Protein AF-A0A6I7XZP7-F1 (afdb_monomer_lite)

Radius of gyration: 35.98 Å; chains: 1; bounding box: 100×92×112 Å

Foldseek 3Di:
DPQPLVCPPVCQCVQQNVQKHWDADPLEIEIEDELVSVLVNLQSCCPRNVQVAWDAWAWAADPPFAIKIKTKTWRPDDPDDDIRIYIYIYGAHLVQQEHADNCVSPVVHLVRQLLRCQQRVRHHPPRPDNAHDFDPNPDPDHNNHPQDDPCVQPVPDDVPDDDVPDDPDPDDDDDDDRDPPDDDPCCDHPCPVVDPPDPDDPPPPDDDDDDDDDDDDDDDDDDDDDDDDDDDDDDDDDDDDDDDDDDDDDDDDDDDDDDDDDDDDDDDDDDDDDDDDPPDDDPVRVVVVVVVVVVLLVVLLVVLVVCLVPQLLVLVLVLQQLLQVVVVHGGAQPCVHHSNSCVVVVVLVVLQPWDWDQDPQFPVVLQQCLLVQLQVLLSVLSQQQAQAPDCSRHSHWDQQNQVSNLVSLVSNLVSQLSLLRRNPDPLQNQLNVLLNVQLVLLSQLLSLLLVLLCLLQVGNTLVSSLVSDDPVQQVLSVLSLVLNLVSLLLNLCAPLNVQSQDCVPRNGHSLVNGGRVSSVSNSSSSSSSLLSSQSCSCSRRVSQQQDVPRPRPRRNVSSVVSSVVSSVVSSVNRNPDHHDHSVRSSCCSPVPSNVSSVVSSVSSVVVSVVVD

Sequence (612 aa):
MTDSFDRLPDAVTEIFGEDATAEQAYDLLTVDVPPTAWITALETARDTLGCTYFDWLSAVDEPGTGFRVCAHVAALPSGGSGVRRLLVRTTVPHEAPVLPTAIGVYEGAAWHERETHEMFGVDFEDHPHLVPLLLPENFEGHPLRKDFVLAARVAKAWPGAKEPGESEHGGPKRRTMLPPGVPDPNEWGPLKGQLPPAPARPARGARAAGERPVRRTRTAGEATPTTPAEPRRTRSASQGSASQQGADAPWHTAGDDQPLRRLRSGGPGAERGPGGGGQRPHPRQRRRSRVNDALDVALRLVIVFAVFMVLPLVVGQTEHKVMAHMQGRLGPMYAGGFHGWAQLVADGVKFAQKEDIVPAGADRKVFRLAPAVALLPYLLVLVAIPVGPGEGAVGQVIDAGIFFVLAVMGVGVLGSLMAGWASANKFSLLGGLRTAAQLLAYELPMLLAAASVAMAAGTVSLPGILDAFEWWWLPWQITGALVFFVAGLAELQRPPFDMPVADSEIIFGAYTEYTGLRFALFLLAEYAGIVVLCGLTTVLFLGGWHGPLGADGLGWVWTLLKTGILAFVVIWLRVSYPRLREDQLQKLAWTTLIPLALAQIALTGIVKVAIN

Secondary structure (DSSP, 8-state):
---GGGGTTTTHHHHH-TT-EEEEETTEEEEE--GGGHHHHHHHHHHTS---EEEEEEEEEETTTEEEEEEEEEEPPSSSPPPEEEEEEEEE-SSS-EEE-STTT-TTHHHHHHHHHHHH--EEET-TT---SSS-TT--S-TTSTT---GGGS----TT---TT--SS-PPPPPPPPPTT---TTTSSTTTTTSPPPPPPPP-PPPPP--PPP-PPP-------------------------------------------------------------PPPHHHHHHHHHHHHHHHHHHHHHHHHHHHHHHHHHHHHHHHHHHHHTTS----STTSGGGTTHHHHHHHHHHHS-----TTS-HHHHHHHHHHHHHHHHHHHHH---SSSTTSSS---TTHHHHHHHHHHHHHHHHHHHHHHT--HHHHHHHHHHHHHHHHHHHHHHHHHHHHHHHHT---HHHHHHT--GGGHHHHHHHHHHHHHHHHHHTT-TTS-TTT-HHHHTTGGGTT--HHHHHHHHHHHHHHHHHHHHHHHHHHS-TTPPGGG-GGGHHHHHHHHHHHHHHHHHHHHHHSPPPPHHHHHHHIIIIIHHHHHHHHHHHHHHHHHH-

Structure (mmCIF, N/CA/C/O backbone):
data_AF-A0A6I7XZP7-F1
#
_entry.id   AF-A0A6I7XZP7-F1
#
loop_
_atom_site.group_PDB
_atom_site.id
_atom_site.type_symbol
_atom_site.label_atom_id
_atom_site.label_alt_id
_atom_site.label_comp_id
_atom_site.label_asym_id
_atom_site.label_entity_id
_atom_site.label_seq_id
_atom_site.pdbx_PDB_ins_code
_atom_site.Cartn_x
_atom_site.Cartn_y
_atom_site.Cartn_z
_atom_site.occupancy
_atom_site.B_iso_or_equiv
_atom_site.auth_seq_id
_atom_site.auth_comp_id
_atom_site.auth_asym_id
_atom_site.auth_atom_id
_atom_site.pdbx_PDB_model_num
ATOM 1 N N . MET A 1 1 ? -17.221 -31.396 39.798 1.00 40.59 1 MET A N 1
ATOM 2 C CA . MET A 1 1 ? -16.923 -30.028 40.257 1.00 40.59 1 MET A CA 1
ATOM 3 C C . MET A 1 1 ? -17.676 -29.112 39.325 1.00 40.59 1 MET A C 1
ATOM 5 O O . MET A 1 1 ? -17.413 -29.170 38.134 1.00 40.59 1 MET A O 1
ATOM 9 N N . THR A 1 2 ? -18.692 -28.418 39.828 1.00 50.25 2 THR A N 1
ATOM 10 C CA . THR A 1 2 ? -19.402 -27.396 39.053 1.00 50.25 2 THR A CA 1
ATOM 11 C C . THR A 1 2 ? -18.386 -26.328 38.675 1.00 50.25 2 THR A C 1
ATOM 13 O O . THR A 1 2 ? -17.623 -25.898 39.540 1.00 50.25 2 THR A O 1
ATOM 16 N N . ASP A 1 3 ? -18.318 -25.982 37.396 1.00 75.50 3 ASP A N 1
ATOM 17 C CA . ASP A 1 3 ? -17.425 -24.941 36.907 1.00 75.50 3 ASP A CA 1
ATOM 18 C C . ASP A 1 3 ? -17.771 -23.624 37.615 1.00 75.50 3 ASP A C 1
ATOM 20 O O . ASP A 1 3 ? -18.948 -23.263 37.688 1.00 75.50 3 ASP A O 1
ATOM 24 N N . SER A 1 4 ? -16.784 -22.927 38.185 1.00 82.06 4 SER A N 1
ATOM 25 C CA . SER A 1 4 ? -17.015 -21.659 38.893 1.00 82.06 4 SER A CA 1
ATOM 26 C C . SER A 1 4 ? -17.734 -20.639 38.008 1.00 82.06 4 SER A C 1
ATOM 28 O O . SER A 1 4 ? -18.517 -19.844 38.522 1.00 82.06 4 SER A O 1
ATOM 30 N N . PHE A 1 5 ? -17.532 -20.717 36.687 1.00 84.75 5 PHE A N 1
ATOM 31 C CA . PHE A 1 5 ? -18.220 -19.886 35.703 1.00 84.75 5 PHE A CA 1
ATOM 32 C C . PHE A 1 5 ? -19.737 -20.119 35.692 1.00 84.75 5 PHE A C 1
ATOM 34 O O . PHE A 1 5 ? -20.507 -19.167 35.620 1.00 84.75 5 PHE A O 1
ATOM 41 N N . ASP A 1 6 ? -20.183 -21.373 35.812 1.00 86.56 6 ASP A N 1
ATOM 42 C CA . ASP A 1 6 ? -21.602 -21.743 35.704 1.00 86.56 6 ASP A CA 1
ATOM 43 C C . ASP A 1 6 ? -22.420 -21.312 36.941 1.00 86.56 6 ASP A C 1
ATOM 45 O O . ASP A 1 6 ? -23.643 -21.428 36.950 1.00 86.56 6 ASP A O 1
ATOM 49 N N . ARG A 1 7 ? -21.751 -20.827 37.997 1.00 88.00 7 ARG A N 1
ATOM 50 C CA . ARG A 1 7 ? -22.386 -20.275 39.205 1.00 88.00 7 ARG A CA 1
ATOM 51 C C . ARG A 1 7 ? -22.674 -18.776 39.103 1.00 88.00 7 ARG A C 1
ATOM 53 O O . ARG A 1 7 ? -23.293 -18.218 40.006 1.00 88.00 7 ARG A O 1
ATOM 60 N N . LEU A 1 8 ? -22.201 -18.112 38.051 1.00 89.44 8 LEU A N 1
ATOM 61 C CA . LEU A 1 8 ? -22.494 -16.707 37.794 1.00 89.44 8 LEU A CA 1
ATOM 62 C C . LEU A 1 8 ? -23.825 -16.586 37.033 1.00 89.44 8 LEU A C 1
ATOM 64 O O . LEU A 1 8 ? -24.128 -17.442 36.201 1.00 89.44 8 LEU A O 1
ATOM 68 N N . PRO A 1 9 ? -24.624 -15.538 37.293 1.00 90.50 9 PRO A N 1
ATOM 69 C CA . PRO A 1 9 ? -24.300 -14.338 38.078 1.00 90.50 9 PRO A CA 1
ATOM 70 C C . PRO A 1 9 ? -24.435 -14.481 39.609 1.00 90.50 9 PRO A C 1
ATOM 72 O O . PRO A 1 9 ? -23.899 -13.649 40.335 1.00 90.50 9 PRO A O 1
ATOM 75 N N . ASP A 1 10 ? -25.091 -15.528 40.116 1.00 91.88 10 ASP A N 1
ATOM 76 C CA . ASP A 1 10 ? -25.508 -15.618 41.528 1.00 91.88 10 ASP A CA 1
ATOM 77 C C . ASP A 1 10 ? -24.343 -15.656 42.535 1.00 91.88 10 ASP A C 1
ATOM 79 O O . ASP A 1 10 ? -24.448 -15.109 43.631 1.00 91.88 10 ASP A O 1
ATOM 83 N N . ALA A 1 11 ? -23.214 -16.271 42.171 1.00 92.31 11 ALA A N 1
ATOM 84 C CA . ALA A 1 11 ? -22.026 -16.384 43.021 1.00 92.31 11 ALA A CA 1
ATOM 85 C C . ALA A 1 11 ? -21.018 -15.228 42.849 1.00 92.31 11 ALA A C 1
ATOM 87 O O . ALA A 1 11 ? -19.855 -15.372 43.227 1.00 92.31 11 ALA A O 1
ATOM 88 N N . VAL A 1 12 ? -21.417 -14.091 42.262 1.00 93.81 12 VAL A N 1
ATOM 89 C CA . VAL A 1 12 ? -20.483 -12.989 41.961 1.00 93.81 12 VAL A CA 1
ATOM 90 C C . VAL A 1 12 ? -19.769 -12.463 43.200 1.00 93.81 12 VAL A C 1
ATOM 92 O O . VAL A 1 12 ? -18.560 -12.265 43.148 1.00 93.81 12 VAL A O 1
ATOM 95 N N . THR A 1 13 ? -20.464 -12.313 44.327 1.00 92.81 13 THR A N 1
ATOM 96 C CA . THR A 1 13 ? -19.854 -11.787 45.555 1.00 92.81 13 THR A CA 1
ATOM 97 C C . THR A 1 13 ? -18.883 -12.772 46.202 1.00 92.81 13 THR A C 1
ATOM 99 O O . THR A 1 13 ? -17.900 -12.362 46.812 1.00 92.81 13 THR A O 1
ATOM 102 N N . GLU A 1 14 ? -19.109 -14.078 46.020 1.00 92.56 14 GLU A N 1
ATOM 103 C CA . GLU A 1 14 ? -18.192 -15.137 46.457 1.00 92.56 14 GLU A CA 1
ATOM 104 C C . GLU A 1 14 ? -16.919 -15.167 45.597 1.00 92.56 14 GLU A C 1
ATOM 106 O O . GLU A 1 14 ? -15.832 -15.422 46.109 1.00 92.56 14 GLU A O 1
ATOM 111 N N . ILE A 1 15 ? -17.055 -14.922 44.290 1.00 92.75 15 ILE A N 1
ATOM 112 C CA . ILE A 1 15 ? -15.963 -15.065 43.320 1.00 92.75 15 ILE A CA 1
ATOM 113 C C . ILE A 1 15 ? -15.147 -13.770 43.191 1.00 92.75 15 ILE A C 1
ATOM 115 O O . ILE A 1 15 ? -13.922 -13.829 43.199 1.00 92.75 15 ILE A O 1
ATOM 119 N N . PHE A 1 16 ? -15.803 -12.613 43.078 1.00 93.25 16 PHE A N 1
ATOM 120 C CA . PHE A 1 16 ? -15.184 -11.310 42.789 1.00 93.25 16 PHE A CA 1
ATOM 121 C C . PHE A 1 16 ? -15.168 -10.337 43.984 1.00 93.25 16 PHE A C 1
ATOM 123 O O . PHE A 1 16 ? -14.571 -9.267 43.879 1.00 93.25 16 PHE A O 1
ATOM 130 N N . GLY A 1 17 ? -15.776 -10.700 45.120 1.00 92.56 17 GLY A N 1
ATOM 131 C CA . GLY A 1 17 ? -15.812 -9.893 46.348 1.00 92.56 17 GLY A CA 1
ATOM 132 C C . GLY A 1 17 ? -17.148 -9.183 46.595 1.00 92.56 17 GLY A C 1
ATOM 133 O O . GLY A 1 17 ? -17.982 -9.065 45.703 1.00 92.56 17 GLY A O 1
ATOM 134 N N . GLU A 1 18 ? -17.365 -8.706 47.826 1.00 91.38 18 GLU A N 1
ATOM 135 C CA . GLU A 1 18 ? -18.674 -8.199 48.287 1.00 91.38 18 GLU A CA 1
ATOM 136 C C . GLU A 1 18 ? -19.205 -6.994 47.494 1.00 91.38 18 GLU A C 1
ATOM 138 O O . GLU A 1 18 ? -20.417 -6.860 47.335 1.00 91.38 18 GLU A O 1
ATOM 143 N N . ASP A 1 19 ? -18.313 -6.162 46.954 1.00 92.19 19 ASP A N 1
ATOM 144 C CA . ASP A 1 19 ? -18.665 -4.972 46.168 1.00 92.19 19 ASP A CA 1
ATOM 145 C C . ASP A 1 19 ? -18.908 -5.274 44.675 1.00 92.19 19 ASP A C 1
ATOM 147 O O . ASP A 1 19 ? -19.172 -4.360 43.890 1.00 92.19 19 ASP A O 1
ATOM 151 N N . ALA A 1 20 ? -18.793 -6.539 44.256 1.00 95.00 20 ALA A N 1
ATOM 152 C CA . ALA A 1 20 ? -18.996 -6.941 42.873 1.00 95.00 20 ALA A CA 1
ATOM 153 C C . ALA A 1 20 ? -20.478 -7.195 42.568 1.00 95.00 20 ALA A C 1
ATOM 155 O O . ALA A 1 20 ? -21.210 -7.806 43.348 1.00 95.00 20 ALA A O 1
ATOM 156 N N . THR A 1 21 ? -20.915 -6.783 41.380 1.00 96.19 21 THR A N 1
ATOM 157 C CA . THR A 1 21 ? -22.266 -7.075 40.877 1.00 96.19 21 THR A CA 1
ATOM 158 C C . THR A 1 21 ? -22.179 -7.759 39.524 1.00 96.19 21 THR A C 1
ATOM 160 O O . THR A 1 21 ? -21.241 -7.517 38.771 1.00 96.19 21 THR A O 1
ATOM 163 N N . ALA A 1 22 ? -23.126 -8.649 39.222 1.00 95.38 22 ALA A N 1
ATOM 164 C CA . ALA A 1 22 ? -23.169 -9.348 37.946 1.00 95.38 22 ALA A CA 1
ATOM 165 C C . ALA A 1 22 ? -24.544 -9.243 37.298 1.00 95.38 22 ALA A C 1
ATOM 167 O O . ALA A 1 22 ? -25.575 -9.369 37.959 1.00 95.38 22 ALA A O 1
ATOM 168 N N . GLU A 1 23 ? -24.543 -9.080 35.982 1.00 94.50 23 GLU A N 1
ATOM 169 C CA . GLU A 1 23 ? -25.732 -9.134 35.145 1.00 94.50 23 GLU A CA 1
ATOM 170 C C . GLU A 1 23 ? -25.479 -10.031 33.932 1.00 94.50 23 GLU A C 1
ATOM 172 O O . GLU A 1 23 ? -24.367 -10.102 33.408 1.00 94.50 23 GLU A O 1
ATOM 177 N N . GLN A 1 24 ? -26.518 -10.723 33.468 1.00 91.88 24 GLN A N 1
ATOM 178 C CA . GLN A 1 24 ? -26.461 -11.493 32.231 1.00 91.88 24 GLN A CA 1
ATOM 179 C C . GLN A 1 24 ? -27.508 -10.961 31.257 1.00 91.88 24 GLN A C 1
ATOM 181 O O . GLN A 1 24 ? -28.706 -10.988 31.536 1.00 91.88 24 GLN A O 1
ATOM 186 N N . ALA A 1 25 ? -27.050 -10.492 30.099 1.00 87.50 25 ALA A N 1
ATOM 187 C CA . ALA A 1 25 ? -27.908 -9.980 29.041 1.00 87.50 25 ALA A CA 1
ATOM 188 C C . ALA A 1 25 ? -27.367 -10.414 27.676 1.00 87.50 25 ALA A C 1
ATOM 190 O O . ALA A 1 25 ? -26.169 -10.326 27.426 1.00 87.50 25 ALA A O 1
ATOM 191 N N . TYR A 1 26 ? -28.253 -10.871 26.784 1.00 85.38 26 TYR A N 1
ATOM 192 C CA . TYR A 1 26 ? -27.898 -11.290 25.417 1.00 85.38 26 TYR A CA 1
ATOM 193 C C . TYR A 1 26 ? -26.732 -12.299 25.354 1.00 85.38 26 TYR A C 1
ATOM 195 O O . TYR A 1 26 ? -25.813 -12.141 24.554 1.00 85.38 26 TYR A O 1
ATOM 203 N N . ASP A 1 27 ? -26.758 -13.317 26.221 1.00 82.75 27 ASP A N 1
ATOM 204 C CA . ASP A 1 27 ? -25.705 -14.340 26.355 1.00 82.75 27 ASP A CA 1
ATOM 205 C C . ASP A 1 27 ? -24.303 -13.796 26.705 1.00 82.75 27 ASP A C 1
ATOM 207 O O . ASP A 1 27 ? -23.300 -14.493 26.538 1.00 82.75 27 ASP A O 1
ATOM 211 N N . LEU A 1 28 ? -24.220 -12.568 27.228 1.00 89.31 28 LEU A N 1
ATOM 212 C CA . LEU A 1 28 ? -23.000 -11.981 27.771 1.00 89.31 28 LEU A CA 1
ATOM 213 C C . LEU A 1 28 ? -23.140 -11.806 29.284 1.00 89.31 28 LEU A C 1
ATOM 215 O O . LEU A 1 28 ? -24.033 -11.107 29.765 1.00 89.31 28 LEU A O 1
ATOM 219 N N . LEU A 1 29 ? -22.241 -12.450 30.026 1.00 94.62 29 LEU A N 1
ATOM 220 C CA . LEU A 1 29 ? -22.100 -12.244 31.458 1.00 94.62 29 LEU A CA 1
ATOM 221 C C . LEU A 1 29 ? -21.223 -11.015 31.696 1.00 94.62 29 LEU A C 1
ATOM 223 O O . LEU A 1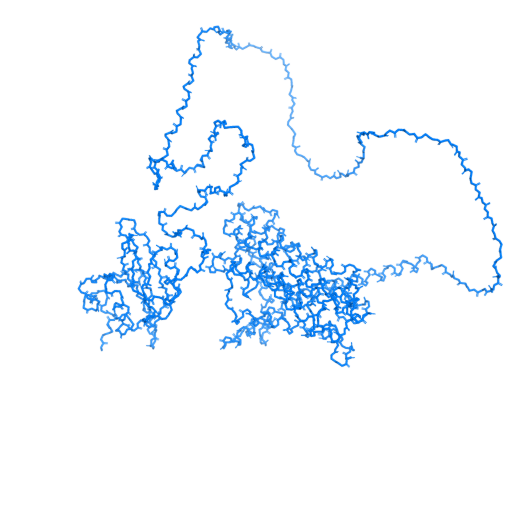 29 ? -20.114 -10.933 31.169 1.00 94.62 29 LEU A O 1
ATOM 227 N N . THR A 1 30 ? -21.718 -10.078 32.491 1.00 96.81 30 THR A N 1
ATOM 228 C CA . THR A 1 30 ? -21.020 -8.843 32.837 1.00 96.81 30 THR A CA 1
ATOM 229 C C . THR A 1 30 ? -20.845 -8.762 34.342 1.00 96.81 30 THR A C 1
ATOM 231 O O . THR A 1 30 ? -21.783 -9.055 35.077 1.00 96.81 30 THR A O 1
ATOM 234 N N . VAL A 1 31 ? -19.651 -8.388 34.791 1.00 97.56 31 VAL A N 1
ATOM 235 C CA . VAL A 1 31 ? -19.300 -8.232 36.203 1.00 97.56 31 VAL A CA 1
ATOM 236 C C . VAL A 1 31 ? -18.739 -6.831 36.408 1.00 97.56 31 VAL A C 1
ATOM 238 O O . VAL A 1 31 ? -17.716 -6.486 35.821 1.00 97.56 31 VAL A O 1
ATOM 241 N N . ASP A 1 32 ? -19.399 -6.027 37.233 1.00 97.31 32 ASP A N 1
ATOM 242 C CA . ASP A 1 32 ? -18.914 -4.717 37.657 1.00 97.31 32 ASP A CA 1
ATOM 243 C C . ASP A 1 32 ? -18.171 -4.846 38.989 1.00 97.31 32 ASP A C 1
ATOM 245 O O . ASP A 1 32 ? -18.690 -5.436 39.938 1.00 97.31 32 ASP A O 1
ATOM 249 N N . VAL A 1 33 ? -16.971 -4.268 39.060 1.00 97.56 33 VAL A N 1
ATOM 250 C CA . VAL A 1 33 ? -16.111 -4.246 40.252 1.00 97.56 33 VAL A CA 1
ATOM 251 C C . VAL A 1 33 ? -15.631 -2.825 40.567 1.00 97.56 33 VAL A C 1
ATOM 253 O O . VAL A 1 33 ? -15.497 -1.997 39.654 1.00 97.56 33 VAL A O 1
ATOM 256 N N . PRO A 1 34 ? -15.325 -2.506 41.838 1.00 96.62 34 PRO A N 1
ATOM 257 C CA . PRO A 1 34 ? -14.694 -1.235 42.177 1.00 96.62 34 PRO A CA 1
ATOM 258 C C . PRO A 1 34 ? -13.289 -1.124 41.546 1.00 96.62 34 PRO A C 1
ATOM 260 O O . PRO A 1 34 ? -12.618 -2.147 41.380 1.00 96.62 34 PRO A O 1
ATOM 263 N N . PRO A 1 35 ? -12.794 0.093 41.234 1.00 95.25 35 PRO A N 1
ATOM 264 C CA . PRO A 1 35 ? -11.478 0.283 40.606 1.00 95.25 35 PRO A CA 1
ATOM 265 C C . PRO A 1 35 ? -10.319 -0.343 41.387 1.00 95.25 35 PRO A C 1
ATOM 267 O O . PRO A 1 35 ? -9.363 -0.843 40.802 1.00 95.25 35 PRO A O 1
ATOM 270 N N . THR A 1 36 ? -10.429 -0.378 42.717 1.00 95.62 36 THR A N 1
ATOM 271 C CA . THR A 1 36 ? -9.446 -0.990 43.623 1.00 95.62 36 THR A CA 1
ATOM 272 C C . THR A 1 36 ? -9.324 -2.505 43.460 1.00 95.62 36 THR A C 1
ATOM 274 O O . THR A 1 36 ? -8.284 -3.062 43.796 1.00 95.62 36 THR A O 1
ATOM 277 N N . ALA A 1 37 ? -10.357 -3.172 42.939 1.00 96.50 37 ALA A N 1
ATOM 278 C CA . ALA A 1 37 ? -10.378 -4.614 42.704 1.00 96.50 37 ALA A CA 1
ATOM 279 C C . ALA A 1 37 ? -10.081 -4.986 41.241 1.00 96.50 37 ALA A C 1
ATOM 281 O O . ALA A 1 37 ? -10.152 -6.162 40.895 1.00 96.50 37 ALA A O 1
ATOM 282 N N . TRP A 1 38 ? -9.748 -4.017 40.377 1.00 96.94 38 TRP A N 1
ATOM 283 C CA . TRP A 1 38 ? -9.607 -4.224 38.932 1.00 96.94 38 TRP A CA 1
ATOM 284 C C . TRP A 1 38 ? -8.659 -5.373 38.563 1.00 96.94 38 TRP A C 1
ATOM 286 O O . TRP A 1 38 ? -9.066 -6.312 37.879 1.00 96.94 38 TRP A O 1
ATOM 296 N N . ILE A 1 39 ? -7.415 -5.338 39.052 1.00 97.56 39 ILE A N 1
ATOM 297 C CA . ILE A 1 39 ? -6.410 -6.364 38.727 1.00 97.56 39 ILE A CA 1
ATOM 298 C C . ILE A 1 39 ? -6.804 -7.715 39.306 1.00 97.56 39 ILE A C 1
ATOM 300 O O . ILE A 1 39 ? -6.805 -8.707 38.583 1.00 97.56 39 ILE A O 1
ATOM 304 N N . THR A 1 40 ? -7.223 -7.747 40.571 1.00 97.44 40 THR A N 1
ATOM 305 C CA . THR A 1 40 ? -7.654 -8.985 41.225 1.00 97.44 40 THR A CA 1
ATOM 306 C C . THR A 1 40 ? -8.835 -9.619 40.492 1.00 97.44 40 THR A C 1
ATOM 308 O O . THR A 1 40 ? -8.834 -10.825 40.285 1.00 97.44 40 THR A O 1
ATOM 311 N N . ALA A 1 41 ? -9.801 -8.834 40.007 1.00 97.25 41 ALA A N 1
ATOM 312 C CA . ALA A 1 41 ? -10.915 -9.346 39.213 1.00 97.25 41 ALA A CA 1
ATOM 313 C C . ALA A 1 41 ? -10.447 -9.966 37.886 1.00 97.25 41 ALA A C 1
ATOM 315 O O . ALA A 1 41 ? -10.918 -11.038 37.500 1.00 97.25 41 ALA A O 1
ATOM 316 N N . LEU A 1 42 ? -9.498 -9.333 37.191 1.00 97.62 42 LEU A N 1
ATOM 317 C CA . LEU A 1 42 ? -8.923 -9.886 35.963 1.00 97.62 42 LEU A CA 1
ATOM 318 C C . LEU A 1 42 ? -8.119 -11.171 36.221 1.00 97.62 42 LEU A C 1
ATOM 320 O O . LEU A 1 42 ? -8.217 -12.113 35.430 1.00 97.62 42 LEU A O 1
ATOM 324 N N . GLU A 1 43 ? -7.374 -11.238 37.327 1.00 97.69 43 GLU A N 1
ATOM 325 C CA . GLU A 1 43 ? -6.670 -12.445 37.778 1.00 97.69 43 GLU A CA 1
ATOM 326 C C . GLU A 1 43 ? -7.657 -13.564 38.122 1.00 97.69 43 GLU A C 1
ATOM 328 O O . GLU A 1 43 ? -7.502 -14.687 37.648 1.00 97.69 43 GLU A O 1
ATOM 333 N N . THR A 1 44 ? -8.736 -13.266 38.853 1.00 96.50 44 THR A N 1
ATOM 334 C CA . THR A 1 44 ? -9.811 -14.226 39.137 1.00 96.50 44 THR A CA 1
ATOM 335 C C . THR A 1 44 ? -10.453 -14.740 37.849 1.00 96.50 44 THR A C 1
ATOM 337 O O . THR A 1 44 ? -10.652 -15.949 37.700 1.00 96.50 44 THR A O 1
ATOM 340 N N . ALA A 1 45 ? -10.730 -13.860 36.884 1.00 95.50 45 ALA A N 1
ATOM 341 C CA . ALA A 1 45 ? -11.255 -14.263 35.584 1.00 95.50 45 ALA A CA 1
ATOM 342 C C . ALA A 1 45 ? -10.299 -15.228 34.857 1.00 95.50 45 ALA A C 1
ATOM 344 O O . ALA A 1 45 ? -10.741 -16.248 34.326 1.00 95.50 45 ALA A O 1
ATOM 345 N N . ARG A 1 46 ? -8.990 -14.958 34.875 1.00 95.12 46 ARG A N 1
ATOM 346 C CA . ARG A 1 46 ? -7.982 -15.809 34.229 1.00 95.12 46 ARG A CA 1
ATOM 347 C C . ARG A 1 46 ? -7.831 -17.155 34.938 1.00 95.12 46 ARG A C 1
ATOM 349 O O . ARG A 1 46 ? -7.947 -18.204 34.309 1.00 95.12 46 ARG A O 1
ATOM 356 N N . ASP A 1 47 ? -7.587 -17.107 36.243 1.00 94.69 47 ASP A N 1
ATOM 357 C CA . ASP A 1 47 ? -7.062 -18.228 37.023 1.00 94.69 47 ASP A CA 1
ATOM 358 C C . ASP A 1 47 ? -8.177 -19.104 37.604 1.00 94.69 47 ASP A C 1
ATOM 360 O O . ASP A 1 47 ? -8.017 -20.318 37.715 1.00 94.69 47 ASP A O 1
ATOM 364 N N . THR A 1 48 ? -9.327 -18.511 37.947 1.00 92.31 48 THR A N 1
ATOM 365 C CA . THR A 1 48 ? -10.469 -19.237 38.535 1.00 92.31 48 THR A CA 1
ATOM 366 C C . THR A 1 48 ? -11.527 -19.589 37.497 1.00 92.31 48 THR A C 1
ATOM 368 O O . THR A 1 48 ? -12.098 -20.677 37.552 1.00 92.31 48 THR A O 1
ATOM 371 N N . LEU A 1 49 ? -11.805 -18.681 36.556 1.00 91.31 49 LEU A N 1
ATOM 372 C CA . LEU A 1 49 ? -12.841 -18.877 35.534 1.00 91.31 49 LEU A CA 1
ATOM 373 C C . LEU A 1 49 ? -12.293 -19.413 34.201 1.00 91.31 49 LEU A C 1
ATOM 375 O O . LEU A 1 49 ? -13.069 -19.730 33.299 1.00 91.31 49 LEU A O 1
ATOM 379 N N . GLY A 1 50 ? -10.967 -19.528 34.070 1.00 90.94 50 GLY A N 1
ATOM 380 C CA . GLY A 1 50 ? -10.307 -20.056 32.876 1.00 90.94 50 GLY A CA 1
ATOM 381 C C . GLY A 1 50 ? -10.388 -19.132 31.658 1.00 90.94 50 GLY A C 1
ATOM 382 O O . GLY A 1 50 ? -10.208 -19.601 30.532 1.00 90.94 50 GLY A O 1
ATOM 383 N N . CYS A 1 51 ? -10.671 -17.838 31.846 1.00 93.38 51 CYS A N 1
ATOM 384 C CA . CYS A 1 51 ? -10.763 -16.855 30.769 1.00 93.38 51 CYS A CA 1
ATOM 385 C C . CYS A 1 51 ? -9.376 -16.461 30.246 1.00 93.38 51 CYS A C 1
ATOM 387 O O . CYS A 1 51 ? -8.957 -15.321 30.367 1.00 93.38 51 CYS A O 1
ATOM 389 N N . THR A 1 52 ? -8.632 -17.400 29.666 1.00 92.69 52 THR A N 1
ATOM 390 C CA . THR A 1 52 ? -7.248 -17.165 29.224 1.00 92.69 52 THR A CA 1
ATOM 391 C C . THR A 1 52 ? -7.136 -16.345 27.938 1.00 92.69 52 THR A C 1
ATOM 393 O O . THR A 1 52 ? -6.036 -15.930 27.580 1.00 92.69 52 THR A O 1
ATOM 396 N N . TYR A 1 53 ? -8.235 -16.149 27.204 1.00 92.62 53 TYR A N 1
ATOM 397 C CA . TYR A 1 53 ? -8.245 -15.369 25.970 1.00 92.62 53 TYR A CA 1
ATOM 398 C C . TYR A 1 53 ? -8.723 -13.944 26.248 1.00 92.62 53 TYR A C 1
ATOM 400 O O . TYR A 1 53 ? -9.883 -13.728 26.595 1.00 92.62 53 TYR A O 1
ATOM 408 N N . PHE A 1 54 ? -7.833 -12.976 26.063 1.00 95.69 54 PHE A N 1
ATOM 409 C CA . PHE A 1 54 ? -8.171 -11.558 26.081 1.00 95.69 54 PHE A CA 1
ATOM 410 C C . PHE A 1 54 ? -8.629 -11.119 24.687 1.00 95.69 54 PHE A C 1
ATOM 412 O O . PHE A 1 54 ? -7.930 -11.379 23.709 1.00 95.69 54 PHE A O 1
ATOM 419 N N . ASP A 1 55 ? -9.792 -10.474 24.598 1.00 92.69 55 ASP A N 1
ATOM 420 C CA . ASP A 1 55 ? -10.381 -10.059 23.322 1.00 92.69 55 ASP A CA 1
ATOM 421 C C . ASP A 1 55 ? -10.190 -8.558 23.067 1.00 92.69 55 ASP A C 1
ATOM 423 O O . ASP A 1 55 ? -9.597 -8.177 22.062 1.00 92.69 55 ASP A O 1
ATOM 427 N N . TRP A 1 56 ? -10.650 -7.699 23.984 1.00 95.69 56 TRP A N 1
ATOM 428 C CA . TRP A 1 56 ? -10.462 -6.248 23.888 1.00 95.69 56 TRP A CA 1
ATOM 429 C C . TRP A 1 56 ? -10.643 -5.548 25.238 1.00 95.69 56 TRP A C 1
ATOM 431 O O . TRP A 1 56 ? -11.321 -6.053 26.135 1.00 95.69 56 TRP A O 1
ATOM 441 N N . LEU A 1 57 ? -10.081 -4.343 25.354 1.00 97.19 57 LEU A N 1
ATOM 442 C CA . LEU A 1 57 ? -10.363 -3.390 26.430 1.00 97.19 57 LEU A CA 1
ATOM 443 C C . LEU A 1 57 ? -10.709 -2.025 25.823 1.00 97.19 57 LEU A C 1
ATOM 445 O O . LEU A 1 57 ? -10.158 -1.630 24.797 1.00 97.19 57 LEU A O 1
ATOM 449 N N . SER A 1 58 ? -11.677 -1.331 26.414 1.00 96.19 58 SER A N 1
ATOM 450 C CA . SER A 1 58 ? -12.035 0.038 26.031 1.00 96.19 58 SER A CA 1
ATOM 451 C C . SER A 1 58 ? -12.710 0.761 27.193 1.00 96.19 58 SER A C 1
ATOM 453 O O . SER A 1 58 ? -12.882 0.189 28.270 1.00 96.19 58 SER A O 1
ATOM 455 N N . ALA A 1 59 ? -13.134 2.004 26.984 1.00 95.31 59 ALA A N 1
ATOM 456 C CA . ALA A 1 59 ? -13.943 2.737 27.944 1.00 95.31 59 ALA A CA 1
ATOM 457 C C . ALA A 1 59 ? -15.215 3.301 27.307 1.00 95.31 59 ALA A C 1
ATOM 459 O O . ALA A 1 59 ? -15.357 3.401 26.089 1.00 95.31 59 ALA A O 1
ATOM 460 N N . VAL A 1 60 ? -16.159 3.677 28.160 1.00 93.06 60 VAL A N 1
ATOM 461 C CA . VAL A 1 60 ? -17.346 4.444 27.797 1.00 93.06 60 VAL A CA 1
ATOM 462 C C . VAL A 1 60 ? -17.396 5.663 28.701 1.00 93.06 60 VAL A C 1
ATOM 464 O O . VAL A 1 60 ? -17.345 5.537 29.919 1.00 93.06 60 VAL A O 1
ATOM 467 N N . ASP A 1 61 ? -17.498 6.848 28.112 1.00 90.94 61 ASP A N 1
ATOM 468 C CA . ASP A 1 61 ? -17.758 8.072 28.866 1.00 90.94 61 ASP A CA 1
ATOM 469 C C . ASP A 1 61 ? -19.247 8.142 29.242 1.00 90.94 61 ASP A C 1
ATOM 471 O O . ASP A 1 61 ? -20.103 8.349 28.371 1.00 90.94 61 ASP A O 1
ATOM 475 N N . GLU A 1 62 ? -19.531 7.925 30.530 1.00 90.06 62 GLU A N 1
ATOM 476 C CA . GLU A 1 62 ? -20.858 7.962 31.148 1.00 90.06 62 GLU A CA 1
ATOM 477 C C . GLU A 1 62 ? -21.078 9.332 31.817 1.00 90.06 62 GLU A C 1
ATOM 479 O O . GLU A 1 62 ? -20.543 9.587 32.908 1.00 90.06 62 GLU A O 1
ATOM 484 N N . PRO A 1 63 ? -21.875 10.236 31.209 1.00 82.56 63 PRO A N 1
ATOM 485 C CA . PRO A 1 63 ? -22.024 11.603 31.692 1.00 82.56 63 PRO A CA 1
ATOM 486 C C . PRO A 1 63 ? -22.468 11.670 33.156 1.00 82.56 63 PRO A C 1
ATOM 488 O O . PRO A 1 63 ? -23.483 11.092 33.543 1.00 82.56 63 PRO A O 1
ATOM 491 N N . GLY A 1 64 ? -21.713 12.412 33.967 1.00 84.44 64 GLY A N 1
ATOM 492 C CA . GLY A 1 64 ? -21.997 12.606 35.391 1.00 84.44 64 GLY A CA 1
ATOM 493 C C . GLY A 1 64 ? -21.625 11.430 36.300 1.00 84.44 64 GLY A C 1
ATOM 494 O O . GLY A 1 64 ? -21.844 11.537 37.502 1.00 84.44 64 GLY A O 1
ATOM 495 N N . THR A 1 65 ? -21.064 10.343 35.757 1.00 89.25 65 THR A N 1
ATOM 496 C CA . THR A 1 65 ? -20.615 9.182 36.545 1.00 89.25 65 THR A CA 1
ATOM 497 C C . THR A 1 65 ? -19.101 8.995 36.463 1.00 89.25 65 THR A C 1
ATOM 499 O O . THR A 1 65 ? -18.438 8.916 37.492 1.00 89.25 65 THR A O 1
ATOM 502 N N . GLY A 1 66 ? -18.544 8.931 35.254 1.00 93.31 66 GLY A N 1
ATOM 503 C CA . GLY A 1 66 ? -17.124 8.652 35.046 1.00 93.31 66 GLY A CA 1
ATOM 504 C C . GLY A 1 66 ? -16.857 7.980 33.705 1.00 93.31 66 GLY A C 1
ATOM 505 O O . GLY A 1 66 ? -17.741 7.880 32.854 1.00 93.31 66 GLY A O 1
ATOM 506 N N . PHE A 1 67 ? -15.645 7.459 33.540 1.00 96.38 67 PHE A N 1
ATOM 507 C CA . PHE A 1 67 ? -15.322 6.538 32.458 1.00 96.38 67 PHE A CA 1
ATOM 508 C C . PHE A 1 67 ? -15.519 5.104 32.933 1.00 96.38 67 PHE A C 1
ATOM 510 O O . PHE A 1 67 ? -14.857 4.642 33.862 1.00 96.38 67 PHE A O 1
ATOM 517 N N . ARG A 1 68 ? -16.423 4.383 32.277 1.00 96.81 68 ARG A N 1
ATOM 518 C CA . ARG A 1 68 ? -16.636 2.956 32.487 1.00 96.81 68 ARG A CA 1
ATOM 519 C C . ARG A 1 68 ? -15.649 2.166 31.636 1.00 96.81 68 ARG A C 1
ATOM 521 O O . ARG A 1 68 ? -15.869 1.993 30.439 1.00 96.81 68 ARG A O 1
ATOM 528 N N . VAL A 1 69 ? -14.564 1.705 3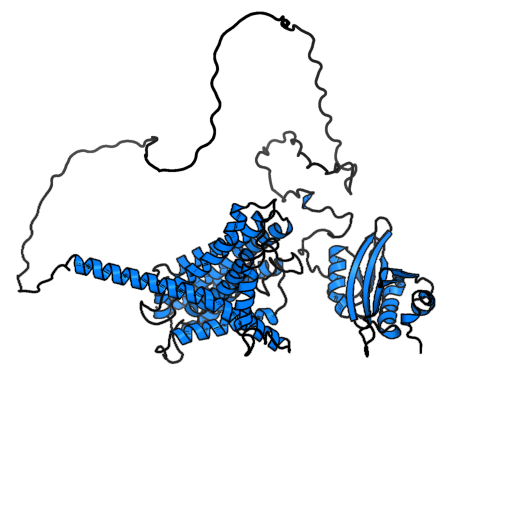2.244 1.00 97.56 69 VAL A N 1
ATOM 529 C CA . VAL A 1 69 ? -13.555 0.847 31.611 1.00 97.56 69 VAL A CA 1
ATOM 530 C C . VAL A 1 69 ? -14.084 -0.584 31.566 1.00 97.56 69 VAL A C 1
ATOM 532 O O . VAL A 1 69 ? -14.621 -1.083 32.550 1.00 97.56 69 VAL A O 1
ATOM 535 N N . CYS A 1 70 ? -13.967 -1.233 30.413 1.00 97.44 70 CYS A N 1
ATOM 536 C CA . CYS A 1 70 ? -14.498 -2.563 30.139 1.00 97.44 70 CYS A CA 1
ATOM 537 C C . CYS A 1 70 ? -13.398 -3.444 29.541 1.00 97.44 70 CYS A C 1
ATOM 539 O O . CYS A 1 70 ? -12.769 -3.040 28.566 1.00 97.44 70 CYS A O 1
ATOM 541 N N . ALA A 1 71 ? -13.217 -4.653 30.068 1.00 97.81 71 ALA A N 1
ATOM 542 C CA . ALA A 1 71 ? -12.360 -5.689 29.501 1.00 97.81 71 ALA A CA 1
ATOM 543 C C . ALA A 1 71 ? -13.200 -6.918 29.148 1.00 97.81 71 ALA A C 1
ATOM 545 O O . ALA A 1 71 ? -13.876 -7.492 30.004 1.00 97.81 71 ALA A O 1
ATOM 546 N N . HIS A 1 72 ? -13.159 -7.323 27.884 1.00 97.31 72 HIS A N 1
ATOM 547 C CA . HIS A 1 72 ? -13.814 -8.528 27.400 1.00 97.31 72 HIS A CA 1
ATOM 548 C C . HIS A 1 72 ? -12.805 -9.675 27.336 1.00 97.31 72 HIS A C 1
ATOM 550 O O . HIS A 1 72 ? -11.794 -9.607 26.631 1.00 97.31 72 HIS A O 1
ATOM 556 N N . VAL A 1 73 ? -13.092 -10.737 28.082 1.00 96.25 73 VAL A N 1
ATOM 557 C CA . VAL A 1 73 ? -12.258 -11.936 28.179 1.00 96.25 73 VAL A CA 1
ATOM 558 C C . VAL A 1 73 ? -13.105 -13.182 27.956 1.00 96.25 73 VAL A C 1
ATOM 560 O O . VAL A 1 73 ? -14.319 -13.189 28.172 1.00 96.25 73 VAL A O 1
ATOM 563 N N . ALA A 1 74 ? -12.477 -14.254 27.490 1.00 93.38 74 ALA A N 1
ATOM 564 C CA . ALA A 1 74 ? -13.172 -15.478 27.142 1.00 93.38 74 ALA A CA 1
ATOM 565 C C . ALA A 1 74 ? -12.421 -16.725 27.604 1.00 93.38 74 ALA A C 1
ATOM 567 O O . ALA A 1 74 ? -11.196 -16.822 27.505 1.00 93.38 74 ALA A O 1
ATOM 568 N N . ALA A 1 75 ? -13.189 -17.716 28.049 1.00 91.25 75 ALA A N 1
ATOM 569 C CA . ALA A 1 75 ? -12.711 -19.074 28.242 1.00 91.25 75 ALA A CA 1
ATOM 570 C C . ALA A 1 75 ? -12.965 -19.864 26.954 1.00 91.25 75 ALA A C 1
ATOM 572 O O . ALA A 1 75 ? -14.108 -20.023 26.501 1.00 91.25 75 ALA A O 1
ATOM 573 N N . LEU A 1 76 ? -11.878 -20.325 26.333 1.00 86.50 76 LEU A N 1
ATOM 574 C CA . LEU A 1 76 ? -11.945 -21.095 25.097 1.00 86.50 76 LEU A CA 1
ATOM 575 C C . LEU A 1 76 ? -12.357 -22.550 25.380 1.00 86.50 76 LEU A C 1
ATOM 577 O O . LEU A 1 76 ? -12.016 -23.101 26.429 1.00 86.50 76 LEU A O 1
ATOM 581 N N . PRO A 1 77 ? -13.065 -23.204 24.443 1.00 79.06 77 PRO A N 1
ATOM 582 C CA . PRO A 1 77 ? -13.502 -24.582 24.598 1.00 79.06 77 PRO A CA 1
ATOM 583 C C . PRO A 1 77 ? -12.353 -25.541 24.901 1.00 79.06 77 PRO A C 1
ATOM 585 O O . PRO A 1 77 ? -11.405 -25.647 24.125 1.00 79.06 77 PRO A O 1
ATOM 588 N N . SER A 1 78 ? -12.507 -26.340 25.953 1.00 64.25 78 SER A N 1
ATOM 589 C CA . SER A 1 78 ? -11.752 -27.579 26.129 1.00 64.25 78 SER A CA 1
ATOM 590 C C . SER A 1 78 ? -12.723 -28.748 25.971 1.00 64.25 78 SER A C 1
ATOM 592 O O . SER A 1 78 ? -13.479 -29.061 26.881 1.00 64.25 78 SER A O 1
ATOM 594 N N . GLY A 1 79 ? -12.753 -29.373 24.789 1.00 58.84 79 GLY A N 1
ATOM 595 C CA . GLY A 1 79 ? -13.542 -30.595 24.570 1.00 58.84 79 GLY A CA 1
ATOM 596 C C . GLY A 1 79 ? -15.021 -30.417 24.188 1.00 58.84 79 GLY A C 1
ATOM 597 O O . GLY A 1 79 ? -15.832 -31.272 24.527 1.00 58.84 79 GLY A O 1
ATOM 598 N N . GLY A 1 80 ? -15.381 -29.364 23.443 1.00 57.75 80 GLY A N 1
ATOM 599 C CA . GLY A 1 80 ? -16.693 -29.255 22.776 1.00 57.75 80 GLY A CA 1
ATOM 600 C C . GLY A 1 80 ? -17.747 -28.383 23.472 1.00 57.75 80 GLY A C 1
ATOM 601 O O . GLY A 1 80 ? -18.859 -28.274 22.960 1.00 57.75 80 GLY A O 1
ATOM 602 N N . SER A 1 81 ? -17.417 -27.731 24.590 1.00 66.25 81 SER A N 1
ATOM 603 C CA . SER A 1 81 ? -18.232 -26.640 25.144 1.00 66.25 81 SER A CA 1
ATOM 604 C C . SER A 1 81 ? -18.181 -25.397 24.241 1.00 66.25 81 SER A C 1
ATOM 606 O O . SER A 1 81 ? -17.237 -25.212 23.479 1.00 66.25 81 SER A O 1
ATOM 608 N N . GLY A 1 82 ? -19.197 -24.532 24.291 1.00 78.00 82 GLY A N 1
ATOM 609 C CA . GLY A 1 82 ? -19.148 -23.232 23.609 1.00 78.00 82 GLY A CA 1
ATOM 610 C C . GLY A 1 82 ? -18.100 -22.292 24.222 1.00 78.00 82 GLY A C 1
ATOM 611 O O . GLY A 1 82 ? -17.629 -22.521 25.336 1.00 78.00 82 GLY A O 1
ATOM 612 N N . VAL A 1 83 ? -17.745 -21.222 23.502 1.00 86.88 83 VAL A N 1
ATOM 613 C CA . VAL A 1 83 ? -16.916 -20.130 24.046 1.00 86.88 83 VAL A CA 1
ATOM 614 C C . VAL A 1 83 ? -17.712 -19.423 25.142 1.00 86.88 83 VAL A C 1
ATOM 616 O O . VAL A 1 83 ? -18.807 -18.927 24.869 1.00 86.88 83 VAL A O 1
ATOM 619 N N . ARG A 1 84 ? -17.163 -19.349 26.356 1.00 89.62 84 ARG A N 1
ATOM 620 C CA . ARG A 1 84 ? -17.768 -18.594 27.461 1.00 89.62 84 ARG A CA 1
ATOM 621 C C . ARG A 1 84 ? -17.156 -17.202 27.507 1.00 89.62 84 ARG A C 1
ATOM 623 O O . ARG A 1 84 ? -15.935 -17.076 27.499 1.00 89.62 84 ARG A O 1
ATOM 630 N N . ARG A 1 85 ? -17.996 -16.169 27.514 1.00 93.19 85 ARG A N 1
ATOM 631 C CA . ARG A 1 85 ? -17.586 -14.761 27.426 1.00 93.19 85 ARG A CA 1
ATOM 632 C C . ARG A 1 85 ? -17.917 -14.033 28.718 1.00 93.19 85 ARG A C 1
ATOM 634 O O . ARG A 1 85 ? -19.008 -14.220 29.254 1.00 93.19 85 ARG A O 1
ATOM 641 N N . LEU A 1 86 ? -16.991 -13.203 29.172 1.00 95.75 86 LEU A N 1
ATOM 642 C CA . LEU A 1 86 ? -17.108 -12.399 30.375 1.00 95.75 86 LEU A CA 1
ATOM 643 C C . LEU A 1 86 ? -16.675 -10.965 30.067 1.00 95.75 86 LEU A C 1
ATOM 645 O O . LEU A 1 86 ? -15.593 -10.735 29.530 1.00 95.75 86 LEU A O 1
ATOM 649 N N . LEU A 1 87 ? -17.512 -10.003 30.440 1.00 97.44 87 LEU A N 1
ATOM 650 C CA . LEU A 1 87 ? -17.189 -8.585 30.407 1.00 97.44 87 LEU A CA 1
ATOM 651 C C . LEU A 1 87 ? -16.940 -8.097 31.837 1.00 97.44 87 LEU A C 1
ATOM 653 O O . LEU A 1 87 ? -17.873 -8.018 32.628 1.00 97.44 87 LEU A O 1
ATOM 657 N N . VAL A 1 88 ? -15.698 -7.766 32.178 1.00 97.69 88 VAL A N 1
ATOM 658 C CA . VAL A 1 88 ? -15.358 -7.154 33.470 1.00 97.69 88 VAL A CA 1
ATOM 659 C C . VAL A 1 88 ? -15.369 -5.641 33.299 1.00 97.69 88 VAL A C 1
ATOM 661 O O . VAL A 1 88 ? -14.736 -5.119 32.381 1.00 97.69 88 VAL A O 1
ATOM 664 N N . ARG A 1 89 ? -16.096 -4.923 34.153 1.00 97.94 89 ARG A N 1
ATOM 665 C CA . ARG A 1 89 ? -16.246 -3.469 34.080 1.00 97.94 89 ARG A CA 1
ATOM 666 C C . ARG A 1 89 ? -15.847 -2.808 35.389 1.00 97.94 89 ARG A C 1
ATOM 668 O O . ARG A 1 89 ? -16.070 -3.342 36.469 1.00 97.94 89 ARG A O 1
ATOM 675 N N . THR A 1 90 ? -15.308 -1.604 35.290 1.00 97.56 90 THR A N 1
ATOM 676 C CA . THR A 1 90 ? -15.109 -0.714 36.432 1.00 97.56 90 THR A CA 1
ATOM 677 C C . THR A 1 90 ? -15.339 0.732 36.016 1.00 97.56 90 THR A C 1
ATOM 679 O O . THR A 1 90 ? -15.372 1.038 34.827 1.00 97.56 90 THR A O 1
ATOM 682 N N . THR A 1 91 ? -15.553 1.632 36.973 1.00 97.25 91 THR A N 1
ATOM 683 C CA . THR A 1 91 ? -15.821 3.049 36.686 1.00 97.25 91 THR A CA 1
ATOM 684 C C . THR A 1 91 ? -14.832 3.943 37.417 1.00 97.25 91 THR A C 1
ATOM 686 O O . THR A 1 91 ? -14.780 3.925 38.644 1.00 97.25 91 THR A O 1
ATOM 689 N N . VAL A 1 92 ? -14.076 4.742 36.662 1.00 96.69 92 VAL A N 1
ATOM 690 C CA . VAL A 1 92 ? -13.115 5.728 37.179 1.00 96.69 92 VAL A CA 1
ATOM 691 C C . VAL A 1 92 ? -13.660 7.154 37.010 1.00 96.69 92 VAL A C 1
ATOM 693 O O . VAL A 1 92 ? -14.375 7.420 36.041 1.00 96.69 92 VAL A O 1
ATOM 696 N N . PRO A 1 93 ? -13.367 8.090 37.927 1.00 95.25 93 PRO A N 1
ATOM 697 C CA . PRO A 1 93 ? -13.911 9.448 37.870 1.00 95.25 93 PRO A CA 1
ATOM 698 C C . PRO A 1 93 ? -13.312 10.272 36.716 1.00 95.25 93 PRO A C 1
ATOM 700 O O . PRO A 1 93 ? -12.154 10.087 36.357 1.00 95.25 93 PRO A O 1
ATOM 703 N N . HIS A 1 94 ? -14.065 11.239 36.173 1.00 91.75 94 HIS A N 1
ATOM 704 C CA . HIS A 1 94 ? -13.599 12.110 35.075 1.00 91.75 94 HIS A CA 1
ATOM 705 C C . HIS A 1 94 ? -12.396 12.994 35.427 1.00 91.75 94 HIS A C 1
ATOM 707 O O . HIS A 1 94 ? -11.594 13.296 34.547 1.00 91.75 94 HIS A O 1
ATOM 713 N N . GLU A 1 95 ? -12.300 13.448 36.680 1.00 88.19 95 GLU A N 1
ATOM 714 C CA . GLU A 1 95 ? -11.264 14.397 37.124 1.00 88.19 95 GLU A CA 1
ATOM 715 C C . GLU A 1 95 ? -9.886 13.743 37.288 1.00 88.19 95 GLU A C 1
ATOM 717 O O . GLU A 1 95 ? -8.870 14.392 37.055 1.00 88.19 95 GLU A O 1
ATOM 722 N N . ALA A 1 96 ? -9.860 12.467 37.677 1.00 89.00 96 ALA A N 1
ATOM 723 C CA . ALA A 1 96 ? -8.645 11.686 37.900 1.00 89.00 96 ALA A CA 1
ATOM 724 C C . ALA A 1 96 ? -8.851 10.240 37.410 1.00 89.00 96 ALA A C 1
ATOM 726 O O . ALA A 1 96 ? -8.968 9.317 38.222 1.00 89.00 96 ALA A O 1
ATOM 727 N N . PRO A 1 97 ? -8.975 10.038 36.088 1.00 93.56 97 PRO A N 1
ATOM 728 C CA . PRO A 1 97 ? -9.291 8.741 35.510 1.00 93.56 97 PRO A CA 1
ATOM 729 C C . PRO A 1 97 ? -8.049 7.847 35.481 1.00 93.56 97 PRO A C 1
ATOM 731 O O . PRO A 1 97 ? -7.374 7.757 34.464 1.00 93.56 97 PRO A O 1
ATOM 734 N N . VAL A 1 98 ? -7.742 7.197 36.600 1.00 96.38 98 VAL A N 1
ATOM 735 C CA . VAL A 1 98 ? -6.540 6.363 36.757 1.00 96.38 98 VAL A CA 1
ATOM 736 C C . VAL A 1 98 ? -6.925 4.924 37.088 1.00 96.38 98 VAL A C 1
ATOM 738 O O . VAL A 1 98 ? -7.847 4.689 37.874 1.00 96.38 98 VAL A O 1
ATOM 741 N N . LEU A 1 99 ? -6.215 3.963 36.499 1.00 96.69 99 LEU A N 1
ATOM 742 C CA . LEU A 1 99 ? -6.374 2.534 36.753 1.00 96.69 99 LEU A CA 1
ATOM 743 C C . LEU A 1 99 ? -5.010 1.822 36.660 1.00 96.69 99 LEU A C 1
ATOM 745 O O . LEU A 1 99 ? -4.184 2.222 35.851 1.00 96.69 99 LEU A O 1
ATOM 749 N N . PRO A 1 100 ? -4.724 0.763 37.430 1.00 97.00 100 PRO A N 1
ATOM 750 C CA . PRO A 1 100 ? -3.519 -0.043 37.207 1.00 97.00 100 PRO A CA 1
ATOM 751 C C . PRO A 1 100 ? -3.556 -0.791 35.861 1.00 97.00 100 PRO A C 1
ATOM 753 O O . PRO A 1 100 ? -4.619 -1.251 35.433 1.00 97.00 100 PRO A O 1
ATOM 756 N N . THR A 1 101 ? -2.395 -0.951 35.212 1.00 97.25 101 THR A N 1
ATOM 757 C CA . THR A 1 101 ? -2.267 -1.707 33.953 1.00 97.25 101 THR A CA 1
ATOM 758 C C . THR A 1 101 ? -2.604 -3.193 34.116 1.00 97.25 101 THR A C 1
ATOM 760 O O . THR A 1 101 ? -2.130 -3.880 35.020 1.00 97.25 101 THR A O 1
ATOM 763 N N . ALA A 1 102 ? -3.390 -3.723 33.185 1.00 96.88 102 ALA A N 1
ATOM 764 C CA . ALA A 1 102 ? -3.755 -5.127 33.068 1.00 96.88 102 ALA A CA 1
ATOM 765 C C . ALA A 1 102 ? -2.720 -5.968 32.299 1.00 96.88 102 ALA A C 1
ATOM 767 O O . ALA A 1 102 ? -2.901 -7.183 32.199 1.00 96.88 102 ALA A O 1
ATOM 768 N N . ILE A 1 103 ? -1.633 -5.377 31.779 1.00 96.50 103 ILE A N 1
ATOM 769 C CA . ILE A 1 103 ? -0.603 -6.087 30.991 1.00 96.50 103 ILE A CA 1
ATOM 770 C C . ILE A 1 103 ? -0.012 -7.275 31.756 1.00 96.50 103 ILE A C 1
ATOM 772 O O . ILE A 1 103 ? 0.242 -8.326 31.168 1.00 96.50 103 ILE A O 1
ATOM 776 N N . GLY A 1 104 ? 0.170 -7.131 33.073 1.00 94.19 104 GLY A N 1
ATOM 777 C CA . GLY A 1 104 ? 0.665 -8.210 33.933 1.00 94.19 104 GLY A CA 1
ATOM 778 C C . GLY A 1 104 ? -0.276 -9.420 34.010 1.00 94.19 104 GLY A C 1
ATOM 779 O O . GLY A 1 104 ? 0.172 -10.532 34.292 1.00 94.19 104 GLY A O 1
ATOM 780 N N . VAL A 1 105 ? -1.568 -9.227 33.722 1.00 96.19 105 VAL A N 1
ATOM 781 C CA . VAL A 1 105 ? -2.566 -10.302 33.674 1.00 96.19 105 VAL A CA 1
ATOM 782 C C . VAL A 1 105 ? -2.728 -10.833 32.250 1.00 96.19 105 VAL A C 1
ATOM 784 O O . VAL A 1 105 ? -2.663 -12.048 32.042 1.00 96.19 105 VAL A O 1
ATOM 787 N N . TYR A 1 106 ? -2.901 -9.921 31.287 1.00 96.25 106 TYR A N 1
ATOM 788 C CA . TYR A 1 106 ? -3.066 -10.193 29.862 1.00 96.25 106 TYR A CA 1
ATOM 789 C C . TYR A 1 106 ? -2.158 -9.277 29.036 1.00 96.25 106 TYR A C 1
ATOM 791 O O . TYR A 1 106 ? -2.438 -8.091 28.882 1.00 96.25 106 TYR A O 1
ATOM 799 N N . GLU A 1 107 ? -1.123 -9.838 28.409 1.00 91.81 107 GLU A N 1
ATOM 800 C CA . GLU A 1 107 ? -0.176 -9.067 27.584 1.00 91.81 107 GLU A CA 1
ATOM 801 C C . GLU A 1 107 ? -0.877 -8.309 26.435 1.00 91.81 107 GLU A C 1
ATOM 803 O O . GLU A 1 107 ? -0.502 -7.187 26.090 1.00 91.81 107 GLU A O 1
ATOM 808 N N . GLY A 1 108 ? -1.964 -8.881 25.900 1.00 90.38 108 GLY A N 1
ATOM 809 C CA . GLY A 1 108 ? -2.797 -8.264 24.864 1.00 90.38 108 GLY A CA 1
ATOM 810 C C . GLY A 1 108 ? -3.446 -6.933 25.269 1.00 90.38 108 GLY A C 1
ATOM 811 O O . GLY A 1 108 ? -3.812 -6.157 24.388 1.00 90.38 108 GLY A O 1
ATOM 812 N N . ALA A 1 109 ? -3.536 -6.615 26.566 1.00 94.94 109 ALA A N 1
ATOM 813 C CA . ALA A 1 109 ? -4.093 -5.351 27.043 1.00 94.94 109 ALA A CA 1
ATOM 814 C C . ALA A 1 109 ? -3.256 -4.129 26.623 1.00 94.94 109 ALA A C 1
ATOM 816 O O . ALA A 1 109 ? -3.813 -3.045 26.470 1.00 94.94 109 ALA A O 1
ATOM 817 N N . ALA A 1 110 ? -1.954 -4.297 26.351 1.00 93.62 110 ALA A N 1
ATOM 818 C CA . ALA A 1 110 ? -1.032 -3.189 26.080 1.00 93.62 110 ALA A CA 1
ATOM 819 C C . ALA A 1 110 ? -1.477 -2.269 24.931 1.00 93.62 110 ALA A C 1
ATOM 821 O O . ALA A 1 110 ? -1.303 -1.053 24.978 1.00 93.62 110 ALA A O 1
ATOM 822 N N . TRP A 1 111 ? -2.056 -2.832 23.870 1.00 90.56 111 TRP A N 1
ATOM 823 C CA . TRP A 1 111 ? -2.576 -2.029 22.762 1.00 90.56 111 TRP A CA 1
ATOM 824 C C . TRP A 1 111 ? -3.824 -1.238 23.172 1.00 90.56 111 TRP A C 1
ATOM 826 O O . TRP A 1 111 ? -3.924 -0.036 22.928 1.00 90.56 111 TRP A O 1
ATOM 836 N N . HIS A 1 112 ? -4.761 -1.920 23.824 1.00 94.19 112 HIS A N 1
ATOM 837 C CA . HIS A 1 112 ? -6.071 -1.386 24.179 1.00 94.19 112 HIS A CA 1
ATOM 838 C C . HIS A 1 112 ? -6.010 -0.329 25.281 1.00 94.19 112 HIS A C 1
ATOM 840 O O . HIS A 1 112 ? -6.776 0.633 25.258 1.00 94.19 112 HIS A O 1
ATOM 846 N N . GLU A 1 113 ? -5.084 -0.468 26.227 1.00 95.81 113 GLU A N 1
ATOM 847 C CA . GLU A 1 113 ? -4.836 0.537 27.260 1.00 95.81 113 GLU A CA 1
ATOM 848 C C . GLU A 1 113 ? -4.284 1.828 26.656 1.00 95.81 113 GLU A C 1
ATOM 850 O O . GLU A 1 113 ? -4.758 2.910 26.993 1.00 95.81 113 GLU A O 1
ATOM 855 N N . ARG A 1 114 ? -3.374 1.736 25.677 1.00 94.00 114 ARG A N 1
ATOM 856 C CA . ARG A 1 114 ? -2.891 2.911 24.931 1.00 94.00 114 ARG A CA 1
ATOM 857 C C . ARG A 1 114 ? -3.998 3.596 24.145 1.00 94.00 114 ARG A C 1
ATOM 859 O O . ARG A 1 114 ? -4.095 4.818 24.192 1.00 94.00 114 ARG A O 1
ATOM 866 N N . GLU A 1 115 ? -4.826 2.826 23.442 1.00 90.81 115 GLU A N 1
ATOM 867 C CA . GLU A 1 115 ? -5.981 3.364 22.719 1.00 90.81 115 GLU A CA 1
ATOM 868 C C . GLU A 1 115 ? -6.967 4.036 23.684 1.00 90.81 115 GLU A C 1
ATOM 870 O O . GLU A 1 115 ? -7.425 5.145 23.429 1.00 90.81 115 GLU A O 1
ATOM 875 N N . THR A 1 116 ? -7.255 3.411 24.826 1.00 93.94 116 THR A N 1
ATOM 876 C CA . THR A 1 116 ? -8.189 3.947 25.827 1.00 93.94 116 THR A CA 1
ATOM 877 C C . THR A 1 116 ? -7.646 5.214 26.483 1.00 93.94 116 THR A C 1
ATOM 879 O O . THR A 1 116 ? -8.372 6.203 26.602 1.00 93.94 116 THR A O 1
ATOM 882 N N . HIS A 1 117 ? -6.361 5.228 26.837 1.00 93.75 117 HIS A N 1
ATOM 883 C CA . HIS A 1 117 ? -5.659 6.420 27.300 1.00 93.75 117 HIS A CA 1
ATOM 884 C C . HIS A 1 117 ? -5.724 7.542 26.265 1.00 93.75 117 HIS A C 1
ATOM 886 O O . HIS A 1 117 ? -6.071 8.673 26.574 1.00 93.75 117 HIS A O 1
ATOM 892 N N . GLU A 1 118 ? -5.473 7.248 24.998 1.00 90.88 118 GLU A N 1
ATOM 893 C CA . GLU A 1 118 ? -5.483 8.277 23.970 1.00 90.88 118 GLU A CA 1
ATOM 894 C C . GLU A 1 118 ? -6.898 8.798 23.659 1.00 90.88 118 GLU A C 1
ATOM 896 O O . GLU A 1 118 ? -7.114 10.005 23.533 1.00 90.88 118 GLU A O 1
ATOM 901 N N . MET A 1 119 ? -7.884 7.906 23.569 1.00 89.62 119 MET A N 1
ATOM 902 C CA . MET A 1 119 ? -9.253 8.235 23.169 1.00 89.62 119 MET A CA 1
ATOM 903 C C . MET A 1 119 ? -10.109 8.823 24.293 1.00 89.62 119 MET A C 1
ATOM 905 O O . MET A 1 119 ? -10.986 9.643 24.005 1.00 89.62 119 MET A O 1
ATOM 909 N N . PHE A 1 120 ? -9.875 8.403 25.540 1.00 92.44 120 PHE A N 1
ATOM 910 C CA . PHE A 1 120 ? -10.651 8.785 26.726 1.00 92.44 120 PHE A CA 1
ATOM 911 C C . PHE A 1 120 ? -9.809 9.454 27.813 1.00 92.44 120 PHE A C 1
ATOM 913 O O . PHE A 1 120 ? -10.382 9.974 28.765 1.00 92.44 120 PHE A O 1
ATOM 920 N N . GLY A 1 121 ? -8.482 9.489 27.700 1.00 92.50 121 GLY A N 1
ATOM 921 C CA . GLY A 1 121 ? -7.596 10.087 28.702 1.00 92.50 121 GLY A CA 1
ATOM 922 C C . GLY A 1 121 ? -7.627 9.364 30.039 1.00 92.50 121 GLY A C 1
ATOM 923 O O . GLY A 1 121 ? -7.606 10.043 31.054 1.00 92.50 121 GLY A O 1
ATOM 924 N N . VAL A 1 122 ? -7.790 8.037 30.031 1.00 96.00 122 VAL A N 1
ATOM 925 C CA . VAL A 1 122 ? -7.655 7.184 31.222 1.00 96.00 122 VAL A CA 1
ATOM 926 C C . VAL A 1 122 ? -6.191 6.769 31.352 1.00 96.00 122 VAL A C 1
ATOM 928 O O . VAL A 1 122 ? -5.665 6.128 30.445 1.00 96.00 122 VAL A O 1
ATOM 931 N N . ASP A 1 123 ? -5.538 7.121 32.452 1.00 95.88 123 ASP A N 1
ATOM 932 C CA . ASP A 1 123 ? -4.145 6.765 32.712 1.00 95.88 123 ASP A CA 1
ATOM 933 C C . ASP A 1 123 ? -4.042 5.341 33.268 1.00 95.88 123 ASP A C 1
ATOM 935 O O . ASP A 1 123 ? -4.747 4.978 34.213 1.00 95.88 123 ASP A O 1
ATOM 939 N N . PHE A 1 124 ? -3.137 4.547 32.688 1.00 96.69 124 PHE A N 1
ATOM 940 C CA . PHE A 1 124 ? -2.829 3.195 33.152 1.00 96.69 124 PHE A CA 1
ATOM 941 C C . PHE A 1 124 ? -1.486 3.178 33.889 1.00 96.69 124 PHE A C 1
ATOM 943 O O . PHE A 1 124 ? -0.430 3.294 33.259 1.00 96.69 124 PHE A O 1
ATOM 950 N N . GLU A 1 125 ? -1.516 3.056 35.217 1.00 95.88 125 GLU A N 1
ATOM 951 C CA . GLU A 1 125 ? -0.305 3.031 36.049 1.00 95.88 125 GLU A CA 1
ATOM 952 C C . GLU A 1 125 ? 0.572 1.825 35.694 1.00 95.88 125 GLU A C 1
ATOM 954 O O . GLU A 1 125 ? 0.066 0.746 35.391 1.00 95.88 125 GLU A O 1
ATOM 959 N N . ASP A 1 126 ? 1.893 2.029 35.712 1.00 93.19 126 ASP A N 1
ATOM 960 C CA . ASP A 1 126 ? 2.928 1.041 35.366 1.00 93.19 126 ASP A CA 1
ATOM 961 C C . ASP A 1 126 ? 2.910 0.517 33.915 1.00 93.19 126 ASP A C 1
ATOM 963 O O . ASP A 1 126 ? 3.673 -0.388 33.563 1.00 93.19 126 ASP A O 1
ATOM 967 N N . HIS A 1 127 ? 2.111 1.117 33.025 1.00 95.19 127 HIS A N 1
ATOM 968 C CA . HIS A 1 127 ? 2.124 0.760 31.611 1.00 95.19 127 HIS A CA 1
ATOM 969 C C . HIS A 1 127 ? 3.484 1.132 30.961 1.00 95.19 127 HIS A C 1
ATOM 971 O O . HIS A 1 127 ? 3.867 2.305 30.938 1.00 95.19 127 HIS A O 1
ATOM 977 N N . PRO A 1 128 ? 4.212 0.185 30.329 1.00 92.19 128 PRO A N 1
ATOM 978 C CA . PRO A 1 128 ? 5.609 0.374 29.914 1.00 92.19 128 PRO A CA 1
ATOM 979 C C . PRO A 1 128 ? 5.800 1.381 28.769 1.00 92.19 128 PRO A C 1
ATOM 981 O O . PRO A 1 128 ? 6.899 1.895 28.567 1.00 92.19 128 PRO A O 1
ATOM 984 N N . HIS A 1 129 ? 4.754 1.637 27.978 1.00 90.12 129 HIS A N 1
ATOM 985 C CA . HIS A 1 129 ? 4.821 2.503 26.796 1.00 90.12 129 HIS A CA 1
ATOM 986 C C . HIS A 1 129 ? 3.488 3.228 26.518 1.00 90.12 129 HIS A C 1
ATOM 988 O O . HIS A 1 129 ? 2.874 3.050 25.460 1.00 90.12 129 HIS A O 1
ATOM 994 N N . LEU A 1 130 ? 2.995 4.004 27.492 1.00 88.44 130 LEU A N 1
ATOM 995 C CA . LEU A 1 130 ? 1.698 4.696 27.410 1.00 88.44 130 LEU A CA 1
ATOM 996 C C . LEU A 1 130 ? 1.789 5.997 26.595 1.00 88.44 130 LEU A C 1
ATOM 998 O O . LEU A 1 130 ? 1.654 7.100 27.111 1.00 88.44 130 LEU A O 1
ATOM 1002 N N . VAL A 1 131 ? 2.074 5.867 25.300 1.00 84.88 131 VAL A N 1
ATOM 1003 C CA . VAL A 1 131 ? 2.167 7.002 24.365 1.00 84.88 131 VAL A CA 1
ATOM 1004 C C . VAL A 1 131 ? 1.070 6.926 23.298 1.00 84.88 131 VAL A C 1
ATOM 1006 O O . VAL A 1 131 ? 0.638 5.804 22.979 1.00 84.88 131 VAL A O 1
ATOM 1009 N N . PRO A 1 132 ? 0.669 8.080 22.713 1.00 77.75 132 PRO A N 1
ATOM 1010 C CA . PRO A 1 132 ? -0.284 8.165 21.606 1.00 77.75 132 PRO A CA 1
ATOM 1011 C C . PRO A 1 132 ? -0.049 7.102 20.530 1.00 77.75 132 PRO A C 1
ATOM 1013 O O . PRO A 1 132 ? 1.092 6.766 20.191 1.00 77.75 132 PRO A O 1
ATOM 1016 N N . LEU A 1 133 ? -1.134 6.530 20.024 1.00 77.94 133 LEU A N 1
ATOM 1017 C CA . LEU A 1 133 ? -1.124 5.393 19.117 1.00 77.94 133 LEU A CA 1
ATOM 1018 C C . LEU A 1 133 ? -1.744 5.744 17.763 1.00 77.94 133 LEU A C 1
ATOM 1020 O O . LEU A 1 133 ? -1.147 5.450 16.732 1.00 77.94 133 LEU A O 1
ATOM 1024 N N . LEU A 1 134 ? -2.900 6.401 17.768 1.00 74.25 134 LEU A N 1
ATOM 1025 C CA . LEU A 1 134 ? -3.712 6.742 16.602 1.00 74.25 134 LEU A CA 1
ATOM 1026 C C . LEU A 1 134 ? -3.646 8.245 16.265 1.00 74.25 134 LEU A C 1
ATOM 1028 O O . LEU A 1 134 ? -3.646 8.623 15.087 1.00 74.25 134 LEU A O 1
ATOM 1032 N N . LEU A 1 135 ? -3.555 9.121 17.269 1.00 72.69 135 LEU A N 1
ATOM 1033 C CA . LEU A 1 135 ? -3.623 10.583 17.166 1.00 72.69 135 LEU A CA 1
ATOM 1034 C C . LEU A 1 135 ? -2.244 11.240 17.103 1.00 72.69 135 LEU A C 1
ATOM 1036 O O . LEU A 1 135 ? -1.283 10.751 17.699 1.00 72.69 135 LEU A O 1
ATOM 1040 N N . PRO A 1 136 ? -2.067 12.284 16.264 1.00 67.12 136 PRO A N 1
ATOM 1041 C CA . PRO A 1 136 ? -0.769 12.944 16.103 1.00 67.12 136 PRO A CA 1
ATOM 1042 C C . PRO A 1 136 ? -0.183 13.374 17.448 1.00 67.12 136 PRO A C 1
ATOM 1044 O O . PRO A 1 136 ? -0.940 13.726 18.345 1.00 67.12 136 PRO A O 1
ATOM 1047 N N . GLU A 1 137 ? 1.145 13.401 17.583 1.00 70.50 137 GLU A N 1
ATOM 1048 C CA . GLU A 1 137 ? 1.810 13.809 18.839 1.00 70.50 137 GLU A CA 1
ATOM 1049 C C . GLU A 1 137 ? 1.379 15.210 19.317 1.00 70.50 137 GLU A C 1
ATOM 1051 O O . GLU A 1 137 ? 1.429 15.518 20.502 1.00 70.50 137 GLU A O 1
ATOM 1056 N N . ASN A 1 138 ? 0.932 16.062 18.391 1.00 70.81 138 ASN A N 1
ATOM 1057 C CA . ASN A 1 138 ? 0.425 17.407 18.648 1.00 70.81 138 ASN A CA 1
ATOM 1058 C C . ASN A 1 138 ? -1.111 17.497 18.725 1.00 70.81 138 ASN A C 1
ATOM 1060 O O . ASN A 1 138 ? -1.657 18.603 18.687 1.00 70.81 138 ASN A O 1
ATOM 1064 N N . PHE A 1 139 ? -1.826 16.371 18.757 1.00 71.19 139 PHE A N 1
ATOM 1065 C CA . PHE A 1 139 ? -3.276 16.366 18.894 1.00 71.19 139 PHE A CA 1
ATOM 1066 C C . PHE A 1 139 ? -3.671 16.734 20.325 1.00 71.19 139 PHE A C 1
ATOM 1068 O O . PHE A 1 139 ? -3.213 16.132 21.291 1.00 71.19 139 PHE A O 1
ATOM 1075 N N . GLU A 1 140 ? -4.548 17.725 20.459 1.00 74.81 140 GLU A N 1
ATOM 1076 C CA . GLU A 1 140 ? -5.026 18.197 21.757 1.00 74.81 140 GLU A CA 1
ATOM 1077 C C . GLU A 1 140 ? -6.391 17.575 22.076 1.00 74.81 140 GLU A C 1
ATOM 1079 O O . GLU A 1 140 ? -7.369 17.834 21.370 1.00 74.81 140 GLU A O 1
ATOM 1084 N N . GLY A 1 141 ? -6.463 16.816 23.173 1.00 81.94 141 GLY A N 1
ATOM 1085 C CA . GLY A 1 141 ? -7.694 16.256 23.740 1.00 81.94 141 GLY A CA 1
ATOM 1086 C C . GLY A 1 141 ? -7.982 14.802 23.347 1.00 81.94 141 GLY A C 1
ATOM 1087 O O . GLY A 1 141 ? -7.141 14.119 22.774 1.00 81.94 141 GLY A O 1
ATOM 1088 N N . HIS A 1 142 ? -9.190 14.337 23.680 1.00 86.69 142 HIS A N 1
ATOM 1089 C CA . HIS A 1 142 ? -9.564 12.918 23.692 1.00 86.69 142 HIS A CA 1
ATOM 1090 C C . HIS A 1 142 ? -10.866 12.687 22.900 1.00 86.69 142 HIS A C 1
ATOM 1092 O O . HIS A 1 142 ? -11.950 12.969 23.416 1.00 86.69 142 HIS A O 1
ATOM 1098 N N . PRO A 1 143 ? -10.794 12.214 21.640 1.00 80.31 143 PRO A N 1
ATOM 1099 C CA . PRO A 1 143 ? -11.917 12.216 20.701 1.00 80.31 143 PRO A CA 1
ATOM 1100 C C . PRO A 1 143 ? -13.182 11.474 21.126 1.00 80.31 143 PRO A C 1
ATOM 1102 O O . PRO A 1 143 ? -14.256 11.803 20.619 1.00 80.31 143 PRO A O 1
ATOM 1105 N N . LEU A 1 144 ? -13.069 10.467 21.996 1.00 83.81 144 LEU A N 1
ATOM 1106 C CA . LEU A 1 144 ? -14.208 9.654 22.427 1.00 83.81 144 LEU A CA 1
ATOM 1107 C C . LEU A 1 144 ? -14.847 10.142 23.731 1.00 83.81 144 LEU A C 1
ATOM 1109 O O . LEU A 1 144 ? -15.874 9.592 24.138 1.00 83.81 144 LEU A O 1
ATOM 1113 N N . ARG A 1 145 ? -14.326 11.214 24.342 1.00 86.12 145 ARG A N 1
ATOM 1114 C CA . ARG A 1 145 ? -15.043 11.898 25.420 1.00 86.12 145 ARG A CA 1
ATOM 1115 C C . ARG A 1 145 ? -16.254 12.653 24.873 1.00 86.12 145 ARG A C 1
ATOM 1117 O O . ARG A 1 145 ? -16.214 13.258 23.801 1.00 86.12 145 ARG A O 1
ATOM 1124 N N . LYS A 1 146 ? -17.354 12.647 25.621 1.00 81.88 146 LYS A N 1
ATOM 1125 C CA . LYS A 1 146 ? -18.610 13.331 25.278 1.00 81.88 146 LYS A CA 1
ATOM 1126 C C . LYS A 1 146 ? -18.472 14.850 25.317 1.00 81.88 146 LYS A C 1
ATOM 1128 O O . LYS A 1 146 ? -19.245 15.539 24.651 1.00 81.88 146 LYS A O 1
ATOM 1133 N N . ASP A 1 147 ? -17.513 15.365 26.081 1.00 78.81 147 ASP A N 1
ATOM 1134 C CA . ASP A 1 147 ? -17.182 16.787 26.164 1.00 78.81 147 ASP A CA 1
ATOM 1135 C C . ASP A 1 147 ? -16.237 17.255 25.040 1.00 78.81 147 ASP A C 1
ATOM 1137 O O . ASP A 1 147 ? -16.116 18.462 24.801 1.00 78.81 147 ASP A O 1
ATOM 1141 N N . PHE A 1 148 ? -15.616 16.329 24.299 1.00 75.19 148 PHE A N 1
ATOM 1142 C CA . PHE A 1 148 ? -14.683 16.662 23.233 1.00 75.19 148 PHE A CA 1
ATOM 1143 C C . PHE A 1 148 ? -15.395 17.266 22.021 1.00 75.19 148 PHE A C 1
ATOM 1145 O O . PHE A 1 148 ? -16.253 16.666 21.364 1.00 75.19 148 PHE A O 1
ATOM 1152 N N . VAL A 1 149 ? -14.999 18.489 21.674 1.00 61.66 149 VAL A N 1
ATOM 1153 C CA . VAL A 1 149 ? -15.562 19.201 20.532 1.00 61.66 149 VAL A CA 1
ATOM 1154 C C . VAL A 1 149 ? -14.826 18.782 19.262 1.00 61.66 149 VAL A C 1
ATOM 1156 O O . VAL A 1 149 ? -13.689 19.180 19.026 1.00 61.66 149 VAL A O 1
ATOM 1159 N N . LEU A 1 150 ? -15.502 18.021 18.396 1.00 52.16 150 LEU A N 1
ATOM 1160 C CA . LEU A 1 150 ? -14.977 17.663 17.075 1.00 52.16 150 LEU A CA 1
ATOM 1161 C C . LEU A 1 150 ? -14.536 18.919 16.308 1.00 52.16 150 LEU A C 1
ATOM 1163 O O . LEU A 1 150 ? -15.350 19.810 16.060 1.00 52.16 150 LEU A O 1
ATOM 1167 N N . ALA A 1 151 ? -13.283 18.948 15.847 1.00 46.00 151 ALA A N 1
ATOM 1168 C CA . ALA A 1 151 ? -12.712 20.051 15.065 1.00 46.00 151 ALA A CA 1
ATOM 1169 C C . ALA A 1 151 ? -13.532 20.400 13.803 1.00 46.00 151 ALA A C 1
ATOM 1171 O O . ALA A 1 151 ? -13.541 21.541 13.361 1.00 46.00 151 ALA A O 1
ATOM 1172 N N . ALA A 1 152 ? -14.334 19.475 13.262 1.00 43.28 152 ALA A N 1
ATOM 1173 C CA . ALA A 1 152 ? -15.289 19.782 12.189 1.00 43.28 152 ALA A CA 1
ATOM 1174 C C . ALA A 1 152 ? -16.385 20.802 12.589 1.00 43.28 152 ALA A C 1
ATOM 1176 O O . ALA A 1 152 ? -17.089 21.319 11.723 1.00 43.28 152 ALA A O 1
ATOM 1177 N N . ARG A 1 153 ? -16.558 21.077 13.889 1.00 41.50 153 ARG A N 1
ATOM 1178 C CA . ARG A 1 153 ? -17.494 22.062 14.455 1.00 41.50 153 ARG A CA 1
ATOM 1179 C C . ARG A 1 153 ? -16.807 23.330 14.966 1.00 41.50 153 ARG A C 1
ATOM 1181 O O . ARG A 1 153 ? -17.498 24.270 15.346 1.00 41.50 153 ARG A O 1
ATOM 1188 N N . VAL A 1 154 ? -15.476 23.380 14.942 1.00 41.91 154 VAL A N 1
ATOM 1189 C CA . VAL A 1 154 ? -14.681 24.548 15.327 1.00 41.91 154 VAL A CA 1
ATOM 1190 C C . VAL A 1 154 ? -13.705 24.809 14.196 1.00 41.91 154 VAL A C 1
ATOM 1192 O O . VAL A 1 154 ? -12.714 24.103 14.053 1.00 41.91 154 VAL A O 1
ATOM 1195 N N . ALA A 1 155 ? -13.972 25.831 13.385 1.00 40.44 155 ALA A N 1
ATOM 1196 C CA . ALA A 1 155 ? -12.955 26.379 12.501 1.00 40.44 155 ALA A CA 1
ATOM 1197 C C . ALA A 1 155 ? -11.782 26.857 13.375 1.00 40.44 155 ALA A C 1
ATOM 1199 O O . ALA A 1 155 ? -11.801 27.972 13.893 1.00 40.44 155 ALA A O 1
ATOM 1200 N N . LYS A 1 156 ? -10.792 25.990 13.623 1.00 39.22 156 LYS A N 1
ATOM 1201 C CA . LYS A 1 156 ? -9.565 26.376 14.316 1.00 39.22 156 LYS A CA 1
ATOM 1202 C C . LYS A 1 156 ? -8.782 27.192 13.291 1.00 39.22 156 LYS A C 1
ATOM 1204 O O . LYS A 1 156 ? -8.269 26.645 12.317 1.00 39.22 156 LYS A O 1
ATOM 1209 N N . ALA A 1 157 ? -8.797 28.514 13.443 1.00 38.22 157 ALA A N 1
ATOM 1210 C CA . ALA A 1 157 ? -8.005 29.396 12.599 1.00 38.22 157 ALA A CA 1
ATOM 1211 C C . ALA A 1 157 ? -6.529 29.014 12.758 1.00 38.22 157 ALA A C 1
ATOM 1213 O O . ALA A 1 157 ? -6.021 28.934 13.878 1.00 38.22 157 ALA A O 1
ATOM 1214 N N . TRP A 1 158 ? -5.855 28.749 11.641 1.00 33.56 158 TRP A N 1
ATOM 1215 C CA . TRP A 1 158 ? -4.414 28.524 11.640 1.00 33.56 158 TRP A CA 1
ATOM 1216 C C . TRP A 1 158 ? -3.718 29.785 12.183 1.00 33.56 158 TRP A C 1
ATOM 1218 O O . TRP A 1 158 ? -4.106 30.889 11.780 1.00 33.56 158 TRP A O 1
ATOM 1228 N N . PRO A 1 159 ? -2.713 29.680 13.070 1.00 34.00 159 PRO A N 1
ATOM 1229 C CA . PRO A 1 159 ? -1.995 30.851 13.567 1.00 34.00 159 PRO A CA 1
ATOM 1230 C C . PRO A 1 159 ? -1.427 31.669 12.396 1.00 34.00 159 PRO A C 1
ATOM 1232 O O . PRO A 1 159 ? -0.573 31.190 11.654 1.00 34.00 159 PRO A O 1
ATOM 1235 N N . GLY A 1 160 ? -1.937 32.888 12.194 1.00 47.66 160 GLY A N 1
ATOM 1236 C CA . GLY A 1 160 ? -1.518 33.789 11.110 1.00 47.66 160 GLY A CA 1
ATOM 1237 C C . GLY A 1 160 ? -2.345 33.740 9.815 1.00 47.66 160 GLY A C 1
ATOM 1238 O O . GLY A 1 160 ? -2.058 34.514 8.903 1.00 47.66 160 GLY A O 1
ATOM 1239 N N . ALA A 1 161 ? -3.384 32.904 9.714 1.00 42.12 161 ALA A N 1
ATOM 1240 C CA . ALA A 1 161 ? -4.298 32.937 8.570 1.00 42.12 161 ALA A CA 1
ATOM 1241 C C . ALA A 1 161 ? -5.249 34.146 8.660 1.00 42.12 161 ALA A C 1
ATOM 1243 O O . ALA A 1 161 ? -6.152 34.169 9.495 1.00 42.12 161 ALA A O 1
ATOM 1244 N N . LYS A 1 162 ? -5.044 35.143 7.788 1.00 49.69 162 LYS A N 1
ATOM 1245 C CA . LYS A 1 162 ? -6.018 36.215 7.517 1.00 49.69 162 LYS A CA 1
ATOM 1246 C C . LYS A 1 162 ? -7.052 35.700 6.518 1.00 49.69 162 LYS A C 1
ATOM 1248 O O . LYS A 1 162 ? -6.683 35.074 5.521 1.00 49.69 162 LYS A O 1
ATOM 1253 N N . GLU A 1 163 ? -8.332 35.974 6.745 1.00 48.72 163 GLU A N 1
ATOM 1254 C CA . GLU A 1 163 ? -9.340 35.662 5.729 1.00 48.72 163 GLU A CA 1
ATOM 1255 C C . GLU A 1 163 ? -9.192 36.600 4.516 1.00 48.72 163 GLU A C 1
ATOM 1257 O O . GLU A 1 163 ? -8.840 37.776 4.682 1.00 48.72 163 GLU A O 1
ATOM 1262 N N . PRO A 1 164 ? -9.473 36.129 3.286 1.00 35.06 164 PRO A N 1
ATOM 1263 C CA . PRO A 1 164 ? -9.493 36.987 2.107 1.00 35.06 164 PRO A CA 1
ATOM 1264 C C . PRO A 1 164 ? -10.472 38.161 2.298 1.00 35.06 164 PRO A C 1
ATOM 1266 O O . PRO A 1 164 ? -11.687 37.989 2.216 1.00 35.06 164 PRO A O 1
ATOM 1269 N N . GLY A 1 165 ? -9.940 39.360 2.564 1.00 52.28 165 GLY A N 1
ATOM 1270 C CA . GLY A 1 165 ? -10.721 40.585 2.784 1.00 52.28 165 GLY A CA 1
ATOM 1271 C C . GLY A 1 165 ? -10.581 41.247 4.163 1.00 52.28 165 GLY A C 1
ATOM 1272 O O . GLY A 1 165 ? -11.184 42.301 4.363 1.00 52.28 165 GLY A O 1
ATOM 1273 N N . GLU A 1 166 ? -9.793 40.706 5.103 1.00 48.91 166 GLU A N 1
ATOM 1274 C CA . GLU A 1 166 ? -9.440 41.434 6.336 1.00 48.91 166 GLU A CA 1
ATOM 1275 C C . GLU A 1 166 ? -8.482 42.606 6.028 1.00 48.91 166 GLU A C 1
ATOM 1277 O O . GLU A 1 166 ? -7.331 42.409 5.638 1.00 48.91 166 GLU A O 1
ATOM 1282 N N . SER A 1 167 ? -8.958 43.847 6.192 1.00 52.00 167 SER A N 1
ATOM 1283 C CA . SER A 1 167 ? -8.151 45.067 6.043 1.00 52.00 167 SER A CA 1
ATOM 1284 C C . SER A 1 167 ? -7.285 45.338 7.279 1.00 52.00 167 SER A C 1
ATOM 1286 O O . SER A 1 167 ? -7.750 45.160 8.401 1.00 52.00 167 SER A O 1
ATOM 1288 N N . GLU A 1 168 ? -6.071 45.872 7.093 1.00 47.44 168 GLU A N 1
ATOM 1289 C CA . GLU A 1 168 ? -5.122 46.206 8.181 1.00 47.44 168 GLU A CA 1
ATOM 1290 C C . GLU A 1 168 ? -5.593 47.313 9.140 1.00 47.44 168 GLU A C 1
ATOM 1292 O O . GLU A 1 168 ? -4.973 47.575 10.169 1.00 47.44 168 GLU A O 1
ATOM 1297 N N . HIS A 1 169 ? -6.698 47.977 8.824 1.00 43.50 169 HIS A N 1
ATOM 1298 C CA . HIS A 1 169 ? -7.298 48.986 9.682 1.00 43.50 169 HIS A CA 1
ATOM 1299 C C . HIS A 1 169 ? -8.445 48.353 10.458 1.00 43.50 169 HIS A C 1
ATOM 1301 O O . HIS A 1 169 ? -9.350 47.788 9.847 1.00 43.50 169 HIS A O 1
ATOM 1307 N N . GLY A 1 170 ? -8.368 48.433 11.792 1.00 44.12 170 GLY A N 1
ATOM 1308 C CA . GLY A 1 170 ? -9.255 47.802 12.777 1.00 44.12 170 GLY A CA 1
ATOM 1309 C C . GLY A 1 170 ? -10.724 48.220 12.682 1.00 44.12 170 GLY A C 1
ATOM 1310 O O . GLY A 1 170 ? -11.263 48.859 13.582 1.00 44.12 170 GLY A O 1
ATOM 1311 N N . GLY A 1 171 ? -11.375 47.857 11.582 1.00 46.50 171 GLY A N 1
ATOM 1312 C CA . GLY A 1 171 ? -12.809 47.961 11.387 1.00 46.50 171 GLY A CA 1
ATOM 1313 C C . GLY A 1 171 ? -13.554 46.821 12.091 1.00 46.50 171 GLY A C 1
ATOM 1314 O O . GLY A 1 171 ? -12.981 45.763 12.362 1.00 46.50 171 GLY A O 1
ATOM 1315 N N . PRO A 1 172 ? -14.846 47.012 12.403 1.00 41.59 172 PRO A N 1
ATOM 1316 C CA . PRO A 1 172 ? -15.634 46.033 13.142 1.00 41.59 172 PRO A CA 1
ATOM 1317 C C . PRO A 1 172 ? -15.777 44.714 12.366 1.00 41.59 172 PRO A C 1
ATOM 1319 O O . PRO A 1 172 ? -16.261 44.686 11.232 1.00 41.59 172 PRO A O 1
ATOM 1322 N N . LYS A 1 173 ? -15.378 43.613 13.016 1.00 47.31 173 LYS A N 1
ATOM 1323 C CA . LYS A 1 173 ? -15.414 42.242 12.487 1.00 47.31 173 LYS A CA 1
ATOM 1324 C C . LYS A 1 173 ? -16.850 41.854 12.107 1.00 47.31 173 LYS A C 1
ATOM 1326 O O . LYS A 1 173 ? -17.764 41.931 12.932 1.00 47.31 173 LYS A O 1
ATOM 1331 N N . ARG A 1 174 ? -17.082 41.448 10.854 1.00 46.69 174 ARG A N 1
ATOM 1332 C CA . ARG A 1 174 ? -18.406 40.994 10.393 1.00 46.69 174 ARG A CA 1
ATOM 1333 C C . ARG A 1 174 ? -18.677 39.584 10.935 1.00 46.69 174 ARG A C 1
ATOM 1335 O O . ARG A 1 174 ? -17.791 38.740 10.918 1.00 46.69 174 ARG A O 1
ATOM 1342 N N . ARG A 1 175 ? -19.898 39.331 11.423 1.00 47.91 175 ARG A N 1
ATOM 1343 C CA . ARG A 1 175 ? -20.296 38.057 12.055 1.00 47.91 175 ARG A CA 1
ATOM 1344 C C . ARG A 1 175 ? -20.082 36.858 11.121 1.00 47.91 175 ARG A C 1
ATOM 1346 O O . ARG A 1 175 ? -20.695 36.804 10.055 1.00 47.91 175 ARG A O 1
ATOM 1353 N N . THR A 1 176 ? -19.328 35.865 11.585 1.00 51.44 176 THR A N 1
ATOM 1354 C CA . THR A 1 176 ? -19.294 34.512 11.017 1.00 51.44 176 THR A CA 1
ATOM 1355 C C . THR A 1 176 ? -20.663 33.861 11.235 1.00 51.44 176 THR A C 1
ATOM 1357 O O . THR A 1 176 ? -21.153 33.794 12.366 1.00 51.44 176 THR A O 1
ATOM 1360 N N . MET A 1 177 ? -21.344 33.443 10.164 1.00 43.16 177 MET A N 1
ATOM 1361 C CA . MET A 1 177 ? -22.593 32.689 10.308 1.00 43.16 177 MET A CA 1
ATOM 1362 C C . MET A 1 177 ? -22.262 31.322 10.903 1.00 43.16 177 MET A C 1
ATOM 1364 O O . MET A 1 177 ? -21.497 30.565 10.309 1.00 43.16 177 MET A O 1
ATOM 1368 N N . LEU A 1 178 ? -22.834 31.012 12.069 1.00 50.94 178 LEU A N 1
ATOM 1369 C CA . LEU A 1 178 ? -22.751 29.659 12.600 1.00 50.94 178 LEU A CA 1
ATOM 1370 C C . LEU A 1 178 ? -23.539 28.712 11.679 1.00 50.94 178 LEU A C 1
ATOM 1372 O O . LEU A 1 178 ? -24.640 29.071 11.241 1.00 50.94 178 LEU A O 1
ATOM 1376 N N . PRO A 1 179 ? -23.004 27.515 11.384 1.00 43.47 179 PRO A N 1
ATOM 1377 C CA . PRO A 1 179 ? -23.750 26.481 10.687 1.00 43.47 179 PRO A CA 1
ATOM 1378 C C . PRO A 1 179 ? -25.049 26.129 11.438 1.00 43.47 179 PRO A C 1
ATOM 1380 O O . PRO A 1 179 ? -25.083 26.201 12.671 1.00 43.47 179 PRO A O 1
ATOM 1383 N N . PRO A 1 180 ? -26.120 25.720 10.735 1.00 38.94 180 PRO A N 1
ATOM 1384 C CA . PRO A 1 180 ? -27.357 25.283 11.378 1.00 38.94 180 PRO A CA 1
ATOM 1385 C C . PRO A 1 180 ? -27.096 24.158 12.395 1.00 38.94 180 PRO A C 1
ATOM 1387 O O . PRO A 1 180 ? -26.484 23.149 12.050 1.00 38.94 180 PRO A O 1
ATOM 1390 N N . GLY A 1 181 ? -27.571 24.324 13.634 1.00 49.47 181 GLY A N 1
ATOM 1391 C CA . GLY A 1 181 ? -27.458 23.315 14.697 1.00 49.47 181 GLY A CA 1
ATOM 1392 C C . GLY A 1 181 ? -26.239 23.439 15.622 1.00 49.47 181 GLY A C 1
ATOM 1393 O O . GLY A 1 181 ? -26.054 22.566 16.464 1.00 49.47 181 GLY A O 1
ATOM 1394 N N . VAL A 1 182 ? -25.424 24.495 15.498 1.00 51.31 182 VAL A N 1
ATOM 1395 C CA . VAL A 1 182 ? -24.346 24.802 16.456 1.00 51.31 182 VAL A CA 1
ATOM 1396 C C . VAL A 1 182 ? -24.884 25.749 17.544 1.00 51.31 182 VAL A C 1
ATOM 1398 O O . VAL A 1 182 ? -25.268 26.871 17.200 1.00 51.31 182 VAL A O 1
ATOM 1401 N N . PRO A 1 183 ? -24.953 25.322 18.824 1.00 54.06 183 PRO A N 1
ATOM 1402 C CA . PRO A 1 183 ? -25.311 26.200 19.941 1.00 54.06 183 PRO A CA 1
ATOM 1403 C C . PRO A 1 183 ? -24.316 27.354 20.081 1.00 54.06 183 PRO A C 1
ATOM 1405 O O . PRO A 1 183 ? -23.146 27.210 19.717 1.00 54.06 183 PRO A O 1
ATOM 1408 N N . ASP A 1 184 ? -24.765 28.498 20.596 1.00 60.06 184 ASP A N 1
ATOM 1409 C CA . ASP A 1 184 ? -23.877 29.642 20.801 1.00 60.06 184 ASP A CA 1
ATOM 1410 C C . ASP A 1 184 ? -22.747 29.260 21.788 1.00 60.06 184 ASP A C 1
ATOM 1412 O O . ASP A 1 184 ? -23.034 28.690 22.846 1.00 60.06 184 ASP A O 1
ATOM 1416 N N . PRO A 1 185 ? -21.465 29.552 21.489 1.00 58.28 185 PRO A N 1
ATOM 1417 C CA . PRO A 1 185 ? -20.349 29.302 22.405 1.00 58.28 185 PRO A CA 1
ATOM 1418 C C . PRO A 1 185 ? -20.481 29.994 23.770 1.00 58.28 185 PRO A C 1
ATOM 1420 O O . PRO A 1 185 ? -19.855 29.569 24.736 1.00 58.28 185 PRO A O 1
ATOM 1423 N N . ASN A 1 186 ? -21.294 31.051 23.874 1.00 63.31 186 ASN A N 1
ATOM 1424 C CA . ASN A 1 186 ? -21.624 31.675 25.156 1.00 63.31 186 ASN A CA 1
ATOM 1425 C C . ASN A 1 186 ? -22.716 30.932 25.940 1.00 63.31 186 ASN A C 1
ATOM 1427 O O . ASN A 1 186 ? -22.874 31.173 27.137 1.00 63.31 186 ASN A O 1
ATOM 1431 N N . GLU A 1 187 ? -23.457 30.032 25.296 1.00 55.53 187 GLU A N 1
ATOM 1432 C CA . GLU A 1 187 ? -24.531 29.234 25.896 1.00 55.53 187 GLU A CA 1
ATOM 1433 C C . GLU A 1 187 ? -24.067 27.812 26.270 1.00 55.53 187 GLU A C 1
ATOM 1435 O O . GLU A 1 187 ? -24.684 27.176 27.131 1.00 55.53 187 GLU A O 1
ATOM 1440 N N . TRP A 1 188 ? -22.962 27.325 25.688 1.00 49.50 188 TRP A N 1
ATOM 1441 C CA . TRP A 1 188 ? -22.471 25.952 25.848 1.00 49.50 188 TRP A CA 1
ATOM 1442 C C . TRP A 1 188 ? -20.933 25.846 25.853 1.00 49.50 188 TRP A C 1
ATOM 1444 O O . TRP A 1 188 ? -20.249 26.543 25.109 1.00 49.50 188 TRP A O 1
ATOM 1454 N N . GLY A 1 189 ? -20.391 24.903 26.634 1.00 60.53 189 GLY A N 1
ATOM 1455 C CA . GLY A 1 189 ? -18.961 24.567 26.662 1.00 60.53 189 GLY A CA 1
ATOM 1456 C C . GLY A 1 189 ? -18.133 25.315 27.724 1.00 60.53 189 GLY A C 1
ATOM 1457 O O . GLY A 1 189 ? -18.678 26.081 28.518 1.00 60.53 189 GLY A O 1
ATOM 1458 N N . PRO A 1 190 ? -16.805 25.099 27.756 1.00 45.09 190 PRO A N 1
ATOM 1459 C CA . PRO A 1 190 ? -15.909 25.628 28.796 1.00 45.09 190 PRO A CA 1
ATOM 1460 C C . PRO A 1 190 ? -15.745 27.158 28.773 1.00 45.09 190 PRO A C 1
ATOM 1462 O O . PRO A 1 190 ? -15.303 27.748 29.754 1.00 45.09 190 PRO A O 1
ATOM 1465 N N . LEU A 1 191 ? -16.133 27.810 27.674 1.00 52.88 191 LEU A N 1
ATOM 1466 C CA . LEU A 1 191 ? -16.099 29.268 27.509 1.00 52.88 191 LEU A CA 1
ATOM 1467 C C . LEU A 1 191 ? -17.446 29.942 27.823 1.00 52.88 191 LEU A C 1
ATOM 1469 O O . LEU A 1 191 ? -17.620 31.130 27.545 1.00 52.88 191 LEU A O 1
ATOM 1473 N N . LYS A 1 192 ? -18.402 29.204 28.404 1.00 59.91 192 LYS A N 1
ATOM 1474 C CA . LYS A 1 192 ? -19.731 29.713 28.755 1.00 59.91 192 LYS A CA 1
ATOM 1475 C C . LYS A 1 192 ? -19.621 30.980 29.608 1.00 59.91 192 LYS A C 1
ATOM 1477 O O . LYS A 1 192 ? -19.077 30.958 30.709 1.00 59.91 192 LYS A O 1
ATOM 1482 N N . GLY A 1 193 ? -20.155 32.088 29.094 1.00 63.75 193 GLY A N 1
ATOM 1483 C CA . GLY A 1 193 ? -20.152 33.390 29.768 1.00 63.75 193 GLY A CA 1
ATOM 1484 C C . GLY A 1 193 ? -18.811 34.136 29.774 1.00 63.75 193 GLY A C 1
ATOM 1485 O O . GLY A 1 193 ? -18.732 35.193 30.395 1.00 63.75 193 GLY A O 1
ATOM 1486 N N . GLN A 1 194 ? -17.771 33.628 29.101 1.00 63.81 194 GLN A N 1
ATOM 1487 C CA . GLN A 1 194 ? -16.457 34.282 29.030 1.00 63.81 194 GLN A CA 1
ATOM 1488 C C . GLN A 1 194 ? -16.302 35.200 27.810 1.00 63.81 194 GLN A C 1
ATOM 1490 O O . GLN A 1 194 ? -15.424 36.065 27.805 1.00 63.81 194 GLN A O 1
ATOM 1495 N N . LEU A 1 195 ? -17.133 35.045 26.772 1.00 54.00 195 LEU A N 1
ATOM 1496 C CA . LEU A 1 195 ? -17.066 35.896 25.585 1.00 54.00 195 LEU A CA 1
ATOM 1497 C C . LEU A 1 195 ? -17.986 37.118 25.743 1.00 54.00 195 LEU A C 1
ATOM 1499 O O . LEU A 1 195 ? -19.073 37.003 26.318 1.00 54.00 195 LEU A O 1
ATOM 1503 N N . PRO A 1 196 ? -17.608 38.288 25.194 1.00 57.62 196 PRO A N 1
ATOM 1504 C CA . PRO A 1 196 ? -18.453 39.477 25.221 1.00 57.62 196 PRO A CA 1
ATOM 1505 C C . PRO A 1 196 ? -19.860 39.182 24.674 1.00 57.62 196 PRO A C 1
ATOM 1507 O O . PRO A 1 196 ? -19.988 38.422 23.707 1.00 57.62 196 PRO A O 1
ATOM 1510 N N . PRO A 1 197 ? -20.922 39.778 25.247 1.00 53.25 197 PRO A N 1
ATOM 1511 C CA . PRO A 1 197 ? -22.275 39.588 24.743 1.00 53.25 197 PRO A CA 1
ATOM 1512 C C . PRO A 1 197 ? -22.356 40.027 23.279 1.00 53.25 197 PRO A C 1
ATOM 1514 O O . PRO A 1 197 ? -21.772 41.041 22.884 1.00 53.25 197 PRO A O 1
ATOM 1517 N N . ALA A 1 198 ? -23.088 39.264 22.464 1.00 52.12 198 ALA A N 1
ATOM 1518 C CA . ALA A 1 198 ? -23.271 39.594 21.058 1.00 52.12 198 ALA A CA 1
ATOM 1519 C C . ALA A 1 198 ? -23.847 41.020 20.925 1.00 52.12 198 ALA A C 1
ATOM 1521 O O . ALA A 1 198 ? -24.826 41.345 21.606 1.00 52.12 198 ALA A O 1
ATOM 1522 N N . PRO A 1 199 ? -23.286 41.888 20.061 1.00 46.72 199 PRO A N 1
ATOM 1523 C CA . PRO A 1 199 ? -23.796 43.242 19.905 1.00 46.72 199 PRO A CA 1
ATOM 1524 C C . PRO A 1 199 ? -25.251 43.201 19.424 1.00 46.72 199 PRO A C 1
ATOM 1526 O O . PRO A 1 199 ? -25.578 42.553 18.423 1.00 46.72 199 PRO A O 1
ATOM 1529 N N . ALA A 1 200 ? -26.132 43.890 20.154 1.00 44.69 200 ALA A N 1
ATOM 1530 C CA . ALA A 1 200 ? -27.550 43.953 19.836 1.00 44.69 200 ALA A CA 1
ATOM 1531 C C . ALA A 1 200 ? -27.753 44.540 18.433 1.00 44.69 200 ALA A C 1
ATOM 1533 O O . ALA A 1 200 ? -27.163 45.557 18.059 1.00 44.69 200 ALA A O 1
ATOM 1534 N N . ARG A 1 201 ? -28.609 43.890 17.640 1.00 43.53 201 ARG A N 1
ATOM 1535 C CA . ARG A 1 201 ? -28.991 44.374 16.311 1.00 43.53 201 ARG A CA 1
ATOM 1536 C C . ARG A 1 201 ? -29.586 45.780 16.476 1.00 43.53 201 ARG A C 1
ATOM 1538 O O . ARG A 1 201 ? -30.516 45.915 17.272 1.00 43.53 201 ARG A O 1
ATOM 1545 N N . PRO A 1 202 ? -29.123 46.812 15.746 1.00 38.59 202 PRO A N 1
ATOM 1546 C CA . PRO A 1 202 ? -29.767 48.113 15.826 1.00 38.59 202 PRO A CA 1
ATOM 1547 C C . PRO A 1 202 ? -31.228 47.942 15.412 1.00 38.59 202 PRO A C 1
ATOM 1549 O O . PRO A 1 202 ? -31.529 47.392 14.345 1.00 38.59 202 PRO A O 1
ATOM 1552 N N . ALA A 1 203 ? -32.136 48.354 16.298 1.00 36.81 203 ALA A N 1
ATOM 1553 C CA . ALA A 1 203 ? -33.557 48.373 16.014 1.00 36.81 203 ALA A CA 1
ATOM 1554 C C . ALA A 1 203 ? -33.767 49.157 14.716 1.00 36.81 203 ALA A C 1
ATOM 1556 O O . ALA A 1 203 ? -33.227 50.250 14.536 1.00 36.81 203 ALA A O 1
ATOM 1557 N N . ARG A 1 204 ? -34.523 48.579 13.780 1.00 39.72 204 ARG A N 1
ATOM 1558 C CA . ARG A 1 204 ? -34.942 49.274 12.562 1.00 39.72 204 ARG A CA 1
ATOM 1559 C C . ARG A 1 204 ? -35.705 50.520 13.011 1.00 39.72 204 ARG A C 1
ATOM 1561 O O . ARG A 1 204 ? -36.831 50.400 13.483 1.00 39.72 204 ARG A O 1
ATOM 1568 N N . GLY A 1 205 ? -35.071 51.687 12.908 1.00 34.59 205 GLY A N 1
ATOM 1569 C CA . GLY A 1 205 ? -35.709 52.961 13.213 1.00 34.59 205 GLY A CA 1
ATOM 1570 C C . GLY A 1 205 ? -37.013 53.076 12.430 1.00 34.59 205 GLY A C 1
ATOM 1571 O O . GLY A 1 205 ? -37.052 52.787 11.229 1.00 34.59 205 GLY A O 1
ATOM 1572 N N . ALA A 1 206 ? -38.086 53.437 13.129 1.00 37.25 206 ALA A N 1
ATOM 1573 C CA . ALA A 1 206 ? -39.381 53.703 12.530 1.00 37.25 206 ALA A CA 1
ATOM 1574 C C . ALA A 1 206 ? -39.209 54.742 11.412 1.00 37.25 206 ALA A C 1
ATOM 1576 O O . ALA A 1 206 ? -38.781 55.869 11.655 1.00 37.25 206 ALA A O 1
ATOM 1577 N N . ARG A 1 207 ? -39.515 54.359 10.168 1.00 38.41 207 ARG A N 1
ATOM 1578 C CA . ARG A 1 207 ? -39.641 55.327 9.076 1.00 38.41 207 ARG A CA 1
ATOM 1579 C C . ARG A 1 207 ? -40.821 56.237 9.401 1.00 38.41 207 ARG A C 1
ATOM 1581 O O . ARG A 1 207 ? -41.939 55.750 9.566 1.00 38.41 207 ARG A O 1
ATOM 1588 N N . ALA A 1 208 ? -40.544 57.534 9.491 1.00 37.44 208 ALA A N 1
ATOM 1589 C CA . ALA A 1 208 ? -41.545 58.575 9.636 1.00 37.44 208 ALA A CA 1
ATOM 1590 C C . ALA A 1 208 ? -42.601 58.467 8.525 1.00 37.44 208 ALA A C 1
ATOM 1592 O O . ALA A 1 208 ? -42.285 58.212 7.360 1.00 37.44 208 ALA A O 1
ATOM 1593 N N . ALA A 1 209 ? -43.862 58.632 8.916 1.00 40.69 209 ALA A N 1
ATOM 1594 C CA . ALA A 1 209 ? -44.996 58.693 8.014 1.00 40.69 209 ALA A CA 1
ATOM 1595 C C . ALA A 1 209 ? -44.901 59.960 7.150 1.00 40.69 209 ALA A C 1
ATOM 1597 O O . ALA A 1 209 ? -44.957 61.071 7.668 1.00 40.69 209 ALA A O 1
ATOM 1598 N N . GLY A 1 210 ? -44.769 59.780 5.838 1.00 36.59 210 GLY A N 1
ATOM 1599 C CA . GLY A 1 210 ? -44.783 60.860 4.857 1.00 36.59 210 GLY A CA 1
ATOM 1600 C C . GLY A 1 210 ? -44.960 60.299 3.450 1.00 36.59 210 GLY A C 1
ATOM 1601 O O . GLY A 1 210 ? -44.044 59.696 2.907 1.00 36.59 210 GLY A O 1
ATOM 1602 N N . GLU A 1 211 ? -46.177 60.469 2.930 1.00 35.00 211 GLU A N 1
ATOM 1603 C CA . GLU A 1 211 ? -46.616 60.366 1.528 1.00 35.00 211 GLU A CA 1
ATOM 1604 C C . GLU A 1 211 ? -46.455 59.020 0.792 1.00 35.00 211 GLU A C 1
ATOM 1606 O O . GLU A 1 211 ? -45.483 58.720 0.102 1.00 35.00 211 GLU A O 1
ATOM 1611 N N . ARG A 1 212 ? -47.527 58.217 0.863 1.00 34.69 212 ARG A N 1
ATOM 1612 C CA . ARG A 1 212 ? -47.828 57.134 -0.087 1.00 34.69 212 ARG A CA 1
ATOM 1613 C C . ARG A 1 212 ? -48.437 57.713 -1.374 1.00 34.69 212 ARG A C 1
ATOM 1615 O O . ARG A 1 212 ? -49.489 58.344 -1.277 1.00 34.69 212 ARG A O 1
ATOM 1622 N N . PRO A 1 213 ? -47.935 57.371 -2.573 1.00 36.56 213 PRO A N 1
ATOM 1623 C CA . PRO A 1 213 ? -48.728 57.472 -3.791 1.00 36.56 213 PRO A CA 1
ATOM 1624 C C . PRO A 1 213 ? -49.788 56.358 -3.835 1.00 36.56 213 PRO A C 1
ATOM 1626 O O . PRO A 1 213 ? -49.542 55.205 -3.471 1.00 36.56 213 PRO A O 1
ATOM 1629 N N . VAL A 1 214 ? -50.990 56.739 -4.257 1.00 38.03 214 VAL A N 1
ATOM 1630 C CA . VAL A 1 214 ? -52.252 55.991 -4.186 1.00 38.03 214 VAL A CA 1
ATOM 1631 C C . VAL A 1 214 ? -52.238 54.701 -5.020 1.00 38.03 214 VAL A C 1
ATOM 1633 O O . VAL A 1 214 ? -52.022 54.715 -6.230 1.00 38.03 214 VAL A O 1
ATOM 1636 N N . ARG A 1 215 ? -52.565 53.573 -4.377 1.00 34.09 215 ARG A N 1
ATOM 1637 C CA . ARG A 1 215 ? -52.850 52.284 -5.025 1.00 34.09 215 ARG A CA 1
ATOM 1638 C C . ARG A 1 215 ? -54.271 52.321 -5.597 1.00 34.09 215 ARG A C 1
ATOM 1640 O O . ARG A 1 215 ? -55.227 52.246 -4.831 1.00 34.09 215 ARG A O 1
ATOM 1647 N N . ARG A 1 216 ? -54.426 52.414 -6.922 1.00 33.00 216 ARG A N 1
ATOM 1648 C CA . ARG A 1 216 ? -55.729 52.190 -7.573 1.00 33.00 216 ARG A CA 1
ATOM 1649 C C . ARG A 1 216 ? -56.074 50.698 -7.574 1.00 33.00 216 ARG A C 1
ATOM 1651 O O . ARG A 1 216 ? -55.276 49.849 -7.968 1.00 33.00 216 ARG A O 1
ATOM 1658 N N . THR A 1 217 ? -57.266 50.418 -7.068 1.00 34.19 217 THR A N 1
ATOM 1659 C CA . THR A 1 217 ? -57.968 49.137 -7.000 1.00 34.19 217 THR A CA 1
ATOM 1660 C C . THR A 1 217 ? -58.374 48.642 -8.392 1.00 34.19 217 THR A C 1
ATOM 1662 O O . THR A 1 217 ? -58.667 49.435 -9.283 1.00 34.19 217 THR A O 1
ATOM 1665 N N . ARG A 1 218 ? -58.375 47.317 -8.582 1.00 37.12 218 ARG A N 1
ATOM 1666 C CA . ARG A 1 218 ? -58.879 46.646 -9.791 1.00 37.12 218 ARG A CA 1
ATOM 1667 C C . ARG A 1 218 ? -60.408 46.544 -9.749 1.00 37.12 218 ARG A C 1
ATOM 1669 O O . ARG A 1 218 ? -60.951 46.166 -8.715 1.00 37.12 218 ARG A O 1
ATOM 1676 N N . THR A 1 219 ? -61.053 46.763 -10.890 1.00 31.14 219 THR A N 1
ATOM 1677 C CA . THR A 1 219 ? -62.436 46.362 -11.202 1.00 31.14 219 THR A CA 1
ATOM 1678 C C . THR A 1 219 ? -62.458 45.535 -12.494 1.00 31.14 219 THR A C 1
ATOM 1680 O O . THR A 1 219 ? -61.542 45.629 -13.309 1.00 31.14 219 THR A O 1
ATOM 1683 N N . ALA A 1 220 ? -63.457 44.656 -12.609 1.00 33.53 220 ALA A N 1
ATOM 1684 C CA . ALA A 1 220 ? -63.622 43.624 -13.638 1.00 33.53 220 ALA A CA 1
ATOM 1685 C C . ALA A 1 220 ? -64.417 44.096 -14.883 1.00 33.53 220 ALA A C 1
ATOM 1687 O O . ALA A 1 220 ? -65.216 45.019 -14.761 1.00 33.53 220 ALA A O 1
ATOM 1688 N N . GLY A 1 221 ? -64.236 43.391 -16.019 1.00 30.33 221 GLY A N 1
ATOM 1689 C CA . GLY A 1 221 ? -64.907 43.569 -17.334 1.00 30.33 221 GLY A CA 1
ATOM 1690 C C . GLY A 1 221 ? -64.189 44.602 -18.221 1.00 30.33 221 GLY A C 1
ATOM 1691 O O . GLY A 1 221 ? -63.825 45.648 -17.708 1.00 30.33 221 GLY A O 1
ATOM 1692 N N . GLU A 1 222 ? -63.857 44.427 -19.507 1.00 30.98 222 GLU A N 1
ATOM 1693 C CA . GLU A 1 222 ? -64.435 43.667 -20.628 1.00 30.98 222 GLU A CA 1
ATOM 1694 C C . GLU A 1 222 ? -63.399 43.643 -21.807 1.00 30.98 222 GLU A C 1
ATOM 1696 O O . GLU A 1 222 ? -62.642 44.598 -21.960 1.00 30.98 222 GLU A O 1
ATOM 1701 N N . ALA A 1 223 ? -63.354 42.543 -22.586 1.00 29.69 223 ALA A N 1
ATOM 1702 C CA . ALA A 1 223 ? -62.868 42.314 -23.983 1.00 29.69 223 ALA A CA 1
ATOM 1703 C C . ALA A 1 223 ? -61.508 42.885 -24.533 1.00 29.69 223 ALA A C 1
ATOM 1705 O O . ALA A 1 223 ? -61.372 44.086 -24.721 1.00 29.69 223 ALA A O 1
ATOM 1706 N N . THR A 1 224 ? -60.436 42.069 -24.704 1.00 30.03 224 THR A N 1
ATOM 1707 C CA . THR A 1 224 ? -59.828 41.417 -25.935 1.00 30.03 224 THR A CA 1
ATOM 1708 C C . THR A 1 224 ? -59.186 42.322 -27.029 1.00 30.03 224 THR A C 1
ATOM 1710 O O . THR A 1 224 ? -59.697 43.412 -27.245 1.00 30.03 224 THR A O 1
ATOM 1713 N N . PRO A 1 225 ? -58.156 41.889 -27.823 1.00 42.00 225 PRO A N 1
ATOM 1714 C CA . PRO A 1 225 ? -57.330 40.661 -27.779 1.00 42.00 225 PRO A CA 1
ATOM 1715 C C . PRO A 1 225 ? -55.791 40.864 -27.941 1.00 42.00 225 PRO A C 1
ATOM 1717 O O . PRO A 1 225 ? -55.339 41.752 -28.656 1.00 42.00 225 PRO A O 1
ATOM 1720 N N . THR A 1 226 ? -54.976 39.937 -27.418 1.00 34.31 226 THR A N 1
ATOM 1721 C CA . THR A 1 226 ? -53.676 39.571 -28.030 1.00 34.31 226 THR A CA 1
ATOM 1722 C C . THR A 1 226 ? -53.418 38.066 -27.902 1.00 34.31 226 THR A C 1
ATOM 1724 O O . THR A 1 226 ? -53.521 37.472 -26.831 1.00 34.31 226 THR A O 1
ATOM 1727 N N . THR A 1 227 ? -53.151 37.456 -29.054 1.00 32.66 227 THR A N 1
ATOM 1728 C CA . THR A 1 227 ? -52.972 36.023 -29.348 1.00 32.66 227 THR A CA 1
ATOM 1729 C C . THR A 1 227 ? -51.595 35.504 -28.867 1.00 32.66 227 THR A C 1
ATOM 1731 O O . THR A 1 227 ? -50.684 36.306 -28.656 1.00 32.66 227 THR A O 1
ATOM 1734 N N . PRO A 1 228 ? -51.421 34.179 -28.671 1.00 39.94 228 PRO A N 1
ATOM 1735 C CA . PRO A 1 228 ? -50.413 33.586 -27.792 1.00 39.94 228 PRO A CA 1
ATOM 1736 C C . PRO A 1 228 ? -49.171 33.066 -28.537 1.00 39.94 228 PRO A C 1
ATOM 1738 O O . PRO A 1 228 ? -49.231 32.782 -29.731 1.00 39.94 228 PRO A O 1
ATOM 1741 N N . ALA A 1 229 ? -48.071 32.841 -27.809 1.00 31.77 229 ALA A N 1
ATOM 1742 C CA . ALA A 1 229 ? -46.945 32.038 -28.294 1.00 31.77 229 ALA A CA 1
ATOM 1743 C C . ALA A 1 229 ? -46.517 30.974 -27.265 1.00 31.77 229 ALA A C 1
ATOM 1745 O O . ALA A 1 229 ? -46.308 31.252 -26.086 1.00 31.77 229 ALA A O 1
ATOM 1746 N N . GLU A 1 230 ? -46.440 29.747 -27.777 1.00 31.39 230 GLU A N 1
ATOM 1747 C CA . GLU A 1 230 ? -46.196 28.452 -27.137 1.00 31.39 230 GLU A CA 1
ATOM 1748 C C . GLU A 1 230 ? -44.752 28.204 -26.642 1.00 31.39 230 GLU A C 1
ATOM 1750 O O . GLU A 1 230 ? -43.812 28.887 -27.056 1.00 31.39 230 GLU A O 1
ATOM 1755 N N . PRO A 1 231 ? -44.549 27.171 -25.794 1.00 45.38 231 PRO A N 1
ATOM 1756 C CA . PRO A 1 231 ? -43.276 26.854 -25.151 1.00 45.38 231 PRO A CA 1
ATOM 1757 C C . PRO A 1 231 ? -42.374 25.985 -26.042 1.00 45.38 231 PRO A C 1
ATOM 1759 O O . PRO A 1 231 ? -42.857 25.125 -26.779 1.00 45.38 231 PRO A O 1
ATOM 1762 N N . ARG A 1 232 ? -41.041 26.109 -25.919 1.00 29.56 232 ARG A N 1
ATOM 1763 C CA . ARG A 1 232 ? -40.110 25.162 -26.561 1.00 29.56 232 ARG A CA 1
ATOM 1764 C C . ARG A 1 232 ? -39.053 24.566 -25.642 1.00 29.56 232 ARG A C 1
ATOM 1766 O O . ARG A 1 232 ? -38.326 25.251 -24.932 1.00 29.56 232 ARG A O 1
ATOM 1773 N N . ARG A 1 233 ? -39.014 23.236 -25.744 1.00 31.00 233 ARG A N 1
ATOM 1774 C CA . ARG A 1 233 ? -38.086 22.258 -25.182 1.00 31.00 233 ARG A CA 1
ATOM 1775 C C . ARG A 1 233 ? -36.675 22.335 -25.791 1.00 31.00 233 ARG A C 1
ATOM 1777 O O . ARG A 1 233 ? -36.474 22.824 -26.896 1.00 31.00 233 ARG A O 1
ATOM 1784 N N . THR A 1 234 ? -35.771 21.727 -25.028 1.00 40.16 234 THR A N 1
ATOM 1785 C CA . THR A 1 234 ? -34.423 21.186 -25.287 1.00 40.16 234 THR A CA 1
ATOM 1786 C C . THR A 1 234 ? -34.045 20.759 -26.719 1.00 40.16 234 THR A C 1
ATOM 1788 O O . THR A 1 234 ? -34.860 20.181 -27.432 1.00 40.16 234 THR A O 1
ATOM 1791 N N . ARG A 1 235 ? -32.748 20.918 -27.058 1.00 31.16 235 ARG A N 1
ATOM 1792 C CA . ARG A 1 235 ? -31.883 20.062 -27.924 1.00 31.16 235 ARG A CA 1
ATOM 1793 C C . ARG A 1 235 ? -30.426 20.558 -27.799 1.00 31.16 235 ARG A C 1
ATOM 1795 O O . ARG A 1 235 ? -30.208 21.759 -27.826 1.00 31.16 235 ARG A O 1
ATOM 1802 N N . SER A 1 236 ? -29.481 19.751 -27.310 1.00 28.59 236 SER A N 1
ATOM 1803 C CA . SER A 1 236 ? -28.687 18.664 -27.932 1.00 28.59 236 SER A CA 1
ATOM 1804 C C . SER A 1 236 ? -27.436 19.158 -28.666 1.00 28.59 236 SER A C 1
ATOM 1806 O O . SER A 1 236 ? -27.525 19.888 -29.647 1.00 28.59 236 SER A O 1
ATOM 1808 N N . ALA A 1 237 ? -26.285 18.691 -28.182 1.00 33.59 237 ALA A N 1
ATOM 1809 C CA . ALA A 1 237 ? -24.962 18.911 -28.735 1.00 33.59 237 ALA A CA 1
ATOM 1810 C C . ALA A 1 237 ? -24.749 18.115 -30.029 1.00 33.59 237 ALA A C 1
ATOM 1812 O O . ALA A 1 237 ? -24.881 16.893 -30.038 1.00 33.59 237 ALA A O 1
ATOM 1813 N N . SER A 1 238 ? -24.345 18.806 -31.089 1.00 30.14 238 SER A N 1
ATOM 1814 C CA . SER A 1 238 ? -23.576 18.233 -32.191 1.00 30.14 238 SER A CA 1
ATOM 1815 C C . SER A 1 238 ? -22.959 19.368 -33.001 1.00 30.14 238 SER A C 1
ATOM 1817 O O . SER A 1 238 ? -23.704 20.216 -33.483 1.00 30.14 238 SER A O 1
ATOM 1819 N N . GLN A 1 239 ? -21.639 19.285 -33.214 1.00 29.53 239 GLN A N 1
ATOM 1820 C CA . GLN A 1 239 ? -20.832 20.120 -34.121 1.00 29.53 239 GLN A CA 1
ATOM 1821 C C . GLN A 1 239 ? -20.601 21.540 -33.578 1.00 29.53 239 GLN A C 1
ATOM 1823 O O . GLN A 1 239 ? -21.503 22.175 -33.060 1.00 29.53 239 GLN A O 1
ATOM 1828 N N . GLY A 1 240 ? -19.417 22.129 -33.598 1.00 28.83 240 GLY A N 1
ATOM 1829 C CA . GLY A 1 240 ? -18.162 21.846 -34.277 1.00 28.83 240 GLY A CA 1
ATOM 1830 C C . GLY A 1 240 ? -17.437 23.193 -34.277 1.00 28.83 240 GLY A C 1
ATOM 1831 O O . GLY A 1 240 ? -18.031 24.203 -34.640 1.00 28.83 240 GLY A O 1
ATOM 1832 N N . SER A 1 241 ? -16.214 23.218 -33.757 1.00 32.19 241 SER A N 1
ATOM 1833 C CA . SER A 1 241 ? -15.428 24.431 -33.526 1.00 32.19 241 SER A CA 1
ATOM 1834 C C . SER A 1 241 ? -14.993 25.083 -34.840 1.00 32.19 241 SER A C 1
ATOM 1836 O O . SER A 1 241 ? -14.437 24.403 -35.703 1.00 32.19 241 SER A O 1
ATOM 1838 N N . ALA A 1 242 ? -15.204 26.395 -34.968 1.00 26.03 242 ALA A N 1
ATOM 1839 C CA . ALA A 1 242 ? -14.504 27.247 -35.920 1.00 26.03 242 ALA A CA 1
ATOM 1840 C C . ALA A 1 242 ? -14.498 28.717 -35.459 1.00 26.03 242 ALA A C 1
ATOM 1842 O O . ALA A 1 242 ? -15.426 29.187 -34.809 1.00 26.03 242 ALA A O 1
ATOM 1843 N N . SER A 1 243 ? -13.445 29.399 -35.909 1.00 29.48 243 SER A N 1
ATOM 1844 C CA . SER A 1 243 ? -13.160 30.840 -35.968 1.00 29.48 243 SER A CA 1
ATOM 1845 C C . SER A 1 243 ? -12.587 31.574 -34.747 1.00 29.48 243 SER A C 1
ATOM 1847 O O . SER A 1 243 ? -13.205 31.754 -33.704 1.00 29.48 243 SER A O 1
ATOM 1849 N N . GLN A 1 244 ? -11.361 32.021 -35.022 1.00 30.45 244 GLN A N 1
ATOM 1850 C CA . GLN A 1 244 ? -10.501 33.024 -34.415 1.00 30.45 244 GLN A CA 1
ATOM 1851 C C . GLN A 1 244 ? -11.072 34.459 -34.407 1.00 30.45 244 GLN A C 1
ATOM 1853 O O . GLN A 1 244 ? -12.035 34.756 -35.110 1.00 30.45 244 GLN A O 1
ATOM 1858 N N . GLN A 1 245 ? -10.260 35.323 -33.772 1.00 29.28 245 GLN A N 1
ATOM 1859 C CA . GLN A 1 245 ? -10.130 36.793 -33.831 1.00 29.28 245 GLN A CA 1
ATOM 1860 C C . GLN A 1 245 ? -10.956 37.537 -32.776 1.00 29.28 245 GLN A C 1
ATOM 1862 O O . GLN A 1 245 ? -12.140 37.287 -32.624 1.00 29.28 245 GLN A O 1
ATOM 1867 N N . GLY A 1 246 ? -10.415 38.472 -31.997 1.00 26.88 246 GLY A N 1
ATOM 1868 C CA . GLY A 1 246 ? -9.092 39.099 -31.909 1.00 26.88 246 GLY A CA 1
ATOM 1869 C C . GLY A 1 246 ? -9.243 40.311 -30.974 1.00 26.88 246 GLY A C 1
ATOM 1870 O O . GLY A 1 246 ? -10.326 40.892 -30.929 1.00 26.88 246 GLY A O 1
ATOM 1871 N N . ALA A 1 247 ? -8.218 40.667 -30.198 1.00 29.33 247 ALA A N 1
ATOM 1872 C CA . ALA A 1 247 ? -8.206 41.920 -29.443 1.00 29.33 247 ALA A CA 1
ATOM 1873 C C . ALA A 1 247 ? -6.777 42.468 -29.325 1.00 29.33 247 ALA A C 1
ATOM 1875 O O . ALA A 1 247 ? -5.840 41.739 -29.000 1.00 29.33 247 ALA A O 1
ATOM 1876 N N . ASP A 1 248 ? -6.677 43.753 -29.646 1.00 29.03 248 ASP A N 1
ATOM 1877 C CA . ASP A 1 248 ? -5.511 44.623 -29.774 1.00 29.03 248 ASP A CA 1
ATOM 1878 C C . ASP A 1 248 ? -4.742 44.882 -28.467 1.00 29.03 248 ASP A C 1
ATOM 1880 O O . ASP A 1 248 ? -5.365 44.998 -27.413 1.00 29.03 248 ASP A O 1
ATOM 1884 N N . ALA A 1 249 ? -3.419 45.107 -28.559 1.00 30.44 249 ALA A N 1
ATOM 1885 C CA . ALA A 1 249 ? -2.754 46.348 -28.101 1.00 30.44 249 ALA A CA 1
ATOM 1886 C C . ALA A 1 249 ? -1.240 46.394 -28.463 1.00 30.44 249 ALA A C 1
ATOM 1888 O O . ALA A 1 249 ? -0.645 45.343 -28.701 1.00 30.44 249 ALA A O 1
ATOM 1889 N N . PRO A 1 250 ? -0.602 47.588 -28.499 1.00 35.59 250 PRO A N 1
ATOM 1890 C CA . PRO A 1 250 ? 0.526 47.893 -29.387 1.00 35.59 250 PRO A CA 1
ATOM 1891 C C . PRO A 1 250 ? 1.872 48.144 -28.677 1.00 35.59 250 PRO A C 1
ATOM 1893 O O . PRO A 1 250 ? 1.904 48.523 -27.511 1.00 35.59 250 PRO A O 1
ATOM 1896 N N . TRP A 1 251 ? 2.978 48.059 -29.428 1.00 30.19 251 TRP A N 1
ATOM 1897 C CA . TRP A 1 251 ? 4.245 48.722 -29.088 1.00 30.19 251 TRP A CA 1
ATOM 1898 C C . TRP A 1 251 ? 4.893 49.369 -30.317 1.00 30.19 251 TRP A C 1
ATOM 1900 O O . TRP A 1 251 ? 4.646 48.989 -31.460 1.00 30.19 251 TRP A O 1
ATOM 1910 N N . HIS A 1 252 ? 5.662 50.411 -30.020 1.00 31.94 252 HIS A N 1
ATOM 1911 C CA . HIS A 1 252 ? 6.043 51.528 -30.870 1.00 31.94 252 HIS A CA 1
ATOM 1912 C C . HIS A 1 252 ? 7.074 51.237 -31.975 1.00 31.94 252 HIS A C 1
ATOM 1914 O O . HIS A 1 252 ? 7.867 50.304 -31.931 1.00 31.94 252 HIS A O 1
ATOM 1920 N N . THR A 1 253 ? 7.026 52.147 -32.943 1.00 32.53 253 THR A N 1
ATOM 1921 C CA . THR A 1 253 ? 7.788 52.350 -34.179 1.00 32.53 253 THR A CA 1
ATOM 1922 C C . THR A 1 253 ? 9.263 52.731 -34.017 1.00 32.53 253 THR A C 1
ATOM 1924 O O . THR A 1 253 ? 9.574 53.631 -33.240 1.00 32.53 253 THR A O 1
ATOM 1927 N N . ALA A 1 254 ? 10.107 52.180 -34.893 1.00 31.44 254 ALA A N 1
ATOM 1928 C CA . ALA A 1 254 ? 11.149 52.842 -35.706 1.00 31.44 254 ALA A CA 1
ATOM 1929 C C . ALA A 1 254 ? 11.689 51.742 -36.652 1.00 31.44 254 ALA A C 1
ATOM 1931 O O . ALA A 1 254 ? 12.039 50.671 -36.174 1.00 31.44 254 ALA A O 1
ATOM 1932 N N . GLY A 1 255 ? 11.633 51.805 -37.982 1.00 31.09 255 GLY A N 1
ATOM 1933 C CA . GLY A 1 255 ? 11.951 52.911 -38.874 1.00 31.09 255 GLY A CA 1
ATOM 1934 C C . GLY A 1 255 ? 13.321 52.610 -39.482 1.00 31.09 255 GLY A C 1
ATOM 1935 O O . GLY A 1 255 ? 14.307 52.926 -38.836 1.00 31.09 255 GLY A O 1
ATOM 1936 N N . ASP A 1 256 ? 13.361 51.909 -40.624 1.00 32.56 256 ASP A N 1
ATOM 1937 C CA . ASP A 1 256 ? 14.332 52.143 -41.704 1.00 32.56 256 ASP A CA 1
ATOM 1938 C C . ASP A 1 256 ? 14.094 51.238 -42.926 1.00 32.56 256 ASP A C 1
ATOM 1940 O O . ASP A 1 256 ? 13.553 50.134 -42.857 1.00 32.56 256 ASP A O 1
ATOM 1944 N N . ASP A 1 257 ? 14.460 51.816 -44.063 1.00 32.91 257 ASP A N 1
ATOM 1945 C CA . ASP A 1 257 ? 13.984 51.581 -45.415 1.00 32.91 257 ASP A CA 1
ATOM 1946 C C . ASP A 1 257 ? 14.712 50.473 -46.211 1.00 32.91 257 ASP A C 1
ATOM 1948 O O . ASP A 1 257 ? 15.908 50.231 -46.074 1.00 32.91 257 ASP A O 1
ATOM 1952 N N . GLN A 1 258 ? 13.964 49.964 -47.199 1.00 34.28 258 GLN A N 1
ATOM 1953 C CA . GLN A 1 258 ? 14.369 49.417 -48.509 1.00 34.28 258 GLN A CA 1
ATOM 1954 C C . GLN A 1 258 ? 14.674 47.913 -48.736 1.00 34.28 258 GLN A C 1
ATOM 1956 O O . GLN A 1 258 ? 15.167 47.196 -47.868 1.00 34.28 258 GLN A O 1
ATOM 1961 N N . PRO A 1 259 ? 14.350 47.404 -49.956 1.00 40.16 259 PRO A N 1
ATOM 1962 C CA . PRO A 1 259 ? 14.144 45.986 -50.234 1.00 40.16 259 PRO A CA 1
ATOM 1963 C C . PRO A 1 259 ? 15.309 45.351 -51.007 1.00 40.16 259 PRO A C 1
ATOM 1965 O O . PRO A 1 259 ? 15.829 45.930 -51.962 1.00 40.16 259 PRO A O 1
ATOM 1968 N N . LEU A 1 260 ? 15.649 44.093 -50.706 1.00 32.97 260 LEU A N 1
ATOM 1969 C CA . LEU A 1 260 ? 16.614 43.332 -51.508 1.00 32.97 260 LEU A CA 1
ATOM 1970 C C . LEU A 1 260 ? 16.022 42.055 -52.115 1.00 32.97 260 LEU A C 1
ATOM 1972 O O . LEU A 1 260 ? 15.880 41.004 -51.499 1.00 32.97 260 LEU A O 1
ATOM 1976 N N . ARG A 1 261 ? 15.673 42.234 -53.394 1.00 31.81 261 ARG A N 1
ATOM 1977 C CA . ARG A 1 261 ? 15.878 41.351 -54.553 1.00 31.81 261 ARG A CA 1
ATOM 1978 C C . ARG A 1 261 ? 16.418 39.938 -54.291 1.00 31.81 261 ARG A C 1
ATOM 1980 O O . ARG A 1 261 ? 17.530 39.739 -53.815 1.00 31.81 261 ARG A O 1
ATOM 1987 N N . ARG A 1 262 ? 15.678 38.978 -54.863 1.00 40.34 262 ARG A N 1
ATOM 1988 C CA . ARG A 1 262 ? 16.147 37.648 -55.284 1.00 40.34 262 ARG A CA 1
ATOM 1989 C C . ARG A 1 262 ? 17.510 37.729 -55.974 1.00 40.34 262 ARG A C 1
ATOM 1991 O O . ARG A 1 262 ? 17.626 38.375 -57.015 1.00 40.34 262 ARG A O 1
ATOM 1998 N N . LEU A 1 263 ? 18.463 36.945 -55.484 1.00 32.88 263 LEU A N 1
ATOM 1999 C CA . LEU A 1 263 ? 19.634 36.534 -56.245 1.00 32.88 263 LEU A CA 1
ATOM 2000 C C . LEU A 1 263 ? 19.711 35.011 -56.276 1.00 32.88 263 LEU A C 1
ATOM 2002 O O . LEU A 1 263 ? 19.874 34.328 -55.272 1.00 32.88 263 LEU A O 1
ATOM 2006 N N . ARG A 1 264 ? 19.537 34.511 -57.496 1.00 39.12 264 ARG A N 1
ATOM 2007 C CA . ARG A 1 264 ? 19.906 33.181 -57.955 1.00 39.12 264 ARG A CA 1
ATOM 2008 C C . ARG A 1 264 ? 21.422 33.233 -58.167 1.00 39.12 264 ARG A C 1
ATOM 2010 O O . ARG A 1 264 ? 21.871 34.030 -58.986 1.00 39.12 264 ARG A O 1
ATOM 2017 N N . SER A 1 265 ? 22.193 32.404 -57.478 1.00 34.25 265 SER A N 1
ATOM 2018 C CA . SER A 1 265 ? 23.598 32.159 -57.811 1.00 34.25 265 SER A CA 1
ATOM 2019 C C . SER A 1 265 ? 23.811 30.658 -57.964 1.00 34.25 265 SER A C 1
ATOM 2021 O O . SER A 1 265 ? 23.554 29.866 -57.061 1.00 34.25 265 SER A O 1
ATOM 2023 N N . GLY A 1 266 ? 24.205 30.270 -59.176 1.00 32.75 266 GLY A N 1
ATOM 2024 C CA . GLY A 1 266 ? 24.788 28.967 -59.446 1.00 32.75 266 GLY A CA 1
ATOM 2025 C C . GLY A 1 266 ? 26.269 28.982 -59.081 1.00 32.75 266 GLY A C 1
ATOM 2026 O O . GLY A 1 266 ? 26.939 30.000 -59.241 1.00 32.75 266 GLY A O 1
ATOM 2027 N N . GLY A 1 267 ? 26.760 27.836 -58.621 1.00 29.56 267 GLY A N 1
ATOM 2028 C CA . GLY A 1 267 ? 28.177 27.502 -58.518 1.00 29.56 267 GLY A CA 1
ATOM 2029 C C . GLY A 1 267 ? 28.404 26.108 -59.126 1.00 29.56 267 GLY A C 1
ATOM 2030 O O . GLY A 1 267 ? 27.504 25.271 -59.011 1.00 29.56 267 GLY A O 1
ATOM 2031 N N . PRO A 1 268 ? 29.527 25.857 -59.826 1.00 41.47 268 PRO A N 1
ATOM 2032 C CA . PRO A 1 268 ? 29.703 24.695 -60.693 1.00 41.47 268 PRO A CA 1
ATOM 2033 C C . PRO A 1 268 ? 30.511 23.566 -60.033 1.00 41.47 268 PRO A C 1
ATOM 2035 O O . PRO A 1 268 ? 31.325 23.808 -59.150 1.00 41.47 268 PRO A O 1
ATOM 2038 N N . GLY A 1 269 ? 30.353 22.349 -60.565 1.00 35.03 269 GLY A N 1
ATOM 2039 C CA . GLY A 1 269 ? 31.361 21.288 -60.467 1.00 35.03 269 GLY A CA 1
ATOM 2040 C C . GLY A 1 269 ? 31.069 20.185 -59.451 1.00 35.03 269 GLY A C 1
ATOM 2041 O O . GLY A 1 269 ? 31.569 20.217 -58.336 1.00 35.03 269 GLY A O 1
ATOM 2042 N N . ALA A 1 270 ? 30.332 19.158 -59.876 1.00 31.50 270 ALA A N 1
ATOM 2043 C CA . ALA A 1 270 ? 30.449 17.822 -59.299 1.00 31.50 270 ALA A CA 1
ATOM 2044 C C . ALA A 1 270 ? 30.311 16.785 -60.421 1.00 31.50 270 ALA A C 1
ATOM 2046 O O . ALA A 1 270 ? 29.355 16.796 -61.201 1.00 31.50 270 ALA A O 1
ATOM 2047 N N . GLU A 1 271 ? 31.343 15.961 -60.530 1.00 33.69 271 GLU A N 1
ATOM 2048 C CA . GLU A 1 271 ? 31.583 14.958 -61.557 1.00 33.69 271 GLU A CA 1
ATOM 2049 C C . GLU A 1 271 ? 30.476 13.894 -61.611 1.00 33.69 271 GLU A C 1
ATOM 2051 O O . GLU A 1 271 ? 29.923 13.460 -60.601 1.00 33.69 271 GLU A O 1
ATOM 2056 N N . ARG A 1 272 ? 30.151 13.461 -62.834 1.00 34.00 272 ARG A N 1
ATOM 2057 C CA . ARG A 1 272 ? 29.248 12.340 -63.106 1.00 34.00 272 ARG A CA 1
ATOM 2058 C C . ARG A 1 272 ? 30.022 11.022 -63.010 1.00 34.00 272 ARG A C 1
ATOM 2060 O O . ARG A 1 272 ? 30.830 10.736 -63.887 1.00 34.00 272 ARG A O 1
ATOM 2067 N N . GLY A 1 273 ? 29.690 10.197 -62.017 1.00 32.62 273 GLY A N 1
ATOM 2068 C CA . GLY A 1 273 ? 29.881 8.739 -62.028 1.00 32.62 273 GLY A CA 1
ATOM 2069 C C . GLY A 1 273 ? 28.536 8.019 -62.259 1.00 32.62 273 GLY A C 1
ATOM 2070 O O . GLY A 1 273 ? 27.495 8.577 -61.903 1.00 32.62 273 GLY A O 1
ATOM 2071 N N . PRO A 1 274 ? 28.495 6.835 -62.902 1.00 40.94 274 PRO A N 1
ATOM 2072 C CA . PRO A 1 274 ? 27.279 6.327 -63.532 1.00 40.94 274 PRO A CA 1
ATOM 2073 C C . PRO A 1 274 ? 26.420 5.445 -62.609 1.00 40.94 274 PRO A C 1
ATOM 2075 O O . PRO A 1 274 ? 26.924 4.613 -61.868 1.00 40.94 274 PRO A O 1
ATOM 2078 N N . GLY A 1 275 ? 25.096 5.572 -62.754 1.00 43.75 275 GLY A N 1
ATOM 2079 C CA . GLY A 1 275 ? 24.161 4.442 -62.701 1.00 43.75 275 GLY A CA 1
ATOM 2080 C C . GLY A 1 275 ? 23.953 3.722 -61.365 1.00 43.75 275 GLY A C 1
ATOM 2081 O O . GLY A 1 275 ? 24.347 2.573 -61.219 1.00 43.75 275 GLY A O 1
ATOM 2082 N N . GLY A 1 276 ? 23.185 4.328 -60.456 1.00 34.06 276 GLY A N 1
ATOM 2083 C CA . GLY A 1 276 ? 22.486 3.622 -59.377 1.00 34.06 276 GLY A CA 1
ATOM 2084 C C . GLY A 1 276 ? 21.018 4.041 -59.361 1.00 34.06 276 GLY A C 1
ATOM 2085 O O . GLY A 1 276 ? 20.679 5.107 -58.856 1.00 34.06 276 GLY A O 1
ATOM 2086 N N . GLY A 1 277 ? 20.145 3.247 -59.983 1.00 37.66 277 GLY A N 1
ATOM 2087 C CA . GLY A 1 277 ? 18.713 3.526 -60.088 1.00 37.66 277 GLY A CA 1
ATOM 2088 C C . GLY A 1 277 ? 18.007 3.476 -58.733 1.00 37.66 277 GLY A C 1
ATOM 2089 O O . GLY A 1 277 ? 17.485 2.439 -58.340 1.00 37.66 277 GLY A O 1
ATOM 2090 N N . GLY A 1 278 ? 17.937 4.611 -58.038 1.00 41.75 278 GLY A N 1
ATOM 2091 C CA . GLY A 1 278 ? 17.060 4.809 -56.886 1.00 41.75 278 GLY A CA 1
ATOM 2092 C C . GLY A 1 278 ? 15.598 4.890 -57.328 1.00 41.75 278 GLY A C 1
ATOM 2093 O O . GLY A 1 278 ? 15.047 5.978 -57.503 1.00 41.75 278 GLY A O 1
ATOM 2094 N N . GLN A 1 279 ? 14.963 3.737 -57.542 1.00 49.91 279 GLN A N 1
ATOM 2095 C CA . GLN A 1 279 ? 13.519 3.646 -57.744 1.00 49.91 279 GLN A CA 1
ATOM 2096 C C . GLN A 1 279 ? 12.797 4.198 -56.509 1.00 49.91 279 GLN A C 1
ATOM 2098 O O . GLN A 1 279 ? 12.866 3.635 -55.418 1.00 49.91 279 GLN A O 1
ATOM 2103 N N . ARG A 1 280 ? 12.073 5.313 -56.677 1.00 49.00 280 ARG A N 1
ATOM 2104 C CA . ARG A 1 280 ? 11.103 5.777 -55.677 1.00 49.00 280 ARG A CA 1
ATOM 2105 C C . ARG A 1 280 ? 10.085 4.645 -55.461 1.00 49.00 280 ARG A C 1
ATOM 2107 O O . ARG A 1 280 ? 9.506 4.194 -56.451 1.00 49.00 280 ARG A O 1
ATOM 2114 N N . PRO A 1 281 ? 9.846 4.178 -54.222 1.00 49.41 281 PRO A N 1
ATOM 2115 C CA . PRO A 1 281 ? 8.984 3.024 -53.991 1.00 49.41 281 PRO A CA 1
ATOM 2116 C C . PRO A 1 281 ? 7.572 3.295 -54.519 1.00 49.41 281 PRO A C 1
ATOM 2118 O O . PRO A 1 281 ? 6.988 4.350 -54.250 1.00 49.41 281 PRO A O 1
ATOM 2121 N N . HIS A 1 282 ? 7.030 2.339 -55.279 1.00 51.31 282 HIS A N 1
ATOM 2122 C CA . HIS A 1 282 ? 5.703 2.432 -55.891 1.00 51.31 282 HIS A CA 1
ATOM 2123 C C . HIS A 1 282 ? 4.623 2.731 -54.823 1.00 51.31 282 HIS A C 1
ATOM 2125 O O . HIS A 1 282 ? 4.720 2.234 -53.696 1.00 51.31 282 HIS A O 1
ATOM 2131 N N . PRO A 1 283 ? 3.524 3.444 -55.152 1.00 56.88 283 PRO A N 1
ATOM 2132 C CA . PRO A 1 283 ? 2.454 3.776 -54.197 1.00 56.88 283 PRO A CA 1
ATOM 2133 C C . PRO A 1 283 ? 1.858 2.550 -53.487 1.00 56.88 283 PRO A C 1
ATOM 2135 O O . PRO A 1 283 ? 1.487 2.615 -52.316 1.00 56.88 283 PRO A O 1
ATOM 2138 N N . ARG A 1 284 ? 1.820 1.400 -54.175 1.00 53.16 284 ARG A N 1
ATOM 2139 C CA . ARG A 1 284 ? 1.394 0.108 -53.613 1.00 53.16 284 ARG A CA 1
ATOM 2140 C C . ARG A 1 284 ? 2.371 -0.446 -52.572 1.00 53.16 284 ARG A C 1
ATOM 2142 O O . ARG A 1 284 ? 1.923 -1.045 -51.603 1.00 53.16 284 ARG A O 1
ATOM 2149 N N . GLN A 1 285 ? 3.671 -0.207 -52.730 1.00 53.53 285 GLN A N 1
ATOM 2150 C CA . GLN A 1 285 ? 4.718 -0.632 -51.796 1.00 53.53 285 GLN A CA 1
ATOM 2151 C C . GLN A 1 285 ? 4.697 0.220 -50.518 1.00 53.53 285 GLN A C 1
ATOM 2153 O O . GLN A 1 285 ? 4.722 -0.340 -49.429 1.00 53.53 285 GLN A O 1
ATOM 2158 N N . ARG A 1 286 ? 4.496 1.544 -50.638 1.00 52.47 286 ARG A N 1
ATOM 2159 C CA . ARG A 1 286 ? 4.256 2.445 -49.487 1.00 52.47 286 ARG A CA 1
ATOM 2160 C C . ARG A 1 286 ? 2.960 2.137 -48.733 1.00 52.47 286 ARG A C 1
ATOM 2162 O O . ARG A 1 286 ? 2.898 2.296 -47.520 1.00 52.47 286 ARG A O 1
ATOM 2169 N N . ARG A 1 287 ? 1.901 1.723 -49.438 1.00 54.09 287 ARG A N 1
ATOM 2170 C CA . ARG A 1 287 ? 0.640 1.319 -48.796 1.00 54.09 287 ARG A CA 1
ATOM 2171 C C . ARG A 1 287 ? 0.787 -0.025 -48.078 1.00 54.09 287 ARG A C 1
ATOM 2173 O O . ARG A 1 287 ? 0.230 -0.181 -47.003 1.00 54.09 287 ARG A O 1
ATOM 2180 N N . ARG A 1 288 ? 1.548 -0.967 -48.647 1.00 54.69 288 ARG A N 1
ATOM 2181 C CA . ARG A 1 288 ? 1.817 -2.280 -48.042 1.00 54.69 288 ARG A CA 1
ATOM 2182 C C . ARG A 1 288 ? 2.751 -2.180 -46.830 1.00 54.69 288 ARG A C 1
ATOM 2184 O O . ARG A 1 288 ? 2.483 -2.854 -45.848 1.00 54.69 288 ARG A O 1
ATOM 2191 N N . SER A 1 289 ? 3.755 -1.297 -46.857 1.00 61.72 289 SER A N 1
ATOM 2192 C CA . SER A 1 289 ? 4.603 -1.025 -45.686 1.00 61.72 289 SER A CA 1
ATOM 2193 C C . SER A 1 289 ? 3.791 -0.416 -44.540 1.00 61.72 289 SER A C 1
ATOM 2195 O O . SER A 1 289 ? 3.759 -0.992 -43.468 1.00 61.72 289 SER A O 1
ATOM 2197 N N . ARG A 1 290 ? 2.986 0.626 -44.801 1.00 62.28 290 ARG A N 1
ATOM 2198 C CA . ARG A 1 290 ? 2.117 1.234 -43.771 1.00 62.28 290 ARG A CA 1
ATOM 2199 C C . ARG A 1 290 ? 1.099 0.268 -43.162 1.00 62.28 290 ARG A C 1
ATOM 2201 O O . ARG A 1 290 ? 0.749 0.411 -41.998 1.00 62.28 290 ARG A O 1
ATOM 2208 N N . VAL A 1 291 ? 0.572 -0.669 -43.954 1.00 65.50 291 VAL A N 1
ATOM 2209 C CA . VAL A 1 291 ? -0.353 -1.697 -43.449 1.00 65.50 291 VAL A CA 1
ATOM 2210 C C . VAL A 1 291 ? 0.386 -2.695 -42.559 1.00 65.50 291 VAL A C 1
ATOM 2212 O O . VAL A 1 291 ? -0.150 -3.064 -41.522 1.00 65.50 291 VAL A O 1
ATOM 2215 N N . ASN A 1 292 ? 1.609 -3.086 -42.919 1.00 74.62 292 ASN A N 1
ATOM 2216 C CA . ASN A 1 292 ? 2.433 -3.952 -42.079 1.00 74.62 292 ASN A CA 1
ATOM 2217 C C . ASN A 1 292 ? 2.831 -3.255 -40.766 1.00 74.62 292 ASN A C 1
ATOM 2219 O O . ASN A 1 292 ? 2.727 -3.877 -39.716 1.00 74.62 292 ASN A O 1
ATOM 2223 N N . ASP A 1 293 ? 3.173 -1.963 -40.811 1.00 75.69 293 ASP A N 1
ATOM 2224 C CA . ASP A 1 293 ? 3.508 -1.168 -39.620 1.00 75.69 293 ASP A CA 1
ATOM 2225 C C . ASP A 1 293 ? 2.296 -1.036 -38.678 1.00 75.69 293 ASP A C 1
ATOM 2227 O O . ASP A 1 293 ? 2.402 -1.222 -37.469 1.00 75.69 293 ASP A O 1
ATOM 2231 N N . ALA A 1 294 ? 1.106 -0.769 -39.229 1.00 78.56 294 ALA A N 1
ATOM 2232 C CA . ALA A 1 294 ? -0.123 -0.677 -38.440 1.00 78.56 294 ALA A CA 1
ATOM 2233 C C . ALA A 1 294 ? -0.531 -2.025 -37.820 1.00 78.56 294 ALA A C 1
ATOM 2235 O O . ALA A 1 294 ? -1.035 -2.056 -36.698 1.00 78.56 294 ALA A O 1
ATOM 2236 N N . LEU A 1 295 ? -0.323 -3.132 -38.542 1.00 82.69 295 LEU A N 1
ATOM 2237 C CA . LEU A 1 295 ? -0.583 -4.479 -38.034 1.00 82.69 295 LEU A CA 1
ATOM 2238 C C . LEU A 1 295 ? 0.394 -4.869 -36.921 1.00 82.69 295 LEU A C 1
ATOM 2240 O O . LEU A 1 295 ? -0.044 -5.462 -35.940 1.00 82.69 295 LEU A O 1
ATOM 2244 N N . ASP A 1 296 ? 1.674 -4.514 -37.043 1.00 80.56 296 ASP A N 1
ATOM 2245 C CA . ASP A 1 296 ? 2.674 -4.747 -35.996 1.00 80.56 296 ASP A CA 1
ATOM 2246 C C . ASP A 1 296 ? 2.318 -3.978 -34.716 1.00 80.56 296 ASP A C 1
ATOM 2248 O O . ASP A 1 296 ? 2.196 -4.565 -33.642 1.00 80.56 296 ASP A O 1
ATOM 2252 N N . VAL A 1 297 ? 2.005 -2.682 -34.830 1.00 80.56 297 VAL A N 1
ATOM 2253 C CA . VAL A 1 297 ? 1.558 -1.878 -33.680 1.00 80.56 297 VAL A CA 1
ATOM 2254 C C . VAL A 1 297 ? 0.290 -2.457 -33.046 1.00 80.56 297 VAL A C 1
ATOM 2256 O O . VAL A 1 297 ? 0.213 -2.578 -31.824 1.00 80.56 297 VAL A O 1
ATOM 2259 N N . ALA A 1 298 ? -0.699 -2.856 -33.852 1.00 83.56 298 ALA A N 1
ATOM 2260 C CA . ALA A 1 298 ? -1.924 -3.464 -33.337 1.00 83.56 298 ALA A CA 1
ATOM 2261 C C . ALA A 1 298 ? -1.646 -4.784 -32.599 1.00 83.56 298 ALA A C 1
ATOM 2263 O O . ALA A 1 298 ? -2.189 -5.004 -31.517 1.00 83.56 298 ALA A O 1
ATOM 2264 N N . LEU A 1 299 ? -0.776 -5.638 -33.145 1.00 84.88 299 LEU A N 1
ATOM 2265 C CA . LEU A 1 299 ? -0.378 -6.892 -32.511 1.00 84.88 299 LEU A CA 1
ATOM 2266 C C . LEU A 1 299 ? 0.325 -6.641 -31.172 1.00 84.88 299 LEU A C 1
ATOM 2268 O O . LEU A 1 299 ? -0.026 -7.271 -30.175 1.00 84.88 299 LEU A O 1
ATOM 2272 N N . ARG A 1 300 ? 1.258 -5.684 -31.118 1.00 82.62 300 ARG A N 1
ATOM 2273 C CA . ARG A 1 300 ? 1.949 -5.295 -29.878 1.00 82.62 300 ARG A CA 1
ATOM 2274 C C . ARG A 1 300 ? 0.977 -4.795 -28.816 1.00 82.62 300 ARG A C 1
ATOM 2276 O O . ARG A 1 300 ? 1.074 -5.215 -27.669 1.00 82.62 300 ARG A O 1
ATOM 2283 N N . LEU A 1 301 ? 0.004 -3.962 -29.186 1.00 84.31 301 LEU A N 1
ATOM 2284 C CA . LEU A 1 301 ? -1.022 -3.484 -28.253 1.00 84.31 301 LEU A CA 1
ATOM 2285 C C . LEU A 1 301 ? -1.890 -4.625 -27.709 1.00 84.31 301 LEU A C 1
ATOM 2287 O O . LEU A 1 301 ? -2.188 -4.645 -26.517 1.00 84.31 301 LEU A O 1
ATOM 2291 N N . VAL A 1 302 ? -2.259 -5.596 -28.551 1.00 88.25 302 VAL A N 1
ATOM 2292 C CA . VAL A 1 302 ? -3.003 -6.789 -28.114 1.00 88.25 302 VAL A CA 1
ATOM 2293 C C . VAL A 1 302 ? -2.171 -7.631 -27.148 1.00 88.25 302 VAL A C 1
ATOM 2295 O O . VAL A 1 302 ? -2.697 -8.081 -26.132 1.00 88.25 302 VAL A O 1
ATOM 2298 N N . ILE A 1 303 ? -0.876 -7.809 -27.421 1.00 87.31 303 ILE A N 1
ATOM 2299 C CA . ILE A 1 303 ? 0.039 -8.531 -26.528 1.00 87.31 303 ILE A CA 1
ATOM 2300 C C . ILE A 1 303 ? 0.165 -7.799 -25.191 1.00 87.31 303 ILE A C 1
ATOM 2302 O O . ILE A 1 303 ? -0.019 -8.425 -24.153 1.00 87.31 303 ILE A O 1
ATOM 2306 N N . VAL A 1 304 ? 0.406 -6.484 -25.192 1.00 87.31 304 VAL A N 1
ATOM 2307 C CA . VAL A 1 304 ? 0.507 -5.693 -23.954 1.00 87.31 304 VAL A CA 1
ATOM 2308 C C . VAL A 1 304 ? -0.791 -5.770 -23.154 1.00 87.31 304 VAL A C 1
ATOM 2310 O O . VAL A 1 304 ? -0.747 -5.971 -21.945 1.00 87.31 304 VAL A O 1
ATOM 2313 N N . PHE A 1 305 ? -1.949 -5.687 -23.810 1.00 89.62 305 PHE A N 1
ATOM 2314 C CA . PHE A 1 305 ? -3.240 -5.836 -23.142 1.00 89.62 305 PHE A CA 1
ATOM 2315 C C . PHE A 1 305 ? -3.432 -7.237 -22.540 1.00 89.62 305 PHE A C 1
ATOM 2317 O O . PHE A 1 305 ? -3.910 -7.366 -21.415 1.00 89.62 305 PHE A O 1
ATOM 2324 N N . ALA A 1 306 ? -3.027 -8.294 -23.250 1.00 91.50 306 ALA A N 1
ATOM 2325 C CA . ALA A 1 306 ? -3.072 -9.656 -22.725 1.00 91.50 306 ALA A CA 1
ATOM 2326 C C . ALA A 1 306 ? -2.141 -9.823 -21.512 1.00 91.50 306 ALA A C 1
ATOM 2328 O O . ALA A 1 306 ? -2.551 -10.365 -20.489 1.00 91.50 306 ALA A O 1
ATOM 2329 N N . VAL A 1 307 ? -0.916 -9.297 -21.590 1.00 90.31 307 VAL A N 1
ATOM 2330 C CA . VAL A 1 307 ? 0.054 -9.286 -20.483 1.00 90.31 307 VAL A CA 1
ATOM 2331 C C . VAL A 1 307 ? -0.499 -8.512 -19.286 1.00 90.31 307 VAL A C 1
ATOM 2333 O O . VAL A 1 307 ? -0.419 -8.998 -18.160 1.00 90.31 307 VAL A O 1
ATOM 2336 N N . PHE A 1 308 ? -1.120 -7.357 -19.527 1.00 92.12 308 PHE A N 1
ATOM 2337 C CA . PHE A 1 308 ? -1.764 -6.540 -18.503 1.00 92.12 308 PHE A CA 1
ATOM 2338 C C . PHE A 1 308 ? -2.908 -7.271 -17.799 1.00 92.12 308 PHE A C 1
ATOM 2340 O O . PHE A 1 308 ? -3.095 -7.107 -16.601 1.00 92.12 308 PHE A O 1
ATOM 2347 N N . MET A 1 309 ? -3.666 -8.098 -18.516 1.00 92.00 309 MET A N 1
ATOM 2348 C CA . MET A 1 309 ? -4.722 -8.900 -17.901 1.00 92.00 309 MET A CA 1
ATOM 2349 C C . MET A 1 309 ? -4.164 -10.106 -17.140 1.00 92.00 309 MET A C 1
ATOM 2351 O O . MET A 1 309 ? -4.748 -10.496 -16.138 1.00 92.00 309 MET A O 1
ATOM 2355 N N . VAL A 1 310 ? -3.041 -10.690 -17.572 1.00 93.50 310 VAL A N 1
ATOM 2356 C CA . VAL A 1 310 ? -2.513 -11.948 -17.014 1.00 93.50 310 VAL A CA 1
ATOM 2357 C C . VAL A 1 310 ? -1.532 -11.738 -15.858 1.00 93.50 310 VAL A C 1
ATOM 2359 O O . VAL A 1 310 ? -1.686 -12.379 -14.820 1.00 93.50 310 VAL A O 1
ATOM 2362 N N . LEU A 1 311 ? -0.521 -10.874 -15.993 1.00 93.88 311 LEU A N 1
ATOM 2363 C CA . LEU A 1 311 ? 0.532 -10.741 -14.974 1.00 93.88 311 LEU A CA 1
ATOM 2364 C C . LEU A 1 311 ? 0.004 -10.312 -13.594 1.00 93.88 311 LEU A C 1
ATOM 2366 O O . LEU A 1 311 ? 0.408 -10.932 -12.610 1.00 93.88 311 LEU A O 1
ATOM 2370 N N . PRO A 1 312 ? -0.922 -9.340 -13.475 1.00 95.06 312 PRO A N 1
ATOM 2371 C CA . PRO A 1 312 ? -1.493 -8.969 -12.180 1.00 95.06 312 PRO A CA 1
ATOM 2372 C C . PRO A 1 312 ? -2.230 -10.133 -11.503 1.00 95.06 312 PRO A C 1
ATOM 2374 O O . PRO A 1 312 ? -2.103 -10.317 -10.294 1.00 95.06 312 PRO A O 1
ATOM 2377 N N . LEU A 1 313 ? -2.938 -10.969 -12.277 1.00 94.12 313 LEU A N 1
ATOM 2378 C CA . LEU A 1 313 ? -3.585 -12.186 -11.767 1.00 94.12 313 LEU A CA 1
ATOM 2379 C C . LEU A 1 313 ? -2.544 -13.197 -11.269 1.00 94.12 313 LEU A C 1
ATOM 2381 O O . LEU A 1 313 ? -2.726 -13.804 -10.218 1.00 94.12 313 LEU A O 1
ATOM 2385 N N . VAL A 1 314 ? -1.434 -13.375 -11.987 1.00 94.69 314 VAL A N 1
ATOM 2386 C CA . VAL A 1 314 ? -0.348 -14.265 -11.545 1.00 94.69 314 VAL A CA 1
ATOM 2387 C C . VAL A 1 314 ? 0.255 -13.772 -10.226 1.00 94.69 314 VAL A C 1
ATOM 2389 O O . VAL A 1 314 ? 0.449 -14.574 -9.310 1.00 94.69 314 VAL A O 1
ATOM 2392 N N . VAL A 1 315 ? 0.497 -12.464 -10.092 1.00 95.44 315 VAL A N 1
ATOM 2393 C CA . VAL A 1 315 ? 0.995 -11.860 -8.845 1.00 95.44 315 VAL A CA 1
ATOM 2394 C C . VAL A 1 315 ? -0.009 -12.040 -7.706 1.00 95.44 315 VAL A C 1
ATOM 2396 O O . VAL A 1 315 ? 0.381 -12.518 -6.645 1.00 95.44 315 VAL A O 1
ATOM 2399 N N . GLY A 1 316 ? -1.298 -11.760 -7.918 1.00 94.00 316 GLY A N 1
ATOM 2400 C CA . GLY A 1 316 ? -2.324 -11.955 -6.887 1.00 94.00 316 GLY A CA 1
ATOM 2401 C C . GLY A 1 316 ? -2.482 -13.416 -6.456 1.00 94.00 316 GLY A C 1
ATOM 2402 O O . GLY A 1 316 ? -2.615 -13.717 -5.271 1.00 94.00 316 GLY A O 1
ATOM 2403 N N . GLN A 1 317 ? -2.398 -14.359 -7.399 1.00 94.00 317 GLN A N 1
ATOM 2404 C CA . GLN A 1 317 ? -2.461 -15.783 -7.075 1.00 94.00 317 GLN A CA 1
ATOM 2405 C C . GLN A 1 317 ? -1.229 -16.214 -6.272 1.00 94.00 317 GLN A C 1
ATOM 2407 O O . GLN A 1 317 ? -1.333 -17.018 -5.341 1.00 94.00 317 GLN A O 1
ATOM 2412 N N . THR A 1 318 ? -0.065 -15.663 -6.620 1.00 93.62 318 THR A N 1
ATOM 2413 C CA . THR A 1 318 ? 1.184 -15.876 -5.884 1.00 93.62 318 THR A CA 1
ATOM 2414 C C . THR A 1 318 ? 1.080 -15.306 -4.475 1.00 93.62 318 THR A C 1
ATOM 2416 O O . THR A 1 318 ? 1.455 -15.991 -3.530 1.00 93.62 318 THR A O 1
ATOM 2419 N N . GLU A 1 319 ? 0.495 -14.121 -4.306 1.00 94.38 319 GLU A N 1
ATOM 2420 C CA . GLU A 1 319 ? 0.272 -13.503 -2.998 1.00 94.38 319 GLU A CA 1
ATOM 2421 C C . GLU A 1 319 ? -0.573 -14.391 -2.079 1.00 94.38 319 GLU A C 1
ATOM 2423 O O . GLU A 1 319 ? -0.132 -14.714 -0.976 1.00 94.38 319 GLU A O 1
ATOM 2428 N N . HIS A 1 320 ? -1.725 -14.887 -2.548 1.00 92.81 320 HIS A N 1
ATOM 2429 C CA . HIS A 1 320 ? -2.556 -15.818 -1.774 1.00 92.81 320 HIS A CA 1
ATOM 2430 C C . HIS A 1 320 ? -1.790 -17.066 -1.317 1.00 92.81 320 HIS A C 1
ATOM 2432 O O . HIS A 1 320 ? -2.028 -17.587 -0.224 1.00 92.81 320 HIS A O 1
ATOM 2438 N N . LYS A 1 321 ? -0.890 -17.582 -2.160 1.00 93.31 321 LYS A N 1
ATOM 2439 C CA . LYS A 1 321 ? -0.100 -18.777 -1.855 1.00 93.31 321 LYS A CA 1
ATOM 2440 C C . LYS A 1 321 ? 1.028 -18.465 -0.887 1.00 93.31 321 LYS A C 1
ATOM 2442 O O . LYS A 1 321 ? 1.131 -19.143 0.129 1.00 93.31 321 LYS A O 1
ATOM 2447 N N . VAL A 1 322 ? 1.856 -17.473 -1.185 1.00 93.31 322 VAL A N 1
ATOM 2448 C CA . VAL A 1 322 ? 3.025 -17.112 -0.375 1.00 93.31 322 VAL A CA 1
ATOM 2449 C C . VAL A 1 322 ? 2.588 -16.690 1.023 1.00 93.31 322 VAL A C 1
ATOM 2451 O O . VAL A 1 322 ? 3.094 -17.237 1.999 1.00 93.31 322 VAL A O 1
ATOM 2454 N N . MET A 1 323 ? 1.575 -15.824 1.129 1.00 91.88 323 MET A N 1
ATOM 2455 C CA . MET A 1 323 ? 1.034 -15.384 2.416 1.00 91.88 323 MET A CA 1
ATOM 2456 C C . MET A 1 323 ? 0.533 -16.559 3.257 1.00 91.88 323 MET A C 1
ATOM 2458 O O . MET A 1 323 ? 0.841 -16.642 4.442 1.00 91.88 323 MET A O 1
ATOM 2462 N N . ALA A 1 324 ? -0.200 -17.497 2.652 1.00 90.44 324 ALA A N 1
ATOM 2463 C CA . ALA A 1 324 ? -0.688 -18.667 3.369 1.00 90.44 324 ALA A CA 1
ATOM 2464 C C . ALA A 1 324 ? 0.464 -19.538 3.904 1.00 90.44 324 ALA A C 1
ATOM 2466 O O . ALA A 1 324 ? 0.448 -19.898 5.080 1.00 90.44 324 ALA A O 1
ATOM 2467 N N . HIS A 1 325 ? 1.492 -19.804 3.087 1.00 91.44 325 HIS A N 1
ATOM 2468 C CA . HIS A 1 325 ? 2.650 -20.600 3.511 1.00 91.44 325 HIS A CA 1
ATOM 2469 C C . HIS A 1 325 ? 3.435 -19.925 4.639 1.00 91.44 325 HIS A C 1
ATOM 2471 O O . HIS A 1 325 ? 3.813 -20.594 5.596 1.00 91.44 325 HIS A O 1
ATOM 2477 N N . MET A 1 326 ? 3.633 -18.606 4.568 1.00 89.88 326 MET A N 1
ATOM 2478 C CA . MET A 1 326 ? 4.286 -17.841 5.636 1.00 89.88 326 MET A CA 1
ATOM 2479 C C . MET A 1 326 ? 3.494 -17.865 6.952 1.00 89.88 326 MET A C 1
ATOM 2481 O O . MET A 1 326 ? 4.081 -17.782 8.024 1.00 89.88 326 MET A O 1
ATOM 2485 N N . GLN A 1 327 ? 2.171 -18.016 6.874 1.00 88.38 327 GLN A N 1
ATOM 2486 C CA . GLN A 1 327 ? 1.266 -18.125 8.022 1.00 88.38 327 GLN A CA 1
ATOM 2487 C C . GLN A 1 327 ? 1.057 -19.573 8.504 1.00 88.38 327 GLN A C 1
ATOM 2489 O O . GLN A 1 327 ? 0.216 -19.809 9.368 1.00 88.38 327 GLN A O 1
ATOM 2494 N N . GLY A 1 328 ? 1.756 -20.560 7.930 1.00 87.62 328 GLY A N 1
ATOM 2495 C CA . GLY A 1 328 ? 1.595 -21.971 8.298 1.00 87.62 328 GLY A CA 1
ATOM 2496 C C . GLY A 1 328 ? 0.255 -22.592 7.877 1.00 87.62 328 GLY A C 1
ATOM 2497 O O . GLY A 1 328 ? -0.159 -23.597 8.451 1.00 87.62 328 GLY A O 1
ATOM 2498 N N . ARG A 1 329 ? -0.436 -22.021 6.879 1.00 90.50 329 ARG A N 1
ATOM 2499 C CA . ARG A 1 329 ? -1.714 -22.530 6.351 1.00 90.50 329 ARG A CA 1
ATOM 2500 C C . ARG A 1 329 ? -1.681 -22.742 4.838 1.00 90.50 329 ARG A C 1
ATOM 2502 O O . ARG A 1 329 ? -0.807 -22.257 4.128 1.00 90.50 329 ARG A O 1
ATOM 2509 N N . LEU A 1 330 ? -2.665 -23.467 4.313 1.00 89.44 330 LEU A N 1
ATOM 2510 C CA . LEU A 1 330 ? -2.791 -23.694 2.873 1.00 89.44 330 LEU A CA 1
ATOM 2511 C C . LEU A 1 330 ? -3.563 -22.548 2.205 1.00 89.44 330 LEU A C 1
ATOM 2513 O O . LEU A 1 330 ? -4.633 -22.157 2.668 1.00 89.44 330 LEU A O 1
ATOM 2517 N N . GLY A 1 331 ? -3.024 -22.024 1.099 1.00 91.25 331 GLY A N 1
ATOM 2518 C CA . GLY A 1 331 ? -3.735 -21.079 0.227 1.00 91.25 331 GLY A CA 1
ATOM 2519 C C . GLY A 1 331 ? -4.823 -21.771 -0.614 1.00 91.25 331 GLY A C 1
ATOM 2520 O O . GLY A 1 331 ? -5.044 -22.970 -0.456 1.00 91.25 331 GLY A O 1
ATOM 2521 N N . PRO A 1 332 ? -5.474 -21.077 -1.565 1.00 91.38 332 PRO A N 1
ATOM 2522 C CA . PRO A 1 332 ? -6.579 -21.634 -2.358 1.00 91.38 332 PRO A CA 1
ATOM 2523 C C . PRO A 1 332 ? -6.213 -22.946 -3.073 1.00 91.38 332 PRO A C 1
ATOM 2525 O O . PRO A 1 332 ? -5.247 -22.972 -3.831 1.00 91.38 332 PRO A O 1
ATOM 2528 N N . MET A 1 333 ? -6.961 -24.037 -2.859 1.00 92.12 333 MET A N 1
ATOM 2529 C CA . MET A 1 333 ? -6.645 -25.366 -3.428 1.00 92.12 333 MET A CA 1
ATOM 2530 C C . MET A 1 333 ? -7.685 -25.926 -4.404 1.00 92.12 333 MET A C 1
ATOM 2532 O O . MET A 1 333 ? -7.409 -26.939 -5.032 1.00 92.12 333 MET A O 1
ATOM 2536 N N . TYR A 1 334 ? -8.860 -25.306 -4.538 1.00 89.31 334 TYR A N 1
ATOM 2537 C CA . TYR A 1 334 ? -10.009 -25.958 -5.181 1.00 89.31 334 TYR A CA 1
ATOM 2538 C C . TYR A 1 334 ? -10.330 -25.434 -6.588 1.00 89.31 334 TYR A C 1
ATOM 2540 O O . TYR A 1 334 ? -10.505 -26.224 -7.516 1.00 89.31 334 TYR A O 1
ATOM 2548 N N . ALA A 1 335 ? -10.421 -24.115 -6.781 1.00 88.81 335 ALA A N 1
ATOM 2549 C CA . ALA A 1 335 ? -10.852 -23.534 -8.054 1.00 88.81 335 ALA A CA 1
ATOM 2550 C C . ALA A 1 335 ? -9.852 -23.821 -9.193 1.00 88.81 335 ALA A C 1
ATOM 2552 O O . ALA A 1 335 ? -8.710 -23.373 -9.161 1.00 88.81 335 ALA A O 1
ATOM 2553 N N . GLY A 1 336 ? -10.276 -24.556 -10.225 1.00 84.50 336 GLY A N 1
ATOM 2554 C CA . GLY A 1 336 ? -9.386 -25.015 -11.305 1.00 84.50 336 GLY A CA 1
ATOM 2555 C C . GLY A 1 336 ? -8.638 -26.318 -10.994 1.00 84.50 336 GLY A C 1
ATOM 2556 O O . GLY A 1 336 ? -7.793 -26.744 -11.779 1.00 84.50 336 GLY A O 1
ATOM 2557 N N . GLY A 1 337 ? -8.950 -26.981 -9.877 1.00 87.06 337 GLY A N 1
ATOM 2558 C CA . GLY A 1 337 ? -8.303 -28.224 -9.471 1.00 87.06 337 GLY A CA 1
ATOM 2559 C C . GLY A 1 337 ? -6.916 -27.960 -8.896 1.00 87.06 337 GLY A C 1
ATOM 2560 O O . GLY A 1 337 ? -6.797 -27.358 -7.833 1.00 87.06 337 GLY A O 1
ATOM 2561 N N . PHE A 1 338 ? -5.863 -28.408 -9.585 1.00 85.06 338 PHE A N 1
ATOM 2562 C CA . PHE A 1 338 ? -4.487 -28.383 -9.077 1.00 85.06 338 PHE A CA 1
ATOM 2563 C C . PHE A 1 338 ? -4.083 -27.004 -8.526 1.00 85.06 338 PHE A C 1
ATOM 2565 O O . PHE A 1 338 ? -3.979 -26.022 -9.261 1.00 85.06 338 PHE A O 1
ATOM 2572 N N . HIS A 1 339 ? -3.866 -26.940 -7.209 1.00 86.81 339 HIS A N 1
ATOM 2573 C CA . HIS A 1 339 ? -3.411 -25.753 -6.479 1.00 86.81 339 HIS A CA 1
ATOM 2574 C C . HIS A 1 339 ? -4.272 -24.489 -6.680 1.00 86.81 339 HIS A C 1
ATOM 2576 O O . HIS A 1 339 ? -3.784 -23.383 -6.445 1.00 86.81 339 HIS A O 1
ATOM 2582 N N . GLY A 1 340 ? -5.548 -24.626 -7.049 1.00 89.31 340 GLY A N 1
ATOM 2583 C CA . GLY A 1 340 ? -6.473 -23.495 -7.091 1.00 89.31 340 GLY A CA 1
ATOM 2584 C C . GLY A 1 340 ? -6.148 -22.425 -8.146 1.00 89.31 340 GLY A C 1
ATOM 2585 O O . GLY A 1 340 ? -6.481 -21.261 -7.925 1.00 89.31 340 GLY A O 1
ATOM 2586 N N . TRP A 1 341 ? -5.460 -22.763 -9.247 1.00 88.81 341 TRP A N 1
ATOM 2587 C CA . TRP A 1 341 ? -4.951 -21.779 -10.225 1.00 88.81 341 TRP A CA 1
ATOM 2588 C C . TRP A 1 341 ? -6.033 -20.886 -10.854 1.00 88.81 341 TRP A C 1
ATOM 2590 O O . TRP A 1 341 ? -5.731 -19.771 -11.271 1.00 88.81 341 TRP A O 1
ATOM 2600 N N . ALA A 1 342 ? -7.290 -21.340 -10.899 1.00 91.88 342 ALA A N 1
ATOM 2601 C CA . ALA A 1 342 ? -8.400 -20.584 -11.475 1.00 91.88 342 ALA A CA 1
ATOM 2602 C C . ALA A 1 342 ? -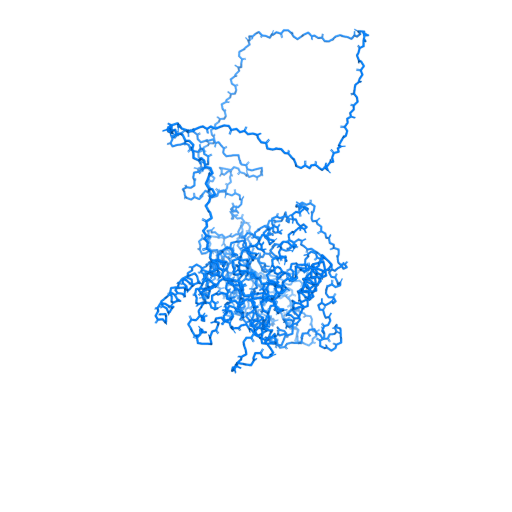9.151 -19.719 -10.444 1.00 91.88 342 ALA A C 1
ATOM 2604 O O . ALA A 1 342 ? -10.200 -19.164 -10.771 1.00 91.88 342 ALA A O 1
ATOM 2605 N N . GLN A 1 343 ? -8.647 -19.589 -9.209 1.00 94.25 343 GLN A N 1
ATOM 2606 C CA . GLN A 1 343 ? -9.313 -18.844 -8.134 1.00 94.25 343 GLN A CA 1
ATOM 2607 C C . GLN A 1 343 ? -9.608 -17.391 -8.526 1.00 94.25 343 GLN A C 1
ATOM 2609 O O . GLN A 1 343 ? -10.765 -16.980 -8.507 1.00 94.25 343 GLN A O 1
ATOM 2614 N N . LEU A 1 344 ? -8.598 -16.635 -8.963 1.00 92.31 344 LEU A N 1
ATOM 2615 C CA . LEU A 1 344 ? -8.798 -15.232 -9.340 1.00 92.31 344 LEU A CA 1
ATOM 2616 C C . LEU A 1 344 ? -9.635 -15.052 -10.614 1.00 92.31 344 LEU A C 1
ATOM 2618 O O . LEU A 1 344 ? -10.297 -14.030 -10.780 1.00 92.31 344 LEU A O 1
ATOM 2622 N N . VAL A 1 345 ? -9.664 -16.059 -11.494 1.00 91.31 345 VAL A N 1
ATOM 2623 C CA . VAL A 1 345 ? -10.580 -16.073 -12.645 1.00 91.31 345 VAL A CA 1
ATOM 2624 C C . VAL A 1 345 ? -12.025 -16.199 -12.158 1.00 91.31 345 VAL A C 1
ATOM 2626 O O . VAL A 1 345 ? -12.894 -15.452 -12.608 1.00 91.31 345 VAL A O 1
ATOM 2629 N N . ALA A 1 346 ? -12.282 -17.095 -11.200 1.00 92.81 346 ALA A N 1
ATOM 2630 C CA . ALA A 1 346 ? -13.594 -17.237 -10.577 1.00 92.81 346 ALA A CA 1
ATOM 2631 C C . ALA A 1 346 ? -14.010 -15.963 -9.821 1.00 92.81 346 ALA A C 1
ATOM 2633 O O . ALA A 1 346 ? -15.162 -15.541 -9.929 1.00 92.81 346 ALA A O 1
ATOM 2634 N N . ASP A 1 347 ? -13.076 -15.305 -9.127 1.00 92.56 347 ASP A N 1
ATOM 2635 C CA . ASP A 1 347 ? -13.332 -14.021 -8.468 1.00 92.56 347 ASP A CA 1
ATOM 2636 C C . ASP A 1 347 ? -13.675 -12.916 -9.482 1.00 92.56 347 ASP A C 1
ATOM 2638 O O . ASP A 1 347 ? -14.610 -12.147 -9.259 1.00 92.56 347 ASP A O 1
ATOM 2642 N N . GLY A 1 348 ? -13.012 -12.881 -10.642 1.00 90.94 348 GLY A N 1
ATOM 2643 C CA . GLY A 1 348 ? -13.364 -11.978 -11.742 1.00 90.94 348 GLY A CA 1
ATOM 2644 C C . GLY A 1 348 ? -14.789 -12.198 -12.265 1.00 90.94 348 GLY A C 1
ATOM 2645 O O . GLY A 1 348 ? -15.556 -11.243 -12.403 1.00 90.94 348 GLY A O 1
ATOM 2646 N N . VAL A 1 349 ? -15.185 -13.458 -12.489 1.00 92.38 349 VAL A N 1
ATOM 2647 C CA . VAL A 1 349 ? -16.562 -13.812 -12.889 1.00 92.38 349 VAL A CA 1
ATOM 2648 C C . VAL A 1 349 ? -17.569 -13.391 -11.817 1.00 92.38 349 VAL A C 1
ATOM 2650 O O . VAL A 1 349 ? -18.599 -12.797 -12.137 1.00 92.38 349 VAL A O 1
ATOM 2653 N N . LYS A 1 350 ? -17.252 -13.628 -10.540 1.00 94.50 350 LYS A N 1
ATOM 2654 C CA . LYS A 1 350 ? -18.057 -13.177 -9.399 1.00 94.50 350 LYS A CA 1
ATOM 2655 C C . LYS A 1 350 ? -18.238 -11.659 -9.407 1.00 94.50 350 LYS A C 1
ATOM 2657 O O . LYS A 1 350 ? -19.359 -11.195 -9.228 1.00 94.50 350 LYS A O 1
ATOM 2662 N N . PHE A 1 351 ? -17.179 -10.875 -9.616 1.00 94.00 351 PHE A N 1
ATOM 2663 C CA . PHE A 1 351 ? -17.289 -9.413 -9.666 1.00 94.00 351 PHE A CA 1
ATOM 2664 C C . PHE A 1 351 ? -18.118 -8.917 -10.853 1.00 94.00 351 PHE A C 1
ATOM 2666 O O . PHE A 1 351 ? -18.841 -7.936 -10.704 1.00 94.00 351 PHE A O 1
ATOM 2673 N N . ALA A 1 352 ? -18.064 -9.605 -11.997 1.00 92.56 352 ALA A N 1
ATOM 2674 C CA . ALA A 1 352 ? -18.891 -9.286 -13.160 1.00 92.56 352 ALA A CA 1
ATOM 2675 C C . ALA A 1 352 ? -20.385 -9.595 -12.942 1.00 92.56 352 ALA A C 1
ATOM 2677 O O . ALA A 1 352 ? -21.238 -8.897 -13.484 1.00 92.56 352 ALA A O 1
ATOM 2678 N N . GLN A 1 353 ? -20.706 -10.627 -12.154 1.00 94.44 353 GLN A N 1
ATOM 2679 C CA . GLN A 1 353 ? -22.085 -10.970 -11.775 1.00 94.44 353 GLN A CA 1
ATOM 2680 C C . GLN A 1 353 ? -22.621 -10.116 -10.623 1.00 94.44 353 GLN A C 1
ATOM 2682 O O . GLN A 1 353 ? -23.833 -10.010 -10.438 1.00 94.44 353 GLN A O 1
ATOM 2687 N N . LYS A 1 354 ? -21.726 -9.545 -9.816 1.00 94.50 354 LYS A N 1
ATOM 2688 C CA . LYS A 1 354 ? -22.096 -8.765 -8.643 1.00 94.50 354 LYS A CA 1
ATOM 2689 C C . LYS A 1 354 ? -22.673 -7.416 -9.063 1.00 94.50 354 LYS A C 1
ATOM 2691 O O . LYS A 1 354 ? -22.142 -6.745 -9.944 1.00 94.50 354 LYS A O 1
ATOM 2696 N N . GLU A 1 355 ? -23.767 -7.037 -8.406 1.00 92.00 355 GLU A N 1
ATOM 2697 C CA . GLU A 1 355 ? -24.470 -5.787 -8.676 1.00 92.00 355 GLU A CA 1
ATOM 2698 C C . GLU A 1 355 ? -23.532 -4.582 -8.530 1.00 92.00 355 GLU A C 1
ATOM 2700 O O . GLU A 1 355 ? -22.751 -4.490 -7.580 1.00 92.00 355 GLU A O 1
ATOM 2705 N N . ASP A 1 356 ? -23.610 -3.676 -9.504 1.00 89.69 356 ASP A N 1
ATOM 2706 C CA . ASP A 1 356 ? -22.759 -2.497 -9.615 1.00 89.69 356 ASP A CA 1
ATOM 2707 C C . ASP A 1 356 ? -23.556 -1.234 -9.257 1.00 89.69 356 ASP A C 1
ATOM 2709 O O . ASP A 1 356 ? -24.224 -0.615 -10.092 1.00 89.69 356 ASP A O 1
ATOM 2713 N N . ILE A 1 357 ? -23.491 -0.865 -7.980 1.00 89.56 357 ILE A N 1
ATOM 2714 C CA . ILE A 1 357 ? -24.294 0.194 -7.365 1.00 89.56 357 ILE A CA 1
ATOM 2715 C C . ILE A 1 357 ? -23.535 1.526 -7.410 1.00 89.56 357 ILE A C 1
ATOM 2717 O O . ILE A 1 357 ? -22.326 1.583 -7.195 1.00 89.56 357 ILE A O 1
ATOM 2721 N N . VAL A 1 358 ? -24.256 2.619 -7.685 1.00 92.06 358 VAL A N 1
ATOM 2722 C CA . VAL A 1 358 ? -23.758 3.994 -7.511 1.00 92.06 358 VAL A CA 1
ATOM 2723 C C . VAL A 1 358 ? -24.585 4.664 -6.414 1.00 92.06 358 VAL A C 1
ATOM 2725 O O . VAL A 1 358 ? -25.804 4.770 -6.598 1.00 92.06 358 VAL A O 1
ATOM 2728 N N . PRO A 1 359 ? -23.971 5.142 -5.314 1.00 87.44 359 PRO A N 1
ATOM 2729 C CA . PRO A 1 359 ? -24.701 5.813 -4.244 1.00 87.44 359 PRO A CA 1
ATOM 2730 C C . PRO A 1 359 ? -25.515 7.008 -4.755 1.00 87.44 359 PRO A C 1
ATOM 2732 O O . PRO A 1 359 ? -25.098 7.731 -5.662 1.00 87.44 359 PRO A O 1
ATOM 2735 N N . ALA A 1 360 ? -26.687 7.250 -4.162 1.00 86.62 360 ALA A N 1
ATOM 2736 C CA . ALA A 1 360 ? -27.586 8.313 -4.618 1.00 86.62 360 ALA A CA 1
ATOM 2737 C C . ALA A 1 360 ? -26.981 9.722 -4.466 1.00 86.62 360 ALA A C 1
ATOM 2739 O O . ALA A 1 360 ? -27.248 10.586 -5.300 1.00 86.62 360 ALA A O 1
ATOM 2740 N N . GLY A 1 361 ? -26.166 9.931 -3.425 1.00 79.75 361 GLY A N 1
ATOM 2741 C CA . GLY A 1 361 ? -25.468 11.191 -3.156 1.00 79.75 361 GLY A CA 1
ATOM 2742 C C . GLY A 1 361 ? -24.150 11.371 -3.914 1.00 79.75 361 GLY A C 1
ATOM 2743 O O . GLY A 1 361 ? -23.601 12.468 -3.888 1.00 79.75 361 GLY A O 1
ATOM 2744 N N . ALA A 1 362 ? -23.648 10.330 -4.587 1.00 89.56 362 ALA A N 1
ATOM 2745 C CA . ALA A 1 362 ? -22.361 10.362 -5.276 1.00 89.56 362 ALA A CA 1
ATOM 2746 C C . ALA A 1 362 ? -22.410 11.169 -6.585 1.00 89.56 362 ALA A C 1
ATOM 2748 O O . ALA A 1 362 ? -23.415 11.167 -7.310 1.00 89.56 362 ALA A O 1
ATOM 2749 N N . ASP A 1 363 ? -21.284 11.787 -6.959 1.00 92.00 363 ASP A N 1
ATOM 2750 C CA . ASP A 1 363 ? -21.122 12.322 -8.314 1.00 92.00 363 ASP A CA 1
ATOM 2751 C C . ASP A 1 363 ? -21.002 11.156 -9.299 1.00 92.00 363 ASP A C 1
ATOM 2753 O O . ASP A 1 363 ? -19.952 10.531 -9.455 1.00 92.00 363 ASP A O 1
ATOM 2757 N N . ARG A 1 364 ? -22.095 10.877 -10.011 1.00 91.94 364 ARG A N 1
ATOM 2758 C CA . ARG A 1 364 ? -22.204 9.718 -10.906 1.00 91.94 364 ARG A CA 1
ATOM 2759 C C . ARG A 1 364 ? -21.140 9.670 -11.998 1.00 91.94 364 ARG A C 1
ATOM 2761 O O . ARG A 1 364 ? -20.827 8.576 -12.462 1.00 91.94 364 ARG A O 1
ATOM 2768 N N . LYS A 1 365 ? -20.650 10.812 -12.488 1.00 94.69 365 LYS A N 1
ATOM 2769 C CA . LYS A 1 365 ? -19.670 10.824 -13.583 1.00 94.69 365 LYS A CA 1
ATOM 2770 C C . LYS A 1 365 ? -18.285 10.535 -13.037 1.00 94.69 365 LYS A C 1
ATOM 2772 O O . LYS A 1 365 ? -17.620 9.634 -13.540 1.00 94.69 365 LYS A O 1
ATOM 2777 N N . VAL A 1 366 ? -17.889 11.263 -11.996 1.00 94.00 366 VAL A N 1
ATOM 2778 C CA . VAL A 1 366 ? -16.567 11.115 -11.378 1.00 94.00 366 VAL A CA 1
ATOM 2779 C C . VAL A 1 366 ? -16.429 9.722 -10.762 1.00 94.00 366 VAL A C 1
ATOM 2781 O O . VAL A 1 366 ? -15.450 9.037 -11.043 1.00 94.00 366 VAL A O 1
ATOM 2784 N N . PHE A 1 367 ? -17.461 9.242 -10.060 1.00 92.44 367 PHE A N 1
ATOM 2785 C CA . PHE A 1 367 ? -17.495 7.906 -9.458 1.00 92.44 367 PHE A CA 1
ATOM 2786 C C . PHE A 1 367 ? -17.309 6.787 -10.494 1.00 92.44 367 PHE A C 1
ATOM 2788 O O . PHE A 1 367 ? -16.581 5.828 -10.279 1.00 92.44 367 PHE A O 1
ATOM 2795 N N . ARG A 1 368 ? -17.929 6.904 -11.676 1.00 94.25 368 ARG A N 1
ATOM 2796 C CA . ARG A 1 368 ? -17.786 5.887 -12.735 1.00 94.25 368 ARG A CA 1
ATOM 2797 C C . ARG A 1 368 ? -16.435 5.933 -13.445 1.00 94.25 368 ARG A C 1
ATOM 2799 O O . ARG A 1 368 ? -16.009 4.906 -13.962 1.00 94.25 368 ARG A O 1
ATOM 2806 N N . LEU A 1 369 ? -15.805 7.105 -13.518 1.00 95.19 369 LEU A N 1
ATOM 2807 C CA . LEU A 1 369 ? -14.526 7.293 -14.206 1.00 95.19 369 LEU A CA 1
ATOM 2808 C C . LEU A 1 369 ? -13.323 6.960 -13.321 1.00 95.19 369 LEU A C 1
ATOM 2810 O O . LEU A 1 369 ? -12.309 6.514 -13.850 1.00 95.19 369 LEU A O 1
ATOM 2814 N N . ALA A 1 370 ? -13.437 7.132 -12.003 1.00 94.31 370 ALA A N 1
ATOM 2815 C CA . ALA A 1 370 ? -12.334 6.955 -11.062 1.00 94.31 370 ALA A CA 1
ATOM 2816 C C . ALA A 1 370 ? -11.567 5.619 -11.214 1.00 94.31 370 ALA A C 1
ATOM 2818 O O . ALA A 1 370 ? -10.342 5.679 -11.326 1.00 94.31 370 ALA A O 1
ATOM 2819 N N . PRO A 1 371 ? -12.216 4.436 -11.338 1.00 94.31 371 PRO A N 1
ATOM 2820 C CA . PRO A 1 371 ? -11.482 3.179 -11.517 1.00 94.31 371 PRO A CA 1
ATOM 2821 C C . PRO A 1 371 ? -10.677 3.128 -12.820 1.00 94.31 371 PRO A C 1
ATOM 2823 O O . PRO A 1 371 ? -9.564 2.613 -12.852 1.00 94.31 371 PRO A O 1
ATOM 2826 N N . ALA A 1 372 ? -11.218 3.687 -13.908 1.00 93.81 372 ALA A N 1
ATOM 2827 C CA . ALA A 1 372 ? -10.518 3.731 -15.188 1.00 93.81 372 ALA A CA 1
ATOM 2828 C C . ALA A 1 372 ? -9.306 4.672 -15.135 1.00 93.81 372 ALA A C 1
ATOM 2830 O O . ALA A 1 372 ? -8.261 4.345 -15.690 1.00 93.81 372 ALA A O 1
ATOM 2831 N N . VAL A 1 373 ? -9.434 5.812 -14.445 1.00 94.44 373 VAL A N 1
ATOM 2832 C CA . VAL A 1 373 ? -8.334 6.770 -14.244 1.00 94.44 373 VAL A CA 1
ATOM 2833 C C . VAL A 1 373 ? -7.228 6.174 -13.370 1.00 94.44 373 VAL A C 1
ATOM 2835 O O . VAL A 1 373 ? -6.063 6.405 -13.663 1.00 94.44 373 VAL A O 1
ATOM 2838 N N . ALA A 1 374 ? -7.567 5.366 -12.362 1.00 91.69 374 ALA A N 1
ATOM 2839 C CA . ALA A 1 374 ? -6.576 4.658 -11.546 1.00 91.69 374 ALA A CA 1
ATOM 2840 C C . ALA A 1 374 ? -5.840 3.551 -12.328 1.00 91.69 374 ALA A C 1
ATOM 2842 O O . ALA A 1 374 ? -4.647 3.344 -12.142 1.00 91.69 374 ALA A O 1
ATOM 2843 N N . LEU A 1 375 ? -6.542 2.839 -13.216 1.00 93.62 375 LEU A N 1
ATOM 2844 C CA . LEU A 1 375 ? -6.004 1.681 -13.938 1.00 93.62 375 LEU A CA 1
ATOM 2845 C C . LEU A 1 375 ? -5.168 2.053 -15.174 1.00 93.62 375 LEU A C 1
ATOM 2847 O O . LEU A 1 375 ? -4.160 1.408 -15.469 1.00 93.62 375 LEU A O 1
ATOM 2851 N N . LEU A 1 376 ? -5.615 3.059 -15.931 1.00 93.69 376 LEU A N 1
ATOM 2852 C CA . LEU A 1 376 ? -5.053 3.409 -17.237 1.00 93.69 376 LEU A CA 1
ATOM 2853 C C . LEU A 1 376 ? -3.549 3.752 -17.199 1.00 93.69 376 LEU A C 1
ATOM 2855 O O . LEU A 1 376 ? -2.843 3.304 -18.104 1.00 93.69 376 LEU A O 1
ATOM 2859 N N . PRO A 1 377 ? -3.025 4.472 -16.188 1.00 92.69 377 PRO A N 1
ATOM 2860 C CA . PRO A 1 377 ? -1.599 4.751 -16.067 1.00 92.69 377 PRO A CA 1
ATOM 2861 C C . PRO A 1 377 ? -0.713 3.513 -16.134 1.00 92.69 377 PRO A C 1
ATOM 2863 O O . PRO A 1 377 ? 0.232 3.475 -16.918 1.00 92.69 377 PRO A O 1
ATOM 2866 N N . TYR A 1 378 ? -1.056 2.463 -15.388 1.00 93.12 378 TYR A N 1
ATOM 2867 C CA . TYR A 1 378 ? -0.271 1.231 -15.363 1.00 93.12 378 TYR A CA 1
ATOM 2868 C C . TYR A 1 378 ? -0.274 0.519 -16.719 1.00 93.12 378 TYR A C 1
ATOM 2870 O O . TYR A 1 378 ? 0.757 0.008 -17.152 1.00 93.12 378 TYR A O 1
ATOM 2878 N N . LEU A 1 379 ? -1.407 0.540 -17.431 1.00 92.31 379 LEU A N 1
ATOM 2879 C CA . LEU A 1 379 ? -1.488 0.003 -18.791 1.00 92.31 379 LEU A CA 1
ATOM 2880 C C . LEU A 1 379 ? -0.586 0.784 -19.757 1.00 92.31 379 LEU A C 1
ATOM 2882 O O . LEU A 1 379 ? 0.113 0.181 -20.568 1.00 92.31 379 LEU A O 1
ATOM 2886 N N . LEU A 1 380 ? -0.590 2.116 -19.668 1.00 90.94 380 LEU A N 1
ATOM 2887 C CA . LEU A 1 380 ? 0.222 2.984 -20.523 1.00 90.94 380 LEU A CA 1
ATOM 2888 C C . LEU A 1 380 ? 1.722 2.826 -20.248 1.00 90.94 380 LEU A C 1
ATOM 2890 O O . LEU A 1 380 ? 2.509 2.757 -21.189 1.00 90.94 380 LEU A O 1
ATOM 2894 N N . VAL A 1 381 ? 2.119 2.723 -18.980 1.00 90.88 381 VAL A N 1
ATOM 2895 C CA . VAL A 1 381 ? 3.519 2.501 -18.595 1.00 90.88 381 VAL A CA 1
ATOM 2896 C C . VAL A 1 381 ? 4.012 1.138 -19.072 1.00 90.88 381 VAL A C 1
ATOM 2898 O O . VAL A 1 381 ? 5.130 1.042 -19.573 1.00 90.88 381 VAL A O 1
ATOM 2901 N N . LEU A 1 382 ? 3.179 0.095 -19.004 1.00 88.88 382 LEU A N 1
ATOM 2902 C CA . LEU A 1 382 ? 3.555 -1.246 -19.455 1.00 88.88 382 LEU A CA 1
ATOM 2903 C C . LEU A 1 382 ? 3.945 -1.287 -20.945 1.00 88.88 382 LEU A C 1
ATOM 2905 O O . LEU A 1 382 ? 4.814 -2.066 -21.324 1.00 88.88 382 LEU A O 1
ATOM 2909 N N . VAL A 1 383 ? 3.365 -0.418 -21.785 1.00 85.81 383 VAL A N 1
ATOM 2910 C CA . VAL A 1 383 ? 3.747 -0.277 -23.207 1.00 85.81 383 VAL A CA 1
ATOM 2911 C C . VAL A 1 383 ? 5.203 0.185 -23.364 1.00 85.81 383 VAL A C 1
ATOM 2913 O O . VAL A 1 383 ? 5.861 -0.184 -24.339 1.00 85.81 383 VAL A O 1
ATOM 2916 N N . ALA A 1 384 ? 5.699 0.985 -22.418 1.00 85.69 384 ALA A N 1
ATOM 2917 C CA . ALA A 1 384 ? 7.027 1.585 -22.454 1.00 85.69 384 ALA A CA 1
ATOM 2918 C C . ALA A 1 384 ? 8.118 0.696 -21.834 1.00 85.69 384 ALA A C 1
ATOM 2920 O O . ALA A 1 384 ? 9.297 0.966 -22.055 1.00 85.69 384 ALA A O 1
ATOM 2921 N N . ILE A 1 385 ? 7.757 -0.339 -21.063 1.00 88.12 385 ILE A N 1
ATOM 2922 C CA . ILE A 1 385 ? 8.726 -1.195 -20.367 1.00 88.12 385 ILE A CA 1
ATOM 2923 C C . ILE A 1 385 ? 9.416 -2.140 -21.366 1.00 88.12 385 ILE A C 1
ATOM 2925 O O . ILE A 1 385 ? 8.752 -2.975 -21.986 1.00 88.12 385 ILE A O 1
ATOM 2929 N N . PRO A 1 386 ? 10.749 -2.060 -21.506 1.00 86.62 386 PRO A N 1
ATOM 2930 C CA . PRO A 1 386 ? 11.498 -3.009 -22.313 1.00 86.62 386 PRO A CA 1
ATOM 2931 C C . PRO A 1 386 ? 11.591 -4.398 -21.673 1.00 86.62 386 PRO A C 1
ATOM 2933 O O . PRO A 1 386 ? 12.039 -4.537 -20.534 1.00 86.62 386 PRO A O 1
ATOM 2936 N N . VAL A 1 387 ? 11.252 -5.443 -22.434 1.00 81.19 387 VAL A N 1
ATOM 2937 C CA . VAL A 1 387 ? 11.356 -6.837 -21.972 1.00 81.19 387 VAL A CA 1
ATOM 2938 C C . VAL A 1 387 ? 12.416 -7.655 -22.703 1.00 81.19 387 VAL A C 1
ATOM 2940 O O . VAL A 1 387 ? 12.656 -8.782 -22.316 1.00 81.19 387 VAL A O 1
ATOM 2943 N N . GLY A 1 388 ? 13.106 -7.149 -23.719 1.00 75.44 388 GLY A N 1
ATOM 2944 C CA . GLY A 1 388 ? 14.156 -7.927 -24.380 1.00 75.44 388 GLY A CA 1
ATOM 2945 C C . GLY A 1 388 ? 14.985 -7.120 -25.372 1.00 75.44 388 GLY A C 1
ATOM 2946 O O . GLY A 1 388 ? 14.661 -5.961 -25.631 1.00 75.44 388 GLY A O 1
ATOM 2947 N N . PRO A 1 389 ? 16.041 -7.728 -25.936 1.00 64.62 389 PRO A N 1
ATOM 2948 C CA . PRO A 1 389 ? 16.897 -7.053 -26.899 1.00 64.62 389 PRO A CA 1
ATOM 2949 C C . PRO A 1 389 ? 16.167 -6.827 -28.235 1.00 64.62 389 PRO A C 1
ATOM 2951 O O . PRO A 1 389 ? 15.584 -7.752 -28.807 1.00 64.62 389 PRO A O 1
ATOM 2954 N N . GLY A 1 390 ? 16.233 -5.594 -28.748 1.00 61.88 390 GLY A N 1
ATOM 2955 C CA . GLY A 1 390 ? 15.726 -5.195 -30.067 1.00 61.88 390 GLY A CA 1
ATOM 2956 C C . GLY A 1 390 ? 14.393 -4.431 -30.066 1.00 61.88 390 GLY A C 1
ATOM 2957 O O . GLY A 1 390 ? 13.593 -4.506 -29.136 1.00 61.88 390 GLY A O 1
ATOM 2958 N N . GLU A 1 391 ? 14.121 -3.718 -31.166 1.00 54.81 391 GLU A N 1
ATOM 2959 C CA . GLU A 1 391 ? 12.954 -2.826 -31.335 1.00 54.81 391 GLU A CA 1
ATOM 2960 C C . GLU A 1 391 ? 11.583 -3.532 -31.226 1.00 54.81 391 GLU A C 1
ATOM 2962 O O . GLU A 1 391 ? 10.555 -2.869 -31.084 1.00 54.81 391 GLU A O 1
ATOM 2967 N N . GLY A 1 392 ? 11.545 -4.868 -31.305 1.00 52.31 392 GLY A N 1
ATOM 2968 C CA . GLY A 1 392 ? 10.332 -5.695 -31.204 1.00 52.31 392 GLY A CA 1
ATOM 2969 C C . GLY A 1 392 ? 9.970 -6.162 -29.788 1.00 52.31 392 GLY A C 1
ATOM 2970 O O . GLY A 1 392 ? 8.889 -6.709 -29.595 1.00 52.31 392 GLY A O 1
ATOM 2971 N N . ALA A 1 393 ? 10.847 -5.950 -28.802 1.00 56.31 393 ALA A N 1
ATOM 2972 C CA . ALA A 1 393 ? 10.661 -6.395 -27.417 1.00 56.31 393 ALA A CA 1
ATOM 2973 C C . ALA A 1 393 ? 10.247 -5.254 -26.462 1.00 56.31 393 ALA A C 1
ATOM 2975 O O . ALA A 1 393 ? 10.297 -5.395 -25.240 1.00 56.31 393 ALA A O 1
ATOM 2976 N N . VAL A 1 394 ? 9.815 -4.128 -27.034 1.00 58.19 394 VAL A N 1
ATOM 2977 C CA . VAL A 1 394 ? 9.154 -3.007 -26.356 1.00 58.19 394 VAL A CA 1
ATOM 2978 C C . VAL A 1 394 ? 7.823 -2.759 -27.068 1.00 58.19 394 VAL A C 1
ATOM 2980 O O . VAL A 1 394 ? 7.758 -2.821 -28.302 1.00 58.19 394 VAL A O 1
ATOM 2983 N N . GLY A 1 395 ? 6.753 -2.472 -26.318 1.00 57.38 395 GLY A N 1
ATOM 2984 C CA . GLY A 1 395 ? 5.454 -2.128 -26.907 1.00 57.38 395 GLY A CA 1
ATOM 2985 C C . GLY A 1 395 ? 5.565 -0.920 -27.845 1.00 57.38 395 GLY A C 1
ATOM 2986 O O . GLY A 1 395 ? 5.102 -0.980 -28.987 1.00 57.38 395 GLY A O 1
ATOM 2987 N N . GLN A 1 396 ? 6.256 0.131 -27.391 1.00 59.00 396 GLN A N 1
ATOM 2988 C CA . GLN A 1 396 ? 6.711 1.293 -28.167 1.00 59.00 396 GLN A CA 1
ATOM 2989 C C . GLN A 1 396 ? 7.991 1.863 -27.533 1.00 59.00 396 GLN A C 1
ATOM 2991 O O . GLN A 1 396 ? 8.046 2.035 -26.316 1.00 59.00 396 GLN A O 1
ATOM 2996 N N . VAL A 1 397 ? 8.991 2.221 -28.340 1.00 61.75 397 VAL A N 1
ATOM 2997 C CA . VAL A 1 397 ? 10.136 3.006 -27.851 1.00 61.75 397 VAL A CA 1
ATOM 2998 C C . VAL A 1 397 ? 9.700 4.463 -27.711 1.00 61.75 397 VAL A C 1
ATOM 3000 O O . VAL A 1 397 ? 9.191 5.055 -28.660 1.00 61.75 397 VAL A O 1
ATOM 3003 N N . ILE A 1 398 ? 9.882 5.028 -26.518 1.00 73.00 398 ILE A N 1
ATOM 3004 C CA . ILE A 1 398 ? 9.572 6.427 -26.216 1.00 73.00 398 ILE A CA 1
ATOM 3005 C C . ILE A 1 398 ? 10.884 7.138 -25.885 1.00 73.00 398 ILE A C 1
ATOM 3007 O O . ILE A 1 398 ? 11.552 6.781 -24.911 1.00 73.00 398 ILE A O 1
ATOM 3011 N N . ASP A 1 399 ? 11.230 8.161 -26.670 1.00 66.50 399 ASP A N 1
ATOM 3012 C CA . ASP A 1 399 ? 12.486 8.913 -26.525 1.00 66.50 399 ASP A CA 1
ATOM 3013 C C . ASP A 1 399 ? 12.622 9.548 -25.130 1.00 66.50 399 ASP A C 1
ATOM 3015 O O . ASP A 1 399 ? 13.690 9.528 -24.523 1.00 66.50 399 ASP A O 1
ATOM 3019 N N . ALA A 1 400 ? 11.512 10.045 -24.576 1.00 73.19 400 ALA A N 1
ATOM 3020 C CA . ALA A 1 400 ? 11.413 10.589 -23.221 1.00 73.19 400 ALA A CA 1
ATOM 3021 C C . ALA A 1 400 ? 10.829 9.566 -22.224 1.00 73.19 400 ALA A C 1
ATOM 3023 O O . ALA A 1 400 ? 9.910 9.885 -21.471 1.00 73.19 400 ALA A O 1
ATOM 3024 N N . GLY A 1 401 ? 11.331 8.328 -22.246 1.00 79.00 401 GLY A N 1
ATOM 3025 C CA . GLY A 1 401 ? 10.775 7.192 -21.501 1.00 79.00 401 GLY A CA 1
ATOM 3026 C C . GLY A 1 401 ? 10.559 7.454 -20.007 1.00 79.00 401 GLY A C 1
ATOM 3027 O O . GLY A 1 401 ? 9.443 7.288 -19.523 1.00 79.00 401 GLY A O 1
ATOM 3028 N N . ILE A 1 402 ? 11.578 7.930 -19.283 1.00 84.69 402 ILE A N 1
ATOM 3029 C CA . ILE A 1 402 ? 11.459 8.225 -17.844 1.00 84.69 402 ILE A CA 1
ATOM 3030 C C . ILE A 1 402 ? 10.422 9.323 -17.574 1.00 84.69 402 ILE A C 1
ATOM 3032 O O . ILE A 1 402 ? 9.556 9.146 -16.723 1.00 84.69 402 ILE A O 1
ATOM 3036 N N . PHE A 1 403 ? 10.468 10.439 -18.308 1.00 85.00 403 PHE A N 1
ATOM 3037 C CA . PHE A 1 403 ? 9.512 11.535 -18.113 1.00 85.00 403 PHE A CA 1
ATOM 3038 C C . PHE A 1 403 ? 8.076 11.104 -18.407 1.00 85.00 403 PHE A C 1
ATOM 3040 O O . PHE A 1 403 ? 7.167 11.477 -17.672 1.00 85.00 403 PHE A O 1
ATOM 3047 N N . PHE A 1 404 ? 7.878 10.300 -19.455 1.00 87.69 404 PHE A N 1
ATOM 3048 C CA . PHE A 1 404 ? 6.579 9.724 -19.778 1.00 87.69 404 PHE A CA 1
ATOM 3049 C C . PHE A 1 404 ? 6.067 8.844 -18.637 1.00 87.69 404 PHE A C 1
ATOM 3051 O O . PHE A 1 404 ? 4.945 9.042 -18.181 1.00 87.69 404 PHE A O 1
ATOM 3058 N N . VAL A 1 405 ? 6.888 7.907 -18.155 1.00 87.44 405 VAL A N 1
ATOM 3059 C CA . VAL A 1 405 ? 6.496 6.989 -17.080 1.00 87.44 405 VAL A CA 1
ATOM 3060 C C . VAL A 1 405 ? 6.115 7.751 -15.818 1.00 87.44 405 VAL A C 1
ATOM 3062 O O . VAL A 1 405 ? 5.027 7.538 -15.291 1.00 87.44 405 VAL A O 1
ATOM 3065 N N . LEU A 1 406 ? 6.968 8.674 -15.373 1.00 85.69 406 LEU A N 1
ATOM 3066 C CA . LEU A 1 406 ? 6.745 9.430 -14.143 1.00 85.69 406 LEU A CA 1
ATOM 3067 C C . LEU A 1 406 ? 5.502 10.327 -14.250 1.00 85.69 406 LEU A C 1
ATOM 3069 O O . LEU A 1 406 ? 4.657 10.312 -13.360 1.00 85.69 406 LEU A O 1
ATOM 3073 N N . ALA A 1 407 ? 5.324 11.031 -15.374 1.00 88.00 407 ALA A N 1
ATOM 3074 C CA . ALA A 1 407 ? 4.145 11.869 -15.591 1.00 88.00 407 ALA A CA 1
ATOM 3075 C C . ALA A 1 407 ? 2.842 11.057 -15.634 1.00 88.00 407 ALA A C 1
ATOM 3077 O O . ALA A 1 407 ? 1.809 11.512 -15.147 1.00 88.00 407 ALA A O 1
ATOM 3078 N N . VAL A 1 408 ? 2.874 9.862 -16.229 1.00 89.38 408 VAL A N 1
ATOM 3079 C CA . VAL A 1 408 ? 1.704 8.985 -16.310 1.00 89.38 408 VAL A CA 1
ATOM 3080 C C . VAL A 1 408 ? 1.377 8.382 -14.944 1.00 89.38 408 VAL A C 1
ATOM 3082 O O . VAL A 1 408 ? 0.204 8.364 -14.580 1.00 89.38 408 VAL A O 1
ATOM 3085 N N . MET A 1 409 ? 2.374 7.942 -14.170 1.00 84.56 409 MET A N 1
ATOM 3086 C CA . MET A 1 409 ? 2.159 7.402 -12.819 1.00 84.56 409 MET A CA 1
ATOM 3087 C C . MET A 1 409 ? 1.506 8.429 -11.883 1.00 84.56 409 MET A C 1
ATOM 3089 O O . MET A 1 409 ? 0.521 8.096 -11.224 1.00 84.56 409 MET A O 1
ATOM 3093 N N . GLY A 1 410 ? 1.907 9.705 -11.959 1.00 81.19 410 GLY A N 1
ATOM 3094 C CA . GLY A 1 410 ? 1.256 10.797 -11.221 1.00 81.19 410 GLY A CA 1
ATOM 3095 C C . GLY A 1 410 ? -0.246 10.969 -11.520 1.00 81.19 410 GLY A C 1
ATOM 3096 O O . GLY A 1 410 ? -1.002 11.461 -10.683 1.00 81.19 410 GLY A O 1
ATOM 3097 N N . VAL A 1 411 ? -0.744 10.507 -12.677 1.00 85.94 411 VAL A N 1
ATOM 3098 C CA . VAL A 1 411 ? -2.190 10.515 -12.990 1.00 85.94 411 VAL A CA 1
ATOM 3099 C C . VAL A 1 411 ? -2.953 9.444 -12.202 1.00 85.94 411 VAL A C 1
ATOM 3101 O O . VAL A 1 411 ? -4.130 9.643 -11.899 1.00 85.94 411 VAL A O 1
ATOM 3104 N N . GLY A 1 412 ? -2.311 8.332 -11.826 1.00 78.56 412 GLY A N 1
ATOM 3105 C CA . GLY A 1 412 ? -2.945 7.248 -11.061 1.00 78.56 412 GLY A CA 1
ATOM 3106 C C . GLY A 1 412 ? -3.488 7.727 -9.716 1.00 78.56 412 GLY A C 1
ATOM 3107 O O . GLY A 1 412 ? -4.606 7.374 -9.334 1.00 78.56 412 GLY A O 1
ATOM 3108 N N . VAL A 1 413 ? -2.756 8.651 -9.085 1.00 79.19 413 VAL A N 1
ATOM 3109 C CA . VAL A 1 413 ? -3.122 9.372 -7.855 1.00 79.19 413 VAL A CA 1
ATOM 3110 C C . VAL A 1 413 ? -4.514 9.994 -7.941 1.00 79.19 413 VAL A C 1
ATOM 3112 O O . VAL A 1 413 ? -5.321 9.914 -7.009 1.00 79.19 413 VAL A O 1
ATOM 3115 N N . LEU A 1 414 ? -4.821 10.593 -9.093 1.00 85.75 414 LEU A N 1
ATOM 3116 C CA . LEU A 1 414 ? -6.089 11.266 -9.314 1.00 85.75 414 LEU A CA 1
ATOM 3117 C C . LEU A 1 414 ? -7.258 10.279 -9.263 1.00 85.75 414 LEU A C 1
ATOM 3119 O O . LEU A 1 414 ? -8.330 10.647 -8.796 1.00 85.75 414 LEU A O 1
ATOM 3123 N N . GLY A 1 415 ? -7.060 9.026 -9.681 1.00 88.75 415 GLY A N 1
ATOM 3124 C CA . GLY A 1 415 ? -8.088 7.988 -9.643 1.00 88.75 415 GLY A CA 1
ATOM 3125 C C . GLY A 1 415 ? -8.577 7.689 -8.222 1.00 88.75 415 GLY A C 1
ATOM 3126 O O . GLY A 1 415 ? -9.785 7.698 -7.975 1.00 88.75 415 GLY A O 1
ATOM 3127 N N . SER A 1 416 ? -7.662 7.505 -7.266 1.00 85.94 416 SER A N 1
ATOM 3128 C CA . SER A 1 416 ? -8.016 7.259 -5.859 1.00 85.94 416 SER A CA 1
ATOM 3129 C C . SER A 1 416 ? -8.631 8.495 -5.192 1.00 85.94 416 SER A C 1
ATOM 3131 O O . SER A 1 416 ? -9.612 8.380 -4.455 1.00 85.94 416 SER A O 1
ATOM 3133 N N . LEU A 1 417 ? -8.139 9.701 -5.504 1.00 88.62 417 LEU A N 1
ATOM 3134 C CA . LEU A 1 417 ? -8.730 10.944 -4.996 1.00 88.62 417 LEU A CA 1
ATOM 3135 C C . LEU A 1 417 ? -10.141 11.184 -5.557 1.00 88.62 417 LEU A C 1
ATOM 3137 O O . LEU A 1 417 ? -11.060 11.526 -4.811 1.00 88.62 417 LEU A O 1
ATOM 3141 N N . MET A 1 418 ? -10.332 10.963 -6.862 1.00 92.56 418 MET A N 1
ATOM 3142 C CA . MET A 1 418 ? -11.642 11.011 -7.514 1.00 92.56 418 MET A CA 1
ATOM 3143 C C . MET A 1 418 ? -12.610 10.028 -6.859 1.00 92.56 418 MET A C 1
ATOM 3145 O O . MET A 1 418 ? -13.773 10.373 -6.658 1.00 92.56 418 MET A O 1
ATOM 3149 N N . ALA A 1 419 ? -12.138 8.833 -6.497 1.00 91.19 419 ALA A N 1
ATOM 3150 C CA . ALA A 1 419 ? -12.948 7.840 -5.810 1.00 91.19 419 ALA A CA 1
ATOM 3151 C C . ALA A 1 419 ? -13.401 8.303 -4.424 1.00 91.19 419 ALA A C 1
ATOM 3153 O O . ALA A 1 419 ? -14.604 8.291 -4.153 1.00 91.19 419 ALA A O 1
ATOM 3154 N N . GLY A 1 420 ? -12.469 8.786 -3.599 1.00 88.38 420 GLY A N 1
ATOM 3155 C CA . GLY A 1 420 ? -12.774 9.303 -2.267 1.00 88.38 420 GLY A CA 1
ATOM 3156 C C . GLY A 1 420 ? -13.729 10.495 -2.306 1.00 88.38 420 GLY A C 1
ATOM 3157 O O . GLY A 1 420 ? -14.741 10.498 -1.608 1.00 88.38 420 GLY A O 1
ATOM 3158 N N . TRP A 1 421 ? -13.474 11.472 -3.181 1.00 88.38 421 TRP A N 1
ATOM 3159 C CA . TRP A 1 421 ? -14.302 12.675 -3.316 1.00 88.38 421 TRP A CA 1
ATOM 3160 C C . TRP A 1 421 ? -15.703 12.384 -3.870 1.00 88.38 421 TRP A C 1
ATOM 3162 O O . TRP A 1 421 ? -16.702 12.873 -3.340 1.00 88.38 421 TRP A O 1
ATOM 3172 N N . ALA A 1 422 ? -15.805 11.578 -4.932 1.00 91.44 422 ALA A N 1
ATOM 3173 C CA . ALA A 1 422 ? -17.076 11.338 -5.616 1.00 91.44 422 ALA A CA 1
ATOM 3174 C C . ALA A 1 422 ? -18.044 10.456 -4.825 1.00 91.44 422 ALA A C 1
ATOM 3176 O O . ALA A 1 422 ? -19.239 10.492 -5.104 1.00 91.44 422 ALA A O 1
ATOM 3177 N N . SER A 1 423 ? -17.539 9.682 -3.863 1.00 85.69 423 SER A N 1
ATOM 3178 C CA . SER A 1 423 ? -18.306 8.755 -3.022 1.00 85.69 423 SER A CA 1
ATOM 3179 C C . SER A 1 423 ? -19.398 9.427 -2.174 1.00 85.69 423 SER A C 1
ATOM 3181 O O . SER A 1 423 ? -20.339 8.762 -1.750 1.00 85.69 423 SER A O 1
ATOM 3183 N N . ALA A 1 424 ? -19.288 10.741 -1.932 1.00 80.56 424 ALA A N 1
ATOM 3184 C CA . ALA A 1 424 ? -20.136 11.498 -1.008 1.00 80.56 424 ALA A CA 1
ATOM 3185 C C . ALA A 1 424 ? -20.177 10.924 0.428 1.00 80.56 424 ALA A C 1
ATOM 3187 O O . ALA A 1 424 ? -21.122 11.178 1.177 1.00 80.56 424 ALA A O 1
ATOM 3188 N N . ASN A 1 425 ? -19.126 10.201 0.831 1.00 78.88 425 ASN A N 1
ATOM 3189 C CA . ASN A 1 425 ? -18.921 9.685 2.180 1.00 78.88 425 ASN A CA 1
ATOM 3190 C C . ASN A 1 425 ? -17.713 10.385 2.831 1.00 78.88 425 ASN A C 1
ATOM 3192 O O . ASN A 1 425 ? -16.636 10.481 2.245 1.00 78.88 425 ASN A O 1
ATOM 3196 N N . LYS A 1 426 ? -17.881 10.878 4.066 1.00 77.81 426 LYS A N 1
ATOM 3197 C CA . LYS A 1 426 ? -16.821 11.585 4.808 1.00 77.81 426 LYS A CA 1
ATOM 3198 C C . LYS A 1 426 ? -15.615 10.691 5.105 1.00 77.81 426 LYS A C 1
ATOM 3200 O O . LYS A 1 426 ? -14.492 11.180 5.049 1.00 77.81 426 LYS A O 1
ATOM 3205 N N . PHE A 1 427 ? -15.836 9.407 5.387 1.00 78.19 427 PHE A N 1
ATOM 3206 C CA . PHE A 1 427 ? -14.753 8.455 5.640 1.00 78.19 427 PHE A CA 1
ATOM 3207 C C . PHE A 1 427 ? -13.938 8.203 4.371 1.00 78.19 427 PHE A C 1
ATOM 3209 O O . PHE A 1 427 ? -12.713 8.290 4.396 1.00 78.19 427 PHE A O 1
ATOM 3216 N N . SER A 1 428 ? -14.608 8.014 3.233 1.00 83.94 428 SER A N 1
ATOM 3217 C CA . SER A 1 428 ? -13.930 7.850 1.946 1.00 83.94 428 SER A CA 1
ATOM 3218 C C . SER A 1 428 ? -13.222 9.112 1.469 1.00 83.94 428 SER A C 1
ATOM 3220 O O . SER A 1 428 ? -12.157 9.016 0.862 1.00 83.94 428 SER A O 1
ATOM 3222 N N . LEU A 1 429 ? -13.754 10.295 1.787 1.00 81.38 429 LEU A N 1
ATOM 3223 C CA . LEU A 1 429 ? -13.062 11.556 1.538 1.00 81.38 429 LEU A CA 1
ATOM 3224 C C . LEU A 1 429 ? -11.776 11.666 2.370 1.00 81.38 429 LEU A C 1
ATOM 3226 O O . LEU A 1 429 ? -10.739 12.030 1.825 1.00 81.38 429 LEU A O 1
ATOM 3230 N N . LEU A 1 430 ? -11.824 11.333 3.663 1.00 83.25 430 LEU A N 1
ATOM 3231 C CA . LEU A 1 430 ? -10.637 11.317 4.523 1.00 83.25 430 LEU A CA 1
ATOM 3232 C C . LEU A 1 430 ? -9.587 10.316 4.015 1.00 83.25 430 LEU A C 1
ATOM 3234 O O . LEU A 1 430 ? -8.413 10.671 3.943 1.00 83.25 430 LEU A O 1
ATOM 3238 N N . GLY A 1 431 ? -10.006 9.119 3.591 1.00 84.75 431 GLY A N 1
ATOM 3239 C CA . GLY A 1 431 ? -9.122 8.138 2.953 1.00 84.75 431 GLY A CA 1
ATOM 3240 C C . GLY A 1 431 ? -8.485 8.687 1.676 1.00 84.75 431 GLY A C 1
ATOM 3241 O O . GLY A 1 431 ? -7.269 8.666 1.537 1.00 84.75 431 GLY A O 1
ATOM 3242 N N . GLY A 1 432 ? -9.281 9.293 0.788 1.00 85.75 432 GLY A N 1
ATOM 3243 C CA . GLY A 1 432 ? -8.779 9.927 -0.437 1.00 85.75 432 GLY A CA 1
ATOM 3244 C C . GLY A 1 432 ? -7.800 11.083 -0.187 1.00 85.75 432 GLY A C 1
ATOM 3245 O O . GLY A 1 432 ? -6.836 11.238 -0.935 1.00 85.75 432 GLY A O 1
ATOM 3246 N N . LEU A 1 433 ? -8.006 11.876 0.871 1.00 85.88 433 LEU A N 1
ATOM 3247 C CA . LEU A 1 433 ? -7.081 12.943 1.272 1.00 85.88 433 LEU A CA 1
ATOM 3248 C C . LEU A 1 433 ? -5.761 12.389 1.824 1.00 85.88 433 LEU A C 1
ATOM 3250 O O . LEU A 1 433 ? -4.706 12.912 1.470 1.00 85.88 433 LEU A O 1
ATOM 3254 N N . ARG A 1 434 ? -5.805 11.324 2.640 1.00 86.75 434 ARG A N 1
ATOM 3255 C CA . ARG A 1 434 ? -4.599 10.612 3.106 1.00 86.75 434 ARG A CA 1
ATOM 3256 C C . ARG A 1 434 ? -3.823 10.035 1.925 1.00 86.75 434 ARG A C 1
ATOM 3258 O O . ARG A 1 434 ? -2.632 10.290 1.793 1.00 86.75 434 ARG A O 1
ATOM 3265 N N . THR A 1 435 ? -4.521 9.375 0.999 1.00 86.19 435 THR A N 1
ATOM 3266 C CA . THR A 1 435 ? -3.936 8.869 -0.246 1.00 86.19 435 THR A CA 1
ATOM 3267 C C . THR A 1 435 ? -3.234 9.990 -1.017 1.00 86.19 435 THR A C 1
ATOM 3269 O O . THR A 1 435 ? -2.084 9.828 -1.406 1.00 86.19 435 THR A O 1
ATOM 3272 N N . ALA A 1 436 ? -3.868 11.153 -1.197 1.00 83.81 436 ALA A N 1
ATOM 3273 C CA . ALA A 1 436 ? -3.247 12.278 -1.896 1.00 83.81 436 ALA A CA 1
ATOM 3274 C C . ALA A 1 436 ? -1.993 12.819 -1.181 1.00 83.81 436 ALA A C 1
ATOM 3276 O O . ALA A 1 436 ? -0.996 13.111 -1.841 1.00 83.81 436 ALA A O 1
ATOM 3277 N N . ALA A 1 437 ? -2.025 12.937 0.151 1.00 86.06 437 ALA A N 1
ATOM 3278 C CA . ALA A 1 437 ? -0.889 13.408 0.942 1.00 86.06 437 ALA A CA 1
ATOM 3279 C C . ALA A 1 437 ? 0.309 12.449 0.864 1.00 86.06 437 ALA A C 1
ATOM 3281 O O . ALA A 1 437 ? 1.441 12.883 0.651 1.00 86.06 437 ALA A O 1
ATOM 3282 N N . GLN A 1 438 ? 0.061 11.146 0.996 1.00 88.75 438 GLN A N 1
ATOM 3283 C CA . GLN A 1 438 ? 1.073 10.101 0.852 1.00 88.75 438 GLN A CA 1
ATOM 3284 C C . GLN A 1 438 ? 1.666 10.093 -0.557 1.00 88.75 438 GLN A C 1
ATOM 3286 O O . GLN A 1 438 ? 2.882 10.131 -0.723 1.00 88.75 438 GLN A O 1
ATOM 3291 N N . LEU A 1 439 ? 0.824 10.111 -1.584 1.00 83.69 439 LEU A N 1
ATOM 3292 C CA . LEU A 1 439 ? 1.284 10.032 -2.967 1.00 83.69 439 LEU A CA 1
ATOM 3293 C C . LEU A 1 439 ? 2.170 11.216 -3.354 1.00 83.69 439 LEU A C 1
ATOM 3295 O O . LEU A 1 439 ? 3.252 11.013 -3.898 1.00 83.69 439 LEU A O 1
ATOM 3299 N N . LEU A 1 440 ? 1.785 12.434 -2.966 1.00 84.38 440 LEU A N 1
ATOM 3300 C CA . LEU A 1 440 ? 2.594 13.625 -3.216 1.00 84.38 440 LEU A CA 1
ATOM 3301 C C . LEU A 1 440 ? 3.963 13.566 -2.517 1.00 84.38 440 LEU A C 1
ATOM 3303 O O . LEU A 1 440 ? 4.970 13.993 -3.082 1.00 84.38 440 LEU A O 1
ATOM 3307 N N . ALA A 1 441 ? 4.012 13.047 -1.288 1.00 90.19 441 ALA A N 1
ATOM 3308 C CA . ALA A 1 441 ? 5.247 12.968 -0.512 1.00 90.19 441 ALA A CA 1
ATOM 3309 C C . ALA A 1 441 ? 6.243 11.945 -1.082 1.00 90.19 441 ALA A C 1
ATOM 3311 O O . ALA A 1 441 ? 7.453 12.171 -1.025 1.00 90.19 441 ALA A O 1
ATOM 3312 N N . TYR A 1 442 ? 5.746 10.838 -1.639 1.00 93.44 442 TYR A N 1
ATOM 3313 C CA . TYR A 1 442 ? 6.573 9.732 -2.126 1.00 93.44 442 TYR A CA 1
ATOM 3314 C C . TYR A 1 442 ? 6.882 9.786 -3.628 1.00 93.44 442 TYR A C 1
ATOM 3316 O O . TYR A 1 442 ? 7.870 9.194 -4.063 1.00 93.44 442 TYR A O 1
ATOM 3324 N N . GLU A 1 443 ? 6.144 10.570 -4.414 1.00 91.44 443 GLU A N 1
ATOM 3325 C CA . GLU A 1 443 ? 6.477 10.811 -5.821 1.00 91.44 443 GLU A CA 1
ATOM 3326 C C . GLU A 1 443 ? 7.844 11.507 -5.956 1.00 91.44 443 GLU A C 1
ATOM 3328 O O . GLU A 1 443 ? 8.692 11.088 -6.742 1.00 91.44 443 GLU A O 1
ATOM 3333 N N . LEU A 1 444 ? 8.123 12.517 -5.123 1.00 92.50 444 LEU A N 1
ATOM 3334 C CA . LEU A 1 444 ? 9.380 13.272 -5.167 1.00 92.50 444 LEU A CA 1
ATOM 3335 C C . LEU A 1 444 ? 10.655 12.415 -4.988 1.00 92.50 444 LEU A C 1
ATOM 3337 O O . LEU A 1 444 ? 11.541 12.505 -5.843 1.00 92.50 444 LEU A O 1
ATOM 3341 N N . PRO A 1 445 ? 10.815 11.587 -3.935 1.00 95.38 445 PRO A N 1
ATOM 3342 C CA . PRO A 1 445 ? 11.994 10.730 -3.809 1.00 95.38 445 PRO A CA 1
ATOM 3343 C C . PRO A 1 445 ? 12.103 9.707 -4.950 1.00 95.38 445 PRO A C 1
ATOM 3345 O O . PRO A 1 445 ? 13.216 9.421 -5.394 1.00 95.38 445 PRO A O 1
ATOM 3348 N N . MET A 1 446 ? 10.978 9.210 -5.480 1.00 94.06 446 MET A N 1
ATOM 3349 C CA . MET A 1 446 ? 10.971 8.316 -6.642 1.00 94.06 446 MET A CA 1
ATOM 3350 C C . MET A 1 446 ? 11.493 9.020 -7.909 1.00 94.06 446 MET A C 1
ATOM 3352 O O . MET A 1 446 ? 12.350 8.470 -8.606 1.00 94.06 446 MET A O 1
ATOM 3356 N N . LEU A 1 447 ? 11.051 10.260 -8.169 1.00 93.81 447 LEU A N 1
ATOM 3357 C CA . LEU A 1 447 ? 11.540 11.108 -9.267 1.00 93.81 447 LEU A CA 1
ATOM 3358 C C . LEU A 1 447 ? 13.060 11.326 -9.171 1.00 93.81 447 LEU A C 1
ATOM 3360 O O . LEU A 1 447 ? 13.783 11.151 -10.153 1.00 93.81 447 LEU A O 1
ATOM 3364 N N . LEU A 1 448 ? 13.554 11.692 -7.983 1.00 95.19 448 LEU A N 1
ATOM 3365 C CA . LEU A 1 448 ? 14.975 11.966 -7.740 1.00 95.19 448 LEU A CA 1
ATOM 3366 C C . LEU A 1 448 ? 15.846 10.713 -7.923 1.00 95.19 448 LEU A C 1
ATOM 3368 O O . LEU A 1 448 ? 16.919 10.786 -8.526 1.00 95.19 448 LEU A O 1
ATOM 3372 N N . ALA A 1 449 ? 15.371 9.556 -7.457 1.00 96.12 449 ALA A N 1
ATOM 3373 C CA . ALA A 1 449 ? 16.058 8.283 -7.649 1.00 96.12 449 ALA A CA 1
ATOM 3374 C C . ALA A 1 449 ? 16.106 7.864 -9.130 1.00 96.12 449 ALA A C 1
ATOM 3376 O O . ALA A 1 449 ? 17.156 7.446 -9.618 1.00 96.12 449 ALA A O 1
ATOM 3377 N N . ALA A 1 450 ? 15.012 8.036 -9.880 1.00 94.81 450 ALA A N 1
ATOM 3378 C CA . ALA A 1 450 ? 14.995 7.768 -11.321 1.00 94.81 450 ALA A CA 1
ATOM 3379 C C . ALA A 1 450 ? 15.923 8.720 -12.101 1.00 94.81 450 ALA A C 1
ATOM 3381 O O . ALA A 1 450 ? 16.618 8.299 -13.028 1.00 94.81 450 ALA A O 1
ATOM 3382 N N . ALA A 1 451 ? 15.983 9.995 -11.703 1.00 94.31 451 ALA A N 1
ATOM 3383 C CA . ALA A 1 451 ? 16.875 10.984 -12.305 1.00 94.31 451 ALA A CA 1
ATOM 3384 C C . ALA A 1 451 ? 18.361 10.637 -12.110 1.00 94.31 451 ALA A C 1
ATOM 3386 O O . ALA A 1 451 ? 19.165 10.864 -13.014 1.00 94.31 451 ALA A O 1
ATOM 3387 N N . SER A 1 452 ? 18.728 10.044 -10.968 1.00 94.88 452 SER A N 1
ATOM 3388 C CA . SER A 1 452 ? 20.083 9.531 -10.732 1.00 94.88 452 SER A CA 1
ATOM 3389 C C . SER A 1 452 ? 20.482 8.476 -11.773 1.00 94.88 452 SER A C 1
ATOM 3391 O O . SER A 1 452 ? 21.536 8.604 -12.392 1.00 94.88 452 SER A O 1
ATOM 3393 N N . VAL A 1 453 ? 19.628 7.492 -12.064 1.00 94.12 453 VAL A N 1
ATOM 3394 C CA . VAL A 1 453 ? 19.914 6.479 -13.101 1.00 94.12 453 VAL A CA 1
ATOM 3395 C C . VAL A 1 453 ? 20.003 7.100 -14.494 1.00 94.12 453 VAL A C 1
ATOM 3397 O O . VAL A 1 453 ? 20.920 6.787 -15.254 1.00 94.12 453 VAL A O 1
ATOM 3400 N N . ALA A 1 454 ? 19.093 8.019 -14.825 1.00 93.31 454 ALA A N 1
ATOM 3401 C CA . ALA A 1 454 ? 19.127 8.728 -16.104 1.00 93.31 454 ALA A CA 1
ATOM 3402 C C . ALA A 1 454 ? 20.456 9.481 -16.304 1.00 93.31 454 ALA A C 1
ATOM 3404 O O . ALA A 1 454 ? 21.038 9.467 -17.389 1.00 93.31 454 ALA A O 1
ATOM 3405 N N . MET A 1 455 ? 20.965 10.106 -15.235 1.00 93.38 455 MET A N 1
ATOM 3406 C CA . MET A 1 455 ? 22.255 10.796 -15.229 1.00 93.38 455 MET A CA 1
ATOM 3407 C C . MET A 1 455 ? 23.429 9.827 -15.410 1.00 93.38 455 MET A C 1
ATOM 3409 O O . MET A 1 455 ? 24.355 10.132 -16.162 1.00 93.38 455 MET A O 1
ATOM 3413 N N . ALA A 1 456 ? 23.387 8.655 -14.769 1.00 92.56 456 ALA A N 1
ATOM 3414 C CA . ALA A 1 456 ? 24.403 7.615 -14.934 1.00 92.56 456 ALA A CA 1
ATOM 3415 C C . ALA A 1 456 ? 24.510 7.156 -16.400 1.00 92.56 456 ALA A C 1
ATOM 3417 O O . ALA A 1 456 ? 25.610 7.125 -16.970 1.00 92.56 456 ALA A O 1
ATOM 3418 N N . ALA A 1 457 ? 23.357 6.884 -17.019 1.00 92.31 457 ALA A N 1
ATOM 3419 C CA . ALA A 1 457 ? 23.249 6.419 -18.396 1.00 92.31 457 ALA A CA 1
ATOM 3420 C C . ALA A 1 457 ? 23.473 7.509 -19.454 1.00 92.31 457 ALA A C 1
ATOM 3422 O O . ALA A 1 457 ? 23.840 7.199 -20.583 1.00 92.31 457 ALA A O 1
ATOM 3423 N N . GLY A 1 458 ? 23.270 8.786 -19.117 1.00 91.62 458 GLY A N 1
ATOM 3424 C CA . GLY A 1 458 ? 23.355 9.893 -20.077 1.00 91.62 458 GLY A CA 1
ATOM 3425 C C . GLY A 1 458 ? 22.183 9.942 -21.067 1.00 91.62 458 GLY A C 1
ATOM 3426 O O . GLY A 1 458 ? 22.276 10.591 -22.106 1.00 91.62 458 GLY A O 1
ATOM 3427 N N . THR A 1 459 ? 21.078 9.258 -20.760 1.00 91.19 459 THR A N 1
ATOM 3428 C CA . THR A 1 459 ? 19.864 9.208 -21.581 1.00 91.19 459 THR A CA 1
ATOM 3429 C C . THR A 1 459 ? 18.630 9.048 -20.700 1.00 91.19 459 THR A C 1
ATOM 3431 O O . THR A 1 459 ? 18.694 8.516 -19.595 1.00 91.19 459 THR A O 1
ATOM 3434 N N . VAL A 1 460 ? 17.489 9.523 -21.198 1.00 90.88 460 VAL A N 1
ATOM 3435 C CA . VAL A 1 460 ? 16.179 9.428 -20.529 1.00 90.88 460 VAL A CA 1
ATOM 3436 C C . VAL A 1 460 ? 15.273 8.366 -21.158 1.00 90.88 460 VAL A C 1
ATOM 3438 O O . VAL A 1 460 ? 14.146 8.155 -20.702 1.00 90.88 460 VAL A O 1
ATOM 3441 N N . SER A 1 461 ? 15.760 7.689 -22.200 1.00 89.88 461 SER A N 1
ATOM 3442 C CA . SER A 1 461 ? 15.077 6.560 -22.833 1.00 89.88 461 SER A CA 1
ATOM 3443 C C . SER A 1 461 ? 15.305 5.277 -22.026 1.00 89.88 461 SER A C 1
ATOM 3445 O O . SER A 1 461 ? 16.437 4.969 -21.656 1.00 89.88 461 SER A O 1
ATOM 3447 N N . LEU A 1 462 ? 14.244 4.505 -21.764 1.00 89.25 462 LEU A N 1
ATOM 3448 C CA . LEU A 1 462 ? 14.360 3.240 -21.023 1.00 89.25 462 LEU A CA 1
ATOM 3449 C C . LEU A 1 462 ? 15.246 2.203 -21.741 1.00 89.25 462 LEU A C 1
ATOM 3451 O O . LEU A 1 462 ? 16.070 1.589 -21.067 1.00 89.25 462 LEU A O 1
ATOM 3455 N N . PRO A 1 463 ? 15.154 2.022 -23.078 1.00 88.00 463 PRO A N 1
ATOM 3456 C CA . PRO A 1 463 ? 16.077 1.140 -23.791 1.00 88.00 463 PRO A CA 1
ATOM 3457 C C . PRO A 1 463 ? 17.525 1.632 -23.727 1.00 88.00 463 PRO A C 1
ATOM 3459 O O . PRO A 1 463 ? 18.410 0.846 -23.422 1.00 88.00 463 PRO A O 1
ATOM 3462 N N . GLY A 1 464 ? 17.764 2.938 -23.899 1.00 88.56 464 GLY A N 1
ATOM 3463 C CA . GLY A 1 464 ? 19.120 3.485 -23.834 1.00 88.56 464 GLY A CA 1
ATOM 3464 C C . GLY A 1 464 ? 19.764 3.353 -22.449 1.00 88.56 464 GLY A C 1
ATOM 3465 O O . GLY A 1 464 ? 20.976 3.192 -22.357 1.00 88.56 464 GLY A O 1
ATOM 3466 N N . ILE A 1 465 ? 18.972 3.373 -21.370 1.00 90.88 465 ILE A N 1
ATOM 3467 C CA . ILE A 1 465 ? 19.467 3.080 -20.015 1.00 90.88 465 ILE A CA 1
ATOM 3468 C C . ILE A 1 465 ? 19.940 1.634 -19.907 1.00 90.88 465 ILE A C 1
ATOM 3470 O O . ILE A 1 465 ? 20.980 1.383 -19.304 1.00 90.88 465 ILE A O 1
ATOM 3474 N N . LEU A 1 466 ? 19.204 0.693 -20.500 1.00 89.38 466 LEU A N 1
ATOM 3475 C CA . LEU A 1 466 ? 19.604 -0.711 -20.525 1.00 89.38 466 LEU A CA 1
ATOM 3476 C C . LEU A 1 466 ? 20.824 -0.944 -21.407 1.00 89.38 466 LEU A C 1
ATOM 3478 O O . LEU A 1 466 ? 21.692 -1.721 -21.027 1.00 89.38 466 LEU A O 1
ATOM 3482 N N . ASP A 1 467 ? 20.928 -0.255 -22.538 1.00 88.38 467 ASP A N 1
ATOM 3483 C CA . ASP A 1 467 ? 22.096 -0.353 -23.416 1.00 88.38 467 ASP A CA 1
ATOM 3484 C C . ASP A 1 467 ? 23.364 0.191 -22.743 1.00 88.38 467 ASP A C 1
ATOM 3486 O O . ASP A 1 467 ? 24.455 -0.330 -22.964 1.00 88.38 467 ASP A O 1
ATOM 3490 N N . ALA A 1 468 ? 23.225 1.214 -21.894 1.00 90.12 468 ALA A N 1
ATOM 3491 C CA . ALA A 1 468 ? 24.326 1.784 -21.123 1.00 90.12 468 ALA A CA 1
ATOM 3492 C C . ALA A 1 468 ? 24.614 1.035 -19.808 1.00 90.12 468 ALA A C 1
ATOM 3494 O O . ALA A 1 468 ? 25.609 1.339 -19.155 1.00 90.12 468 ALA A O 1
ATOM 3495 N N . PHE A 1 469 ? 23.752 0.103 -19.388 1.00 90.25 469 PHE A N 1
ATOM 3496 C CA . PHE A 1 469 ? 23.835 -0.532 -18.076 1.00 90.25 469 PHE A CA 1
ATOM 3497 C C . PHE A 1 469 ? 25.094 -1.390 -17.928 1.00 90.25 469 PHE A C 1
ATOM 3499 O O . PHE A 1 469 ? 25.357 -2.288 -18.727 1.00 90.25 469 PHE A O 1
ATOM 3506 N N . GLU A 1 470 ? 25.809 -1.198 -16.819 1.00 88.50 470 GLU A N 1
ATOM 3507 C CA . GLU A 1 470 ? 26.937 -2.041 -16.439 1.00 88.50 470 GLU A CA 1
ATOM 3508 C C . GLU A 1 470 ? 26.763 -2.571 -15.011 1.00 88.50 470 GLU A C 1
ATOM 3510 O O . GLU A 1 470 ? 26.336 -1.858 -14.107 1.00 88.50 470 GLU A O 1
ATOM 3515 N N . TRP A 1 471 ? 27.133 -3.831 -14.764 1.00 88.31 471 TRP A N 1
ATOM 3516 C CA . TRP A 1 471 ? 26.897 -4.489 -13.469 1.00 88.31 471 TRP A CA 1
ATOM 3517 C C . TRP A 1 471 ? 27.584 -3.807 -12.275 1.00 88.31 471 TRP A C 1
ATOM 3519 O O . TRP A 1 471 ? 27.095 -3.905 -11.148 1.00 88.31 471 TRP A O 1
ATOM 3529 N N . TRP A 1 472 ? 28.681 -3.078 -12.498 1.00 87.31 472 TRP A N 1
ATOM 3530 C CA . TRP A 1 472 ? 29.341 -2.294 -11.449 1.00 87.31 472 TRP A CA 1
ATOM 3531 C C . TRP A 1 472 ? 28.563 -1.026 -11.066 1.00 87.31 472 TRP A C 1
ATOM 3533 O O . TRP A 1 472 ? 28.950 -0.355 -10.112 1.00 87.31 472 TRP A O 1
ATOM 3543 N N . TRP A 1 473 ? 27.465 -0.698 -11.760 1.00 89.25 473 TRP A N 1
ATOM 3544 C CA . TRP A 1 473 ? 26.553 0.372 -11.355 1.00 89.25 473 TRP A CA 1
ATOM 3545 C C . TRP A 1 473 ? 25.822 0.040 -10.062 1.00 89.25 473 TRP A C 1
ATOM 3547 O O . TRP A 1 473 ? 25.595 0.916 -9.230 1.00 89.25 473 TRP A O 1
ATOM 3557 N N . LEU A 1 474 ? 25.497 -1.239 -9.865 1.00 89.62 474 LEU A N 1
ATOM 3558 C CA . LEU A 1 474 ? 24.631 -1.685 -8.783 1.00 89.62 474 LEU A CA 1
ATOM 3559 C C . LEU A 1 474 ? 25.119 -1.261 -7.382 1.00 89.62 474 LEU A C 1
ATOM 3561 O O . LEU A 1 474 ? 24.305 -0.709 -6.647 1.00 89.62 474 LEU A O 1
ATOM 3565 N N . PRO A 1 475 ? 26.400 -1.424 -6.986 1.00 92.31 475 PRO A N 1
ATOM 3566 C CA . PRO A 1 475 ? 26.853 -1.079 -5.636 1.00 92.31 475 PRO A CA 1
ATOM 3567 C C . PRO A 1 475 ? 26.685 0.395 -5.266 1.00 92.31 475 PRO A C 1
ATOM 3569 O O . PRO A 1 475 ? 26.415 0.697 -4.108 1.00 92.31 475 PRO A O 1
ATOM 3572 N N . TRP A 1 476 ? 26.832 1.315 -6.222 1.00 93.06 476 TRP A N 1
ATOM 3573 C CA . TRP A 1 476 ? 26.689 2.749 -5.958 1.00 93.06 476 TRP A CA 1
ATOM 3574 C C . TRP A 1 476 ? 25.313 3.296 -6.354 1.00 93.06 476 TRP A C 1
ATOM 3576 O O . TRP A 1 476 ? 24.970 4.394 -5.934 1.00 93.06 476 TRP A O 1
ATOM 3586 N N . GLN A 1 477 ? 24.503 2.540 -7.105 1.00 94.94 477 GLN A N 1
ATOM 3587 C CA . GLN A 1 477 ? 23.096 2.849 -7.399 1.00 94.94 477 GLN A CA 1
ATOM 3588 C C . GLN A 1 477 ? 22.096 2.186 -6.444 1.00 94.94 477 GLN A C 1
ATOM 3590 O O . GLN A 1 477 ? 20.911 2.518 -6.477 1.00 94.94 477 GLN A O 1
ATOM 3595 N N . ILE A 1 478 ? 22.541 1.288 -5.559 1.00 95.75 478 ILE A N 1
ATOM 3596 C CA . ILE A 1 478 ? 21.655 0.530 -4.665 1.00 95.75 478 ILE A CA 1
ATOM 3597 C C . ILE A 1 478 ? 20.821 1.427 -3.748 1.00 95.75 478 ILE A C 1
ATOM 3599 O O . ILE A 1 478 ? 19.648 1.143 -3.528 1.00 95.75 478 ILE A O 1
ATOM 3603 N N . THR A 1 479 ? 21.376 2.541 -3.264 1.00 96.81 479 THR A N 1
ATOM 3604 C CA . THR A 1 479 ? 20.621 3.509 -2.457 1.00 96.81 479 THR A CA 1
ATOM 3605 C C . THR A 1 479 ? 19.477 4.109 -3.270 1.00 96.81 479 THR A C 1
ATOM 3607 O O . THR A 1 479 ? 18.352 4.175 -2.784 1.00 96.81 479 THR A O 1
ATOM 3610 N N . GLY A 1 480 ? 19.730 4.470 -4.533 1.00 96.81 480 GLY A N 1
ATOM 3611 C CA . GLY A 1 480 ? 18.691 4.921 -5.460 1.00 96.81 480 GLY A CA 1
ATOM 3612 C C . GLY A 1 480 ? 17.642 3.846 -5.720 1.00 96.81 480 GLY A C 1
ATOM 3613 O O . GLY A 1 480 ? 16.451 4.136 -5.665 1.00 96.81 480 GLY A O 1
ATOM 3614 N N . ALA A 1 481 ? 18.071 2.598 -5.915 1.00 97.06 481 ALA A N 1
ATOM 3615 C CA . ALA A 1 481 ? 17.175 1.466 -6.135 1.00 97.06 481 ALA A CA 1
ATOM 3616 C C . ALA A 1 481 ? 16.239 1.239 -4.940 1.00 97.06 481 ALA A C 1
ATOM 3618 O O . ALA A 1 481 ? 15.035 1.069 -5.122 1.00 97.06 481 ALA A O 1
ATOM 3619 N N . LEU A 1 482 ? 16.779 1.278 -3.717 1.00 97.19 482 LEU A N 1
ATOM 3620 C CA . LEU A 1 482 ? 16.006 1.134 -2.485 1.00 97.19 482 LEU A CA 1
ATOM 3621 C C . LEU A 1 482 ? 15.038 2.300 -2.288 1.00 97.19 482 LEU A C 1
ATOM 3623 O O . LEU A 1 482 ? 13.875 2.064 -1.975 1.00 97.19 482 LEU A O 1
ATOM 3627 N N . VAL A 1 483 ? 15.483 3.540 -2.514 1.00 97.94 483 VAL A N 1
ATOM 3628 C CA . VAL A 1 483 ? 14.608 4.718 -2.431 1.00 97.94 483 VAL A CA 1
ATOM 3629 C C . VAL A 1 483 ? 13.470 4.618 -3.445 1.00 97.94 483 VAL A C 1
ATOM 3631 O O . VAL A 1 483 ? 12.315 4.792 -3.067 1.00 97.94 483 VAL A O 1
ATOM 3634 N N . PHE A 1 484 ? 13.771 4.287 -4.704 1.00 96.88 484 PHE A N 1
ATOM 3635 C CA . PHE A 1 484 ? 12.770 4.123 -5.758 1.00 96.88 484 PHE A CA 1
ATOM 3636 C C . PHE A 1 484 ? 11.768 3.012 -5.420 1.00 96.88 484 PHE A C 1
ATOM 3638 O O . PHE A 1 484 ? 10.562 3.215 -5.523 1.00 96.88 484 PHE A O 1
ATOM 3645 N N . PHE A 1 485 ? 12.253 1.848 -4.977 1.00 96.62 485 PHE A N 1
ATOM 3646 C CA . PHE A 1 485 ? 11.409 0.698 -4.657 1.00 96.62 485 PHE A CA 1
ATOM 3647 C C . PHE A 1 485 ? 10.520 0.943 -3.431 1.00 96.62 485 PHE A C 1
ATOM 3649 O O . PHE A 1 485 ? 9.326 0.659 -3.478 1.00 96.62 485 PHE A O 1
ATOM 3656 N N . VAL A 1 486 ? 11.068 1.507 -2.347 1.00 95.94 486 VAL A N 1
ATOM 3657 C CA . VAL A 1 486 ? 10.296 1.835 -1.136 1.00 95.94 486 VAL A CA 1
ATOM 3658 C C . VAL A 1 486 ? 9.281 2.938 -1.423 1.00 95.94 486 VAL A C 1
ATOM 3660 O O . VAL A 1 486 ? 8.137 2.835 -0.983 1.00 95.94 486 VAL A O 1
ATOM 3663 N N . ALA A 1 487 ? 9.663 3.967 -2.185 1.00 95.25 487 ALA A N 1
ATOM 3664 C CA . ALA A 1 487 ? 8.743 5.037 -2.545 1.00 95.25 487 ALA A CA 1
ATOM 3665 C C . ALA A 1 487 ? 7.608 4.556 -3.451 1.00 95.25 487 ALA A C 1
ATOM 3667 O O . ALA A 1 487 ? 6.449 4.878 -3.203 1.00 95.25 487 ALA A O 1
ATOM 3668 N N . GLY A 1 488 ? 7.915 3.701 -4.425 1.00 93.81 488 GLY A N 1
ATOM 3669 C CA . GLY A 1 488 ? 6.891 3.060 -5.235 1.00 93.81 488 GLY A CA 1
ATOM 3670 C C . GLY A 1 488 ? 5.994 2.111 -4.433 1.00 93.81 488 GLY A C 1
ATOM 3671 O O . GLY A 1 488 ? 4.797 2.040 -4.689 1.00 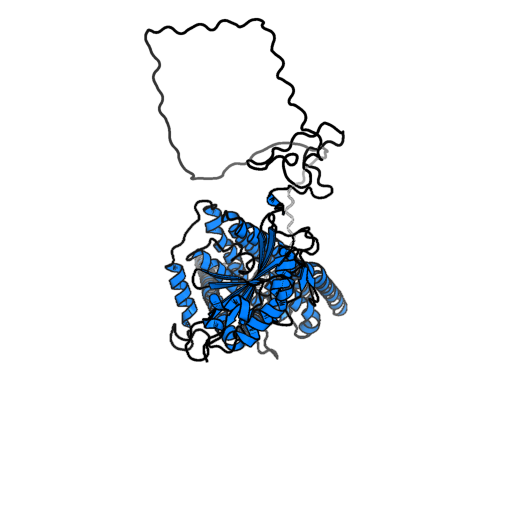93.81 488 GLY A O 1
ATOM 3672 N N . LEU A 1 489 ? 6.520 1.401 -3.427 1.00 93.06 489 LEU A N 1
ATOM 3673 C CA . LEU A 1 489 ? 5.689 0.557 -2.562 1.00 93.06 489 LEU A CA 1
ATOM 3674 C C . LEU A 1 489 ? 4.695 1.399 -1.747 1.00 93.06 489 LEU A C 1
ATOM 3676 O O . LEU A 1 489 ? 3.537 1.004 -1.597 1.00 93.06 489 LEU A O 1
ATOM 3680 N N . ALA A 1 490 ? 5.129 2.573 -1.277 1.00 92.38 490 ALA A N 1
ATOM 3681 C CA . ALA A 1 490 ? 4.244 3.553 -0.660 1.00 92.38 490 ALA A CA 1
ATOM 3682 C C . ALA A 1 490 ? 3.214 4.103 -1.660 1.00 92.38 490 ALA A C 1
ATOM 3684 O O . ALA A 1 490 ? 2.052 4.273 -1.301 1.00 92.38 490 ALA A O 1
ATOM 3685 N N . GLU A 1 491 ? 3.581 4.307 -2.926 1.00 89.75 491 GLU A N 1
ATOM 3686 C CA . GLU A 1 491 ? 2.629 4.718 -3.963 1.00 89.75 491 GLU A CA 1
ATOM 3687 C C . GLU A 1 491 ? 1.496 3.701 -4.171 1.00 89.75 491 GLU A C 1
ATOM 3689 O O . GLU A 1 491 ? 0.325 4.067 -4.301 1.00 89.75 491 GLU A O 1
ATOM 3694 N N . LEU A 1 492 ? 1.817 2.410 -4.101 1.00 88.94 492 LEU A N 1
ATOM 3695 C CA . LEU A 1 492 ? 0.835 1.334 -4.230 1.00 88.94 492 LEU A CA 1
ATOM 3696 C C . LEU A 1 492 ? -0.089 1.175 -3.016 1.00 88.94 492 LEU A C 1
ATOM 3698 O O . LEU A 1 492 ? -1.008 0.364 -3.086 1.00 88.94 492 LEU A O 1
ATOM 3702 N N . GLN A 1 493 ? 0.134 1.919 -1.924 1.00 89.00 493 GLN A N 1
ATOM 3703 C CA . GLN A 1 493 ? -0.665 1.850 -0.688 1.00 89.00 493 GLN A CA 1
ATOM 3704 C C . GLN A 1 493 ? -0.790 0.418 -0.146 1.00 89.00 493 GLN A C 1
ATOM 3706 O O . GLN A 1 493 ? -1.829 0.014 0.372 1.00 89.00 493 GLN A O 1
ATOM 3711 N N . ARG A 1 494 ? 0.278 -0.372 -0.289 1.00 86.94 494 ARG A N 1
ATOM 3712 C CA . ARG A 1 494 ? 0.357 -1.743 0.223 1.00 86.94 494 ARG A CA 1
ATOM 3713 C C . ARG A 1 494 ? 1.018 -1.748 1.597 1.00 86.94 494 ARG A C 1
ATOM 3715 O O . ARG A 1 494 ? 1.916 -0.933 1.813 1.00 86.94 494 ARG A O 1
ATOM 3722 N N . PRO A 1 495 ? 0.667 -2.689 2.495 1.00 86.50 495 PRO A N 1
ATOM 3723 C CA . PRO A 1 495 ? 1.343 -2.809 3.781 1.00 86.50 495 PRO A CA 1
ATOM 3724 C C . PRO A 1 495 ? 2.863 -2.926 3.578 1.00 86.50 495 PRO A C 1
ATOM 3726 O O . PRO A 1 495 ? 3.297 -3.693 2.711 1.00 86.50 495 PRO A O 1
ATOM 3729 N N . PRO A 1 496 ? 3.674 -2.161 4.327 1.00 89.19 496 PRO A N 1
ATOM 3730 C CA . PRO A 1 496 ? 3.325 -1.409 5.541 1.00 89.19 496 PRO A CA 1
ATOM 3731 C C . PRO A 1 496 ? 2.780 0.024 5.328 1.00 89.19 496 PRO A C 1
ATOM 3733 O O . PRO A 1 496 ? 2.567 0.738 6.302 1.00 89.19 496 PRO A O 1
ATOM 3736 N N . PHE A 1 497 ? 2.555 0.465 4.091 1.00 91.38 497 PHE A N 1
ATOM 3737 C CA . PHE A 1 497 ? 2.133 1.824 3.718 1.00 91.38 497 PHE A CA 1
ATOM 3738 C C . PHE A 1 497 ? 0.636 1.930 3.345 1.00 91.38 497 PHE A C 1
ATOM 3740 O O . PHE A 1 497 ? 0.252 2.798 2.564 1.00 91.38 497 PHE A O 1
ATOM 3747 N N . ASP A 1 498 ? -0.228 1.045 3.851 1.00 88.62 498 ASP A N 1
ATOM 3748 C CA . ASP A 1 498 ? -1.662 0.973 3.505 1.00 88.62 498 ASP A CA 1
ATOM 3749 C C . ASP A 1 498 ? -2.581 1.829 4.394 1.00 88.62 498 ASP A C 1
ATOM 3751 O O . ASP A 1 498 ? -3.803 1.688 4.350 1.00 88.62 498 ASP A O 1
ATOM 3755 N N . MET A 1 499 ? -2.021 2.752 5.177 1.00 84.81 499 MET A N 1
ATOM 3756 C CA . MET A 1 499 ? -2.758 3.626 6.101 1.00 84.81 499 MET A CA 1
ATOM 3757 C C . MET A 1 499 ? -3.970 4.365 5.488 1.00 84.81 499 MET A C 1
ATOM 3759 O O . MET A 1 499 ? -4.997 4.490 6.163 1.00 84.81 499 MET A O 1
ATOM 3763 N N . PRO A 1 500 ? -3.934 4.831 4.220 1.00 83.50 500 PRO A N 1
ATOM 3764 C CA . PRO A 1 500 ? -5.090 5.491 3.606 1.00 83.50 500 PRO A CA 1
ATOM 3765 C C . PRO A 1 500 ? -6.292 4.575 3.333 1.00 83.50 500 PRO A C 1
ATOM 3767 O O . PRO A 1 500 ? -7.404 5.067 3.127 1.00 83.50 500 PRO A O 1
ATOM 3770 N N . VAL A 1 501 ? -6.073 3.258 3.310 1.00 84.00 501 VAL A N 1
ATOM 3771 C CA . VAL A 1 501 ? -7.070 2.229 2.969 1.00 84.00 501 VAL A CA 1
ATOM 3772 C C . VAL A 1 501 ? -7.339 1.296 4.157 1.00 84.00 501 VAL A C 1
ATOM 3774 O O . VAL A 1 501 ? -8.299 0.540 4.125 1.00 84.00 501 VAL A O 1
ATOM 3777 N N . ALA A 1 502 ? -6.542 1.376 5.224 1.00 82.38 502 ALA A N 1
ATOM 3778 C CA . ALA A 1 502 ? -6.558 0.443 6.342 1.00 82.38 502 ALA A CA 1
ATOM 3779 C C . ALA A 1 502 ? -7.954 0.223 6.955 1.00 82.38 502 ALA A C 1
ATOM 3781 O O . ALA A 1 502 ? -8.573 1.144 7.500 1.00 82.38 502 ALA A O 1
ATOM 3782 N N . ASP A 1 503 ? -8.393 -1.038 6.943 1.00 78.12 503 ASP A N 1
ATOM 3783 C CA . ASP A 1 503 ? -9.703 -1.458 7.450 1.00 78.12 503 ASP A CA 1
ATOM 3784 C C . ASP A 1 503 ? -9.923 -1.087 8.916 1.00 78.12 503 ASP A C 1
ATOM 3786 O O . ASP A 1 503 ? -11.019 -0.686 9.305 1.00 78.12 503 ASP A O 1
ATOM 3790 N N . SER A 1 504 ? -8.860 -1.177 9.717 1.00 71.88 504 SER A N 1
ATOM 3791 C CA . SER A 1 504 ? -8.882 -0.915 11.156 1.00 71.88 504 SER A CA 1
ATOM 3792 C C . SER A 1 504 ? -9.147 0.553 11.509 1.00 71.88 504 SER A C 1
ATOM 3794 O O . SER A 1 504 ? -9.584 0.822 12.620 1.00 71.88 504 SER A O 1
ATOM 3796 N N . GLU A 1 505 ? -8.908 1.497 10.592 1.00 70.62 505 GLU A N 1
ATOM 3797 C CA . GLU A 1 505 ? -9.055 2.934 10.870 1.00 70.62 505 GLU A CA 1
ATOM 3798 C C . GLU A 1 505 ? -10.100 3.626 10.006 1.00 70.62 505 GLU A C 1
ATOM 3800 O O . GLU A 1 505 ? -10.836 4.493 10.478 1.00 70.62 505 GLU A O 1
ATOM 3805 N N . ILE A 1 506 ? -10.128 3.298 8.714 1.00 80.12 506 ILE A N 1
ATOM 3806 C CA . ILE A 1 506 ? -10.909 4.041 7.725 1.00 80.12 506 ILE A CA 1
ATOM 3807 C C . ILE A 1 506 ? -11.685 3.121 6.776 1.00 80.12 506 ILE A C 1
ATOM 3809 O O . ILE A 1 506 ? -12.097 3.538 5.690 1.00 80.12 506 ILE A O 1
ATOM 3813 N N . ILE A 1 507 ? -11.962 1.893 7.236 1.00 80.94 507 ILE A N 1
ATOM 3814 C CA . ILE A 1 507 ? -12.818 0.861 6.625 1.00 80.94 507 ILE A CA 1
ATOM 3815 C C . ILE A 1 507 ? -12.251 0.279 5.328 1.00 80.94 507 ILE A C 1
ATOM 3817 O O . ILE A 1 507 ? -12.014 -0.916 5.247 1.00 80.94 507 ILE A O 1
ATOM 3821 N N . PHE A 1 508 ? -12.119 1.106 4.296 1.00 83.81 508 PHE A N 1
ATOM 3822 C CA . PHE A 1 508 ? -11.442 0.779 3.039 1.00 83.81 508 PHE A CA 1
ATOM 3823 C C . PHE A 1 508 ? -11.106 2.054 2.238 1.00 83.81 508 PHE A C 1
ATOM 3825 O O . PHE A 1 508 ? -11.021 2.058 1.005 1.00 83.81 508 PHE A O 1
ATOM 3832 N N . GLY A 1 509 ? -10.994 3.185 2.944 1.00 86.19 509 GLY A N 1
ATOM 3833 C CA . GLY A 1 509 ? -10.653 4.491 2.393 1.00 86.19 509 GLY A CA 1
ATOM 3834 C C . GLY A 1 509 ? -11.527 4.911 1.211 1.00 86.19 509 GLY A C 1
ATOM 3835 O O . GLY A 1 509 ? -12.762 4.915 1.268 1.00 86.19 509 GLY A O 1
ATOM 3836 N N . ALA A 1 510 ? -10.869 5.290 0.116 1.00 85.31 510 ALA A N 1
ATOM 3837 C CA . ALA A 1 510 ? -11.516 5.762 -1.106 1.00 85.31 510 ALA A CA 1
ATOM 3838 C C . ALA A 1 510 ? -12.399 4.704 -1.799 1.00 85.31 510 ALA A C 1
ATOM 3840 O O . ALA A 1 510 ? -13.234 5.056 -2.635 1.00 85.31 510 ALA A O 1
ATOM 3841 N N . TYR A 1 511 ? -12.234 3.423 -1.464 1.00 89.94 511 TYR A N 1
ATOM 3842 C CA . TYR A 1 511 ? -12.854 2.309 -2.178 1.00 89.94 511 TYR A CA 1
ATOM 3843 C C . TYR A 1 511 ? -14.127 1.774 -1.504 1.00 89.94 511 TYR A C 1
ATOM 3845 O O . TYR A 1 511 ? -14.827 0.969 -2.114 1.00 89.94 511 TYR A O 1
ATOM 3853 N N . THR A 1 512 ? -14.466 2.242 -0.296 1.00 88.62 512 THR A N 1
ATOM 3854 C CA . THR A 1 512 ? -15.584 1.740 0.531 1.00 88.62 512 THR A CA 1
ATOM 3855 C C . THR A 1 512 ? -16.925 1.659 -0.204 1.00 88.62 512 THR A C 1
ATOM 3857 O O . THR A 1 512 ? -17.668 0.698 -0.030 1.00 88.62 512 THR A O 1
ATOM 3860 N N . GLU A 1 513 ? -17.242 2.643 -1.048 1.00 88.94 513 GLU A N 1
ATOM 3861 C CA . GLU A 1 513 ? -18.536 2.715 -1.746 1.00 88.94 513 GLU A CA 1
ATOM 3862 C C . GLU A 1 513 ? -18.580 1.918 -3.067 1.00 88.94 513 GLU A C 1
ATOM 3864 O O . GLU A 1 513 ? -19.622 1.852 -3.724 1.00 88.94 513 GLU A O 1
ATOM 3869 N N . TYR A 1 514 ? -17.462 1.332 -3.509 1.00 92.38 514 TYR A N 1
ATOM 3870 C CA . TYR A 1 514 ? -17.375 0.653 -4.803 1.00 92.38 514 TYR A CA 1
ATOM 3871 C C . TYR A 1 514 ? -17.806 -0.811 -4.724 1.00 92.38 514 TYR A C 1
ATOM 3873 O O . TYR A 1 514 ? -17.427 -1.561 -3.829 1.00 92.38 514 TYR A O 1
ATOM 3881 N N . THR A 1 515 ? -18.571 -1.249 -5.727 1.00 91.75 515 THR A N 1
ATOM 3882 C CA . THR A 1 515 ? -19.098 -2.618 -5.832 1.00 91.75 515 THR A CA 1
ATOM 3883 C C . THR A 1 515 ? -18.884 -3.192 -7.236 1.00 91.75 515 THR A C 1
ATOM 3885 O O . THR A 1 515 ? -18.421 -2.498 -8.148 1.00 91.75 515 THR A O 1
ATOM 3888 N N . GLY A 1 516 ? -19.168 -4.488 -7.400 1.00 92.38 516 GLY A N 1
ATOM 3889 C CA . GLY A 1 516 ? -19.133 -5.173 -8.693 1.00 92.38 516 GLY A CA 1
ATOM 3890 C C . GLY A 1 516 ? -17.815 -5.018 -9.456 1.00 92.38 516 GLY A C 1
ATOM 3891 O O . GLY A 1 516 ? -16.721 -5.117 -8.893 1.00 92.38 516 GLY A O 1
ATOM 3892 N N . LEU A 1 517 ? -17.933 -4.757 -10.758 1.00 92.19 517 LEU A N 1
ATOM 3893 C CA . LEU A 1 517 ? -16.796 -4.630 -11.666 1.00 92.19 517 LEU A CA 1
ATOM 3894 C C . LEU A 1 517 ? -15.929 -3.395 -11.372 1.00 92.19 517 LEU A C 1
ATOM 3896 O O . LEU A 1 517 ? -14.717 -3.453 -11.553 1.00 92.19 517 LEU A O 1
ATOM 3900 N N . ARG A 1 518 ? -16.510 -2.283 -10.897 1.00 93.56 518 ARG A N 1
ATOM 3901 C CA . ARG A 1 518 ? -15.742 -1.055 -10.612 1.00 93.56 518 ARG A CA 1
ATOM 3902 C C . ARG A 1 518 ? -14.740 -1.264 -9.483 1.00 93.56 518 ARG A C 1
ATOM 3904 O O . ARG A 1 518 ? -13.609 -0.805 -9.587 1.00 93.56 518 ARG A O 1
ATOM 3911 N N . PHE A 1 519 ? -15.143 -2.000 -8.451 1.00 92.12 519 PHE A N 1
ATOM 3912 C CA . PHE A 1 519 ? -14.247 -2.411 -7.373 1.00 92.12 519 PHE A CA 1
ATOM 3913 C C . PHE A 1 519 ? -13.126 -3.327 -7.883 1.00 92.12 519 PHE A C 1
ATOM 3915 O O . PHE A 1 519 ? -11.957 -3.116 -7.570 1.00 92.12 519 PHE A O 1
ATOM 3922 N N . ALA A 1 520 ? -13.463 -4.297 -8.739 1.00 93.06 520 ALA A N 1
ATOM 3923 C CA . ALA A 1 520 ? -12.473 -5.194 -9.329 1.00 93.06 520 ALA A CA 1
ATOM 3924 C C . ALA A 1 520 ? -11.408 -4.453 -10.157 1.00 93.06 520 ALA A C 1
ATOM 3926 O O . ALA A 1 520 ? -10.254 -4.869 -10.166 1.00 93.06 520 ALA A O 1
ATOM 3927 N N . LEU A 1 521 ? -11.765 -3.345 -10.818 1.00 93.69 521 LEU A N 1
ATOM 3928 C CA . LEU A 1 521 ? -10.806 -2.516 -11.556 1.00 93.69 521 LEU A CA 1
ATOM 3929 C C . LEU A 1 521 ? -9.804 -1.806 -10.632 1.00 93.69 521 LEU A C 1
ATOM 3931 O O . LEU A 1 521 ? -8.647 -1.678 -11.020 1.00 93.69 521 LEU A O 1
ATOM 3935 N N . PHE A 1 522 ? -10.201 -1.391 -9.422 1.00 91.88 522 PHE A N 1
ATOM 3936 C CA . PHE A 1 522 ? -9.254 -0.852 -8.434 1.00 91.88 522 PHE A CA 1
ATOM 3937 C C . PHE A 1 522 ? -8.286 -1.919 -7.933 1.00 91.88 522 PHE A C 1
ATOM 3939 O O . PHE A 1 522 ? -7.084 -1.675 -7.906 1.00 91.88 522 PHE A O 1
ATOM 3946 N N . LEU A 1 523 ? -8.788 -3.119 -7.621 1.00 90.50 523 LEU A N 1
ATOM 3947 C CA . LEU A 1 523 ? -7.919 -4.242 -7.265 1.00 90.50 523 LEU A CA 1
ATOM 3948 C C . LEU A 1 523 ? -6.948 -4.564 -8.404 1.00 90.50 523 LEU A C 1
ATOM 3950 O O . LEU A 1 523 ? -5.750 -4.710 -8.182 1.00 90.50 523 LEU A O 1
ATOM 3954 N N . LEU A 1 524 ? -7.445 -4.626 -9.643 1.00 93.62 524 LEU A N 1
ATOM 3955 C CA . LEU A 1 524 ? -6.598 -4.851 -10.810 1.00 93.62 524 LEU A CA 1
ATOM 3956 C C . LEU A 1 524 ? -5.532 -3.757 -10.954 1.00 93.62 524 LEU A C 1
ATOM 3958 O O . LEU A 1 524 ? -4.395 -4.087 -11.277 1.00 93.62 524 LEU A O 1
ATOM 3962 N N . ALA A 1 525 ? -5.869 -2.491 -10.691 1.00 92.75 525 ALA A N 1
ATOM 3963 C CA . ALA A 1 525 ? -4.920 -1.380 -10.727 1.00 92.75 525 ALA A CA 1
ATOM 3964 C C . ALA A 1 525 ? -3.818 -1.536 -9.675 1.00 92.75 525 ALA A C 1
ATOM 3966 O O . ALA A 1 525 ? -2.648 -1.385 -10.005 1.00 92.75 525 ALA A O 1
ATOM 3967 N N . GLU A 1 526 ? -4.166 -1.926 -8.450 1.00 91.25 526 GLU A N 1
ATOM 3968 C CA . GLU A 1 526 ? -3.202 -2.169 -7.373 1.00 91.25 526 GLU A CA 1
ATOM 3969 C C . GLU A 1 526 ? -2.207 -3.287 -7.741 1.00 91.25 526 GLU A C 1
ATOM 3971 O O . GLU A 1 526 ? -0.992 -3.131 -7.606 1.00 91.25 526 GLU A O 1
ATOM 3976 N N . TYR A 1 527 ? -2.699 -4.408 -8.282 1.00 94.19 527 TYR A N 1
ATOM 3977 C CA . TYR A 1 527 ? -1.845 -5.513 -8.735 1.00 94.19 527 TYR A CA 1
ATOM 3978 C C . TYR A 1 527 ? -1.043 -5.184 -10.000 1.00 94.19 527 TYR A C 1
ATOM 3980 O O . TYR A 1 527 ? 0.117 -5.586 -10.114 1.00 94.19 527 TYR A O 1
ATOM 3988 N N . ALA A 1 528 ? -1.628 -4.446 -10.945 1.00 95.38 528 ALA A N 1
ATOM 3989 C CA . ALA A 1 528 ? -0.913 -3.947 -12.115 1.00 95.38 528 ALA A CA 1
ATOM 3990 C C . ALA A 1 528 ? 0.205 -2.986 -11.710 1.00 95.38 528 ALA A C 1
ATOM 3992 O O . ALA A 1 528 ? 1.300 -3.052 -12.268 1.00 95.38 528 ALA A O 1
ATOM 3993 N N . GLY A 1 529 ? -0.037 -2.168 -10.689 1.00 94.56 529 GLY A N 1
ATOM 3994 C CA . GLY A 1 529 ? 0.958 -1.305 -10.087 1.00 94.56 529 GLY A CA 1
ATOM 3995 C C . GLY A 1 529 ? 2.150 -2.074 -9.517 1.00 94.56 529 GLY A C 1
ATOM 3996 O O . GLY A 1 529 ? 3.280 -1.669 -9.770 1.00 94.56 529 GLY A O 1
ATOM 3997 N N . ILE A 1 530 ? 1.946 -3.227 -8.861 1.00 95.62 530 ILE A N 1
ATOM 3998 C CA . ILE A 1 530 ? 3.061 -4.088 -8.405 1.00 95.62 530 ILE A CA 1
ATOM 3999 C C . ILE A 1 530 ? 3.923 -4.530 -9.591 1.00 95.62 530 ILE A C 1
ATOM 4001 O O . ILE A 1 530 ? 5.148 -4.416 -9.541 1.00 95.62 530 ILE A O 1
ATOM 4005 N N . VAL A 1 531 ? 3.291 -5.024 -10.660 1.00 96.12 531 VAL A N 1
ATOM 4006 C CA . VAL A 1 531 ? 3.998 -5.490 -11.864 1.00 96.12 531 VAL A CA 1
ATOM 4007 C C . VAL A 1 531 ? 4.792 -4.349 -12.497 1.00 96.12 531 VAL A C 1
ATOM 4009 O O . VAL A 1 531 ? 5.967 -4.524 -12.814 1.00 96.12 531 VAL A O 1
ATOM 4012 N N . VAL A 1 532 ? 4.167 -3.181 -12.656 1.00 95.06 532 VAL A N 1
ATOM 4013 C CA . VAL A 1 532 ? 4.792 -1.995 -13.250 1.00 95.06 532 VAL A CA 1
ATOM 4014 C C . VAL A 1 532 ? 5.948 -1.495 -12.393 1.00 95.06 532 VAL A C 1
ATOM 4016 O O . VAL A 1 532 ? 7.042 -1.317 -12.922 1.00 95.06 532 VAL A O 1
ATOM 4019 N N . LEU A 1 533 ? 5.752 -1.332 -11.084 1.00 95.50 533 LEU A N 1
ATOM 4020 C CA . LEU A 1 533 ? 6.799 -0.891 -10.166 1.00 95.50 533 LEU A CA 1
ATOM 4021 C C . LEU A 1 533 ? 8.006 -1.832 -10.213 1.00 95.50 533 LEU A C 1
ATOM 4023 O O . LEU A 1 533 ? 9.129 -1.388 -10.443 1.00 95.50 533 LEU A O 1
ATOM 4027 N N . CYS A 1 534 ? 7.771 -3.137 -10.057 1.00 96.62 534 CYS A N 1
ATOM 4028 C CA . CYS A 1 534 ? 8.833 -4.141 -10.073 1.00 96.62 534 CYS A CA 1
ATOM 4029 C C . CYS A 1 534 ? 9.536 -4.203 -11.439 1.00 96.62 534 CYS A C 1
ATOM 4031 O O . CYS A 1 534 ? 10.758 -4.359 -11.499 1.00 96.62 534 CYS A O 1
ATOM 4033 N N . GLY A 1 535 ? 8.789 -4.040 -12.534 1.00 95.06 535 GLY A N 1
ATOM 4034 C CA . GLY A 1 535 ? 9.336 -3.970 -13.887 1.00 95.06 535 GLY A CA 1
ATOM 4035 C C . GLY A 1 535 ? 10.219 -2.738 -14.089 1.00 95.06 535 GLY A C 1
ATOM 4036 O O . GLY A 1 535 ? 11.338 -2.859 -14.583 1.00 95.06 535 GLY A O 1
ATOM 4037 N N . LEU A 1 536 ? 9.775 -1.564 -13.636 1.00 95.19 536 LEU A N 1
ATOM 4038 C CA . LEU A 1 536 ? 10.559 -0.329 -13.693 1.00 95.19 536 LEU A CA 1
ATOM 4039 C C . LEU A 1 536 ? 11.812 -0.405 -12.825 1.00 95.19 536 LEU A C 1
ATOM 4041 O O . LEU A 1 536 ? 12.889 -0.064 -13.300 1.00 95.19 536 LEU A O 1
ATOM 4045 N N . THR A 1 537 ? 11.714 -0.907 -11.590 1.00 96.31 537 THR A N 1
ATOM 4046 C CA . THR A 1 537 ? 12.894 -1.134 -10.740 1.00 96.31 537 THR A CA 1
ATOM 4047 C C . THR A 1 537 ? 13.880 -2.086 -11.422 1.00 96.31 537 THR A C 1
ATOM 4049 O O . THR A 1 537 ? 15.086 -1.840 -11.424 1.00 96.31 537 THR A O 1
ATOM 4052 N N . THR A 1 538 ? 13.370 -3.139 -12.069 1.00 95.38 538 THR A N 1
ATOM 4053 C CA . THR A 1 538 ? 14.188 -4.094 -12.822 1.00 95.38 538 THR A CA 1
ATOM 4054 C C . THR A 1 538 ? 14.922 -3.425 -13.985 1.00 95.38 538 THR A C 1
ATOM 4056 O O . THR A 1 538 ? 16.117 -3.655 -14.162 1.00 95.38 538 THR A O 1
ATOM 4059 N N . VAL A 1 539 ? 14.235 -2.584 -14.760 1.00 92.94 539 VAL A N 1
ATOM 4060 C CA . VAL A 1 539 ? 14.807 -1.888 -15.921 1.00 92.94 539 VAL A CA 1
ATOM 4061 C C . VAL A 1 539 ? 15.802 -0.807 -15.506 1.00 92.94 539 VAL A C 1
ATOM 4063 O O . VAL A 1 539 ? 16.884 -0.727 -16.075 1.00 92.94 539 VAL A O 1
ATOM 4066 N N . LEU A 1 540 ? 15.463 0.006 -14.508 1.00 93.88 540 LEU A N 1
ATOM 4067 C CA . LEU A 1 540 ? 16.282 1.147 -14.105 1.00 93.88 540 LEU A CA 1
ATOM 4068 C C . LEU A 1 540 ? 17.528 0.727 -13.316 1.00 93.88 540 LEU A C 1
ATOM 4070 O O . LEU A 1 540 ? 18.593 1.300 -13.514 1.00 93.88 540 LEU A O 1
ATOM 4074 N N . PHE A 1 541 ? 17.421 -0.268 -12.432 1.00 95.25 541 PHE A N 1
ATOM 4075 C CA . PHE A 1 541 ? 18.485 -0.559 -11.462 1.00 95.25 541 PHE A CA 1
ATOM 4076 C C . PHE A 1 541 ? 19.092 -1.957 -11.581 1.00 95.25 541 PHE A C 1
ATOM 4078 O O . PHE A 1 541 ? 20.238 -2.151 -11.183 1.00 95.25 541 PHE A O 1
ATOM 4085 N N . LEU A 1 542 ? 18.356 -2.940 -12.113 1.00 94.00 542 LEU A N 1
ATOM 4086 C CA . LEU A 1 542 ? 18.794 -4.345 -12.151 1.00 94.00 542 LEU A CA 1
ATOM 4087 C C . LEU A 1 542 ? 19.145 -4.835 -13.563 1.00 94.00 542 LEU A C 1
ATOM 4089 O O . LEU A 1 542 ? 19.245 -6.044 -13.792 1.00 94.00 542 LEU A O 1
ATOM 4093 N N . GLY A 1 543 ? 19.309 -3.918 -14.517 1.00 90.06 543 GLY A N 1
ATOM 4094 C CA . GLY A 1 543 ? 19.760 -4.227 -15.872 1.00 90.06 543 GLY A CA 1
ATOM 4095 C C . GLY A 1 543 ? 18.731 -4.931 -16.753 1.00 90.06 543 GLY A C 1
ATOM 4096 O O . GLY A 1 543 ? 19.115 -5.534 -17.748 1.00 90.06 543 GLY A O 1
ATOM 4097 N N . GLY A 1 544 ? 17.438 -4.908 -16.412 1.00 90.38 544 GLY A N 1
ATOM 4098 C CA . GLY A 1 544 ? 16.376 -5.377 -17.310 1.00 90.38 544 GLY A CA 1
ATOM 4099 C C . GLY A 1 544 ? 16.597 -6.807 -17.808 1.00 90.38 544 GLY A C 1
ATOM 4100 O O . GLY A 1 544 ? 16.696 -7.750 -17.013 1.00 90.38 544 GLY A O 1
ATOM 4101 N N . TRP A 1 545 ? 16.726 -6.926 -19.131 1.00 88.00 545 TRP A N 1
ATOM 4102 C CA . TRP A 1 545 ? 16.910 -8.185 -19.850 1.00 88.00 545 TRP A CA 1
ATOM 4103 C C . TRP A 1 545 ? 18.316 -8.784 -19.722 1.00 88.00 545 TRP A C 1
ATOM 4105 O O . TRP A 1 545 ? 18.503 -9.944 -20.084 1.00 88.00 545 TRP A O 1
ATOM 4115 N N . HIS A 1 546 ? 19.302 -8.027 -19.226 1.00 87.31 546 HIS A N 1
ATOM 4116 C CA . HIS A 1 546 ? 20.687 -8.492 -19.134 1.00 87.31 546 HIS A CA 1
ATOM 4117 C C . HIS A 1 546 ? 20.808 -9.654 -18.154 1.00 87.31 546 HIS A C 1
ATOM 4119 O O . HIS A 1 546 ? 20.468 -9.532 -16.969 1.00 87.31 546 HIS A O 1
ATOM 4125 N N . GLY A 1 547 ? 21.292 -10.790 -18.646 1.00 83.06 547 GLY A N 1
ATOM 4126 C CA . GLY A 1 547 ? 21.535 -11.974 -17.829 1.00 83.06 547 GLY A CA 1
ATOM 4127 C C . GLY A 1 547 ? 22.859 -11.883 -17.060 1.00 83.06 547 GLY A C 1
ATOM 4128 O O . GLY A 1 547 ? 23.771 -11.155 -17.466 1.00 83.06 547 GLY A O 1
ATOM 4129 N N . PRO A 1 548 ? 23.031 -12.641 -15.961 1.00 79.81 548 PRO A N 1
ATOM 4130 C CA . PRO A 1 548 ? 24.353 -12.821 -15.373 1.00 79.81 548 PRO A CA 1
ATOM 4131 C C . PRO A 1 548 ? 25.311 -13.394 -16.430 1.00 79.81 548 PRO A C 1
ATOM 4133 O O . PRO A 1 548 ? 24.936 -14.280 -17.198 1.00 79.81 548 PRO A O 1
ATOM 4136 N N . LEU A 1 549 ? 26.548 -12.887 -16.463 1.00 74.50 549 LEU A N 1
ATOM 4137 C CA . LEU A 1 549 ? 27.611 -13.333 -17.379 1.00 74.50 549 LEU A CA 1
ATOM 4138 C C . LEU A 1 549 ? 27.295 -13.160 -18.885 1.00 74.50 549 LEU A C 1
ATOM 4140 O O . LEU A 1 549 ? 27.866 -13.873 -19.707 1.00 74.50 549 LEU A O 1
ATOM 4144 N N . GLY A 1 550 ? 26.409 -12.226 -19.261 1.00 70.12 550 GLY A N 1
ATOM 4145 C CA . GLY A 1 550 ? 26.091 -11.931 -20.671 1.00 70.12 550 GLY A CA 1
ATOM 4146 C C . GLY A 1 550 ? 25.134 -12.935 -21.325 1.00 70.12 550 GLY A C 1
ATOM 4147 O O . GLY A 1 550 ? 25.130 -13.106 -22.544 1.00 70.12 550 GLY A O 1
ATOM 4148 N N . ALA A 1 551 ? 24.337 -13.647 -20.522 1.00 74.94 551 ALA A N 1
ATOM 4149 C CA . ALA A 1 551 ? 23.340 -14.606 -20.993 1.00 74.94 551 ALA A CA 1
ATOM 4150 C C . ALA A 1 551 ? 22.065 -13.920 -21.539 1.00 74.94 551 ALA A C 1
ATOM 4152 O O . ALA A 1 551 ? 20.963 -14.151 -21.035 1.00 74.94 551 ALA A O 1
ATOM 4153 N N . ASP A 1 552 ? 22.202 -13.107 -22.589 1.00 75.00 552 ASP A N 1
ATOM 4154 C CA . ASP A 1 552 ? 21.125 -12.229 -23.089 1.00 75.00 552 ASP A CA 1
ATOM 4155 C C . ASP A 1 552 ? 20.173 -12.912 -24.088 1.00 75.00 552 ASP A C 1
ATOM 4157 O O . ASP A 1 552 ? 19.131 -12.365 -24.454 1.00 75.00 552 ASP A O 1
ATOM 4161 N N . GLY A 1 553 ? 20.478 -14.151 -24.496 1.00 71.69 553 GLY A N 1
ATOM 4162 C CA . GLY A 1 553 ? 19.669 -14.920 -25.454 1.00 71.69 553 GLY A CA 1
ATOM 4163 C C . GLY A 1 553 ? 18.226 -15.198 -25.001 1.00 71.69 553 GLY A C 1
ATOM 4164 O O . GLY A 1 553 ? 17.359 -15.435 -25.839 1.00 71.69 553 GLY A O 1
ATOM 4165 N N . LEU A 1 554 ? 17.949 -15.132 -23.691 1.00 79.00 554 LEU A N 1
ATOM 4166 C CA . LEU A 1 554 ? 16.611 -15.237 -23.090 1.00 79.00 554 LEU A CA 1
ATOM 4167 C C . LEU A 1 554 ? 16.259 -13.981 -22.277 1.00 79.00 554 LEU A C 1
ATOM 4169 O O . LEU A 1 554 ? 15.728 -14.073 -21.172 1.00 79.00 554 LEU A O 1
ATOM 4173 N N . GLY A 1 555 ? 16.550 -12.798 -22.820 1.00 83.94 555 GLY A N 1
ATOM 4174 C CA . GLY A 1 555 ? 16.395 -11.527 -22.109 1.00 83.94 555 GLY A CA 1
ATOM 4175 C C . GLY A 1 555 ? 15.032 -11.307 -21.429 1.00 83.94 555 GLY A C 1
ATOM 4176 O O . GLY A 1 555 ? 14.966 -10.889 -20.275 1.00 83.94 555 GLY A O 1
ATOM 4177 N N . TRP A 1 556 ? 13.936 -11.697 -22.084 1.00 85.19 556 TRP A N 1
ATOM 4178 C CA . TRP A 1 556 ? 12.584 -11.584 -21.519 1.00 85.19 556 TRP A CA 1
ATOM 4179 C C . TRP A 1 556 ? 12.339 -12.469 -20.304 1.00 85.19 556 TRP A C 1
ATOM 4181 O O . TRP A 1 556 ? 11.602 -12.074 -19.400 1.00 85.19 556 TRP A O 1
ATOM 4191 N N . VAL A 1 557 ? 12.997 -13.626 -20.232 1.00 88.81 557 VAL A N 1
ATOM 4192 C CA . VAL A 1 557 ? 12.935 -14.493 -19.053 1.00 88.81 557 VAL A CA 1
ATOM 4193 C C . VAL A 1 557 ? 13.620 -13.806 -17.879 1.00 88.81 557 VAL A C 1
ATOM 4195 O O . VAL A 1 557 ? 13.085 -13.831 -16.776 1.00 88.81 557 VAL A O 1
ATOM 4198 N N . TRP A 1 558 ? 1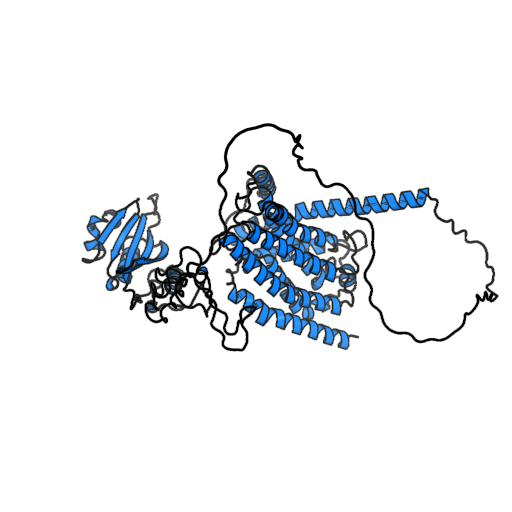4.758 -13.144 -18.104 1.00 90.50 558 TRP A N 1
ATOM 4199 C CA . TRP A 1 558 ? 15.473 -12.422 -17.051 1.00 90.50 558 TRP A CA 1
ATOM 4200 C C . TRP A 1 558 ? 14.687 -11.230 -16.521 1.00 90.50 558 TRP A C 1
ATOM 4202 O O . TRP A 1 558 ? 14.580 -11.081 -15.302 1.00 90.50 558 TRP A O 1
ATOM 4212 N N . THR A 1 559 ? 14.082 -10.427 -17.402 1.00 91.06 559 THR A N 1
ATOM 4213 C CA . THR A 1 559 ? 13.226 -9.316 -16.968 1.00 91.06 559 THR A CA 1
ATOM 4214 C C . THR A 1 559 ? 12.053 -9.830 -16.133 1.00 91.06 559 THR A C 1
ATOM 4216 O O . THR A 1 559 ? 11.808 -9.311 -15.043 1.00 91.06 559 THR A O 1
ATOM 4219 N N . LEU A 1 560 ? 11.358 -10.884 -16.585 1.00 92.06 560 LEU A N 1
ATOM 4220 C CA . LEU A 1 560 ? 10.244 -11.476 -15.835 1.00 92.06 560 LEU A CA 1
ATOM 4221 C C . LEU A 1 560 ? 10.690 -12.105 -14.513 1.00 92.06 560 LEU A C 1
ATOM 4223 O O . LEU A 1 560 ? 9.998 -11.952 -13.511 1.00 92.06 560 LEU A O 1
ATOM 4227 N N . LEU A 1 561 ? 11.841 -12.779 -14.483 1.00 94.00 561 LEU A N 1
ATOM 4228 C CA . LEU A 1 561 ? 12.374 -13.405 -13.276 1.00 94.00 561 LEU A CA 1
ATOM 4229 C C . LEU A 1 561 ? 12.716 -12.357 -12.214 1.00 94.00 561 LEU A C 1
ATOM 4231 O O . LEU A 1 561 ? 12.270 -12.480 -11.077 1.00 94.00 561 LEU A O 1
ATOM 4235 N N . LYS A 1 562 ? 13.457 -11.304 -12.579 1.00 95.06 562 LYS A N 1
ATOM 4236 C CA . LYS A 1 562 ? 13.807 -10.204 -11.664 1.00 95.06 562 LYS A CA 1
ATOM 4237 C C . LYS A 1 562 ? 12.557 -9.465 -11.179 1.00 95.06 562 LYS A C 1
ATOM 4239 O O . LYS A 1 562 ? 12.414 -9.234 -9.980 1.00 95.06 562 LYS A O 1
ATOM 4244 N N . THR A 1 563 ? 11.612 -9.195 -12.084 1.00 95.88 563 THR A N 1
ATOM 4245 C CA . THR A 1 563 ? 10.306 -8.607 -11.741 1.00 95.88 563 THR A CA 1
ATOM 4246 C C . THR A 1 563 ? 9.540 -9.498 -10.760 1.00 95.88 563 THR A C 1
ATOM 4248 O O . THR A 1 563 ? 9.000 -9.005 -9.777 1.00 95.88 563 THR A O 1
ATOM 4251 N N . GLY A 1 564 ? 9.525 -10.816 -10.985 1.00 96.50 564 GLY A N 1
ATOM 4252 C CA . GLY A 1 564 ? 8.874 -11.790 -10.110 1.00 96.50 564 GLY A CA 1
ATOM 4253 C C . GLY A 1 564 ? 9.529 -11.900 -8.732 1.00 96.50 564 GLY A C 1
ATOM 4254 O O . GLY A 1 564 ? 8.821 -11.991 -7.733 1.00 96.50 564 GLY A O 1
ATOM 4255 N N . ILE A 1 565 ? 10.862 -11.827 -8.656 1.00 97.12 565 ILE A N 1
ATOM 4256 C CA . ILE A 1 565 ? 11.599 -11.778 -7.384 1.00 97.12 565 ILE A CA 1
ATOM 4257 C C . ILE A 1 565 ? 11.230 -10.509 -6.608 1.00 97.12 565 ILE A C 1
ATOM 4259 O O . ILE A 1 565 ? 10.922 -10.594 -5.423 1.00 97.12 565 ILE A O 1
ATOM 4263 N N . LEU A 1 566 ? 11.199 -9.345 -7.261 1.00 97.25 566 LEU A N 1
ATOM 4264 C CA . LEU A 1 566 ? 10.778 -8.099 -6.613 1.00 97.25 566 LEU A CA 1
ATOM 4265 C C . LEU A 1 566 ? 9.306 -8.142 -6.179 1.00 97.25 566 LEU A C 1
ATOM 4267 O O . LEU A 1 566 ? 8.992 -7.719 -5.071 1.00 97.25 566 LEU A O 1
ATOM 4271 N N . ALA A 1 567 ? 8.414 -8.723 -6.985 1.00 97.00 567 ALA A N 1
ATOM 4272 C CA . ALA A 1 567 ? 7.016 -8.917 -6.603 1.00 97.00 567 ALA A CA 1
ATOM 4273 C C . ALA A 1 567 ? 6.880 -9.853 -5.388 1.00 97.00 567 ALA A C 1
ATOM 4275 O O . ALA A 1 567 ? 6.072 -9.596 -4.497 1.00 97.00 567 ALA A O 1
ATOM 4276 N N . PHE A 1 568 ? 7.706 -10.902 -5.301 1.00 96.31 568 PHE A N 1
ATOM 4277 C CA . PHE A 1 568 ? 7.805 -11.732 -4.100 1.00 96.31 568 PHE A CA 1
ATOM 4278 C C . PHE A 1 568 ? 8.281 -10.918 -2.891 1.00 96.31 568 PHE A C 1
ATOM 4280 O O . PHE A 1 568 ? 7.709 -11.069 -1.817 1.00 96.31 568 PHE A O 1
ATOM 4287 N N . VAL A 1 569 ? 9.262 -10.022 -3.055 1.00 95.94 569 VAL A N 1
ATOM 4288 C CA . VAL A 1 569 ? 9.700 -9.115 -1.980 1.00 95.94 569 VAL A CA 1
ATOM 4289 C C . VAL A 1 569 ? 8.559 -8.195 -1.536 1.00 95.94 569 VAL A C 1
ATOM 4291 O O . VAL A 1 569 ? 8.352 -8.056 -0.337 1.00 95.94 569 VAL A O 1
ATOM 4294 N N . VAL A 1 570 ? 7.765 -7.632 -2.455 1.00 95.69 570 VAL A N 1
ATOM 4295 C CA . VAL A 1 570 ? 6.567 -6.840 -2.104 1.00 95.69 570 VAL A CA 1
ATOM 4296 C C . VAL A 1 570 ? 5.601 -7.653 -1.232 1.00 95.69 570 VAL A C 1
ATOM 4298 O O . VAL A 1 570 ? 5.164 -7.182 -0.183 1.00 95.69 570 VAL A O 1
ATOM 4301 N N . ILE A 1 571 ? 5.304 -8.894 -1.629 1.00 94.50 571 ILE A N 1
ATOM 4302 C CA . ILE A 1 571 ? 4.430 -9.798 -0.865 1.00 94.50 571 ILE A CA 1
ATOM 4303 C C . ILE A 1 571 ? 5.050 -10.143 0.495 1.00 94.50 571 ILE A C 1
ATOM 4305 O O . ILE A 1 571 ? 4.353 -10.185 1.506 1.00 94.50 571 ILE A O 1
ATOM 4309 N N . TRP A 1 572 ? 6.357 -10.385 0.539 1.00 94.00 572 TRP A N 1
ATOM 4310 C CA . TRP A 1 572 ? 7.064 -10.700 1.772 1.00 94.00 572 TRP A CA 1
ATOM 4311 C C . TRP A 1 572 ? 6.990 -9.530 2.762 1.00 94.00 572 TRP A C 1
ATOM 4313 O O . TRP A 1 572 ? 6.602 -9.729 3.914 1.00 94.00 572 TRP A O 1
ATOM 4323 N N . LEU A 1 573 ? 7.264 -8.304 2.306 1.00 93.12 573 LEU A N 1
ATOM 4324 C CA . LEU A 1 573 ? 7.173 -7.101 3.135 1.00 93.12 573 LEU A CA 1
ATOM 4325 C C . LEU A 1 573 ? 5.775 -6.932 3.738 1.00 93.12 573 LEU A C 1
ATOM 4327 O O . LEU A 1 573 ? 5.666 -6.666 4.934 1.00 93.12 573 LEU A O 1
ATOM 4331 N N . ARG A 1 574 ? 4.723 -7.186 2.949 1.00 90.75 574 ARG A N 1
ATOM 4332 C CA . ARG A 1 574 ? 3.333 -7.150 3.420 1.00 90.75 574 ARG A CA 1
ATOM 4333 C C . ARG A 1 574 ? 3.079 -8.081 4.607 1.00 90.75 574 ARG A C 1
ATOM 4335 O O . ARG A 1 574 ? 2.299 -7.741 5.490 1.00 90.75 574 ARG A O 1
ATOM 4342 N N . VAL A 1 575 ? 3.658 -9.280 4.587 1.00 89.62 575 VAL A N 1
ATOM 4343 C CA . VAL A 1 575 ? 3.409 -10.307 5.612 1.00 89.62 575 VAL A CA 1
ATOM 4344 C C . VAL A 1 575 ? 4.296 -10.107 6.840 1.00 89.62 575 VAL A C 1
ATOM 4346 O O . VAL A 1 575 ? 3.892 -10.461 7.944 1.00 89.62 575 VAL A O 1
ATOM 4349 N N . SER A 1 576 ? 5.501 -9.564 6.659 1.00 90.56 576 SER A N 1
ATOM 4350 C CA . SER A 1 576 ? 6.493 -9.442 7.730 1.00 90.56 576 SER A CA 1
ATOM 4351 C C . SER A 1 576 ? 6.408 -8.149 8.535 1.00 90.56 576 SER A C 1
ATOM 4353 O O . SER A 1 576 ? 6.799 -8.165 9.700 1.00 90.56 576 SER A O 1
ATOM 4355 N N . TYR A 1 577 ? 5.936 -7.045 7.950 1.00 88.62 577 TYR A N 1
ATOM 4356 C CA . TYR A 1 577 ? 5.954 -5.742 8.615 1.00 88.62 577 TYR A CA 1
ATOM 4357 C C . TYR A 1 577 ? 4.570 -5.301 9.104 1.00 88.62 577 TYR A C 1
ATOM 4359 O O . TYR A 1 577 ? 3.581 -5.467 8.386 1.00 88.62 577 TYR A O 1
ATOM 4367 N N . PRO A 1 578 ? 4.488 -4.692 10.304 1.00 87.56 578 PRO A N 1
ATOM 4368 C CA . PRO A 1 578 ? 3.282 -4.009 10.745 1.00 87.56 578 PRO A CA 1
ATOM 4369 C C . PRO A 1 578 ? 3.060 -2.734 9.927 1.00 87.56 578 PRO A C 1
ATOM 4371 O O . PRO A 1 578 ? 3.979 -2.201 9.302 1.00 87.56 578 PRO A O 1
ATOM 4374 N N . ARG A 1 579 ? 1.830 -2.224 9.965 1.00 86.06 579 ARG A N 1
ATOM 4375 C CA . ARG A 1 579 ? 1.470 -0.969 9.300 1.00 86.06 579 ARG A CA 1
ATOM 4376 C C . ARG A 1 579 ? 2.186 0.214 9.941 1.00 86.06 579 ARG A C 1
ATOM 4378 O O . ARG A 1 579 ? 2.299 0.285 11.164 1.00 86.06 579 ARG A O 1
ATOM 4385 N N . LEU A 1 580 ? 2.629 1.144 9.104 1.00 84.75 580 LEU A N 1
ATOM 4386 C CA . LEU A 1 580 ? 3.153 2.430 9.529 1.00 84.75 580 LEU A CA 1
ATOM 4387 C C . LEU A 1 580 ? 2.026 3.439 9.630 1.00 84.75 580 LEU A C 1
ATOM 4389 O O . LEU A 1 580 ? 1.122 3.495 8.796 1.00 84.75 580 LEU A O 1
ATOM 4393 N N . ARG A 1 581 ? 2.138 4.276 10.650 1.00 82.38 581 ARG A N 1
ATOM 4394 C CA . ARG A 1 581 ? 1.206 5.361 10.877 1.00 82.38 581 ARG A CA 1
ATOM 4395 C C . ARG A 1 581 ? 1.441 6.507 9.882 1.00 82.38 581 ARG A C 1
ATOM 4397 O O . ARG A 1 581 ? 2.558 6.679 9.400 1.00 82.38 581 ARG A O 1
ATOM 4404 N N . GLU A 1 582 ? 0.413 7.306 9.575 1.00 81.00 582 GLU A N 1
ATOM 4405 C CA . GLU A 1 582 ? 0.489 8.386 8.570 1.00 81.00 582 GLU A CA 1
ATOM 4406 C C . GLU A 1 582 ? 1.599 9.404 8.886 1.00 81.00 582 GLU A C 1
ATOM 4408 O O . GLU A 1 582 ? 2.344 9.815 8.006 1.00 81.00 582 GLU A O 1
ATOM 4413 N N . ASP A 1 583 ? 1.769 9.783 10.150 1.00 82.12 583 ASP A N 1
ATOM 4414 C CA . ASP A 1 583 ? 2.838 10.682 10.594 1.00 82.12 583 ASP A CA 1
ATOM 4415 C C . ASP A 1 583 ? 4.239 10.074 10.409 1.00 82.12 583 ASP A C 1
ATOM 4417 O O . ASP A 1 583 ? 5.152 10.742 9.917 1.00 82.12 583 ASP A O 1
ATOM 4421 N N . GLN A 1 584 ? 4.410 8.793 10.742 1.00 87.12 584 GLN A N 1
ATOM 4422 C CA . GLN A 1 584 ? 5.653 8.045 10.547 1.00 87.12 584 GLN A CA 1
ATOM 4423 C C . GLN A 1 584 ? 5.994 7.894 9.063 1.00 87.12 584 GLN A C 1
ATOM 4425 O O . GLN A 1 584 ? 7.155 8.021 8.676 1.00 87.12 584 GLN A O 1
ATOM 4430 N N . LEU A 1 585 ? 4.977 7.663 8.238 1.00 88.38 585 LEU A N 1
ATOM 4431 C CA . LEU A 1 585 ? 5.064 7.562 6.789 1.00 88.38 585 LEU A CA 1
ATOM 4432 C C . LEU A 1 585 ? 5.526 8.901 6.186 1.00 88.38 585 LEU A C 1
ATOM 4434 O O . LEU A 1 585 ? 6.542 8.960 5.493 1.00 88.38 585 LEU A O 1
ATOM 4438 N N . GLN A 1 586 ? 4.894 10.015 6.560 1.00 88.38 586 GLN A N 1
ATOM 4439 C CA . GLN A 1 586 ? 5.336 11.348 6.131 1.00 88.38 586 GLN A CA 1
ATOM 4440 C C . GLN A 1 586 ? 6.760 11.665 6.618 1.00 88.38 586 GLN A C 1
ATOM 4442 O O . GLN A 1 586 ? 7.590 12.170 5.856 1.00 88.38 586 GLN A O 1
ATOM 4447 N N . LYS A 1 587 ? 7.093 11.316 7.867 1.00 90.81 587 LYS A N 1
ATOM 4448 C CA . LYS A 1 587 ? 8.442 11.490 8.421 1.00 90.81 587 LYS A CA 1
ATOM 4449 C C . LYS A 1 587 ? 9.481 10.693 7.635 1.00 90.81 587 LYS A C 1
ATOM 4451 O O . LYS A 1 587 ? 10.535 11.246 7.324 1.00 90.81 587 LYS A O 1
ATOM 4456 N N . LEU A 1 588 ? 9.198 9.441 7.278 1.00 93.94 588 LEU A N 1
ATOM 4457 C CA . LEU A 1 588 ? 10.101 8.601 6.491 1.00 93.94 588 LEU A CA 1
ATOM 4458 C C . LEU A 1 588 ? 10.392 9.224 5.118 1.00 93.94 588 LEU A C 1
ATOM 4460 O O . LEU A 1 588 ? 11.556 9.305 4.718 1.00 93.94 588 LEU A O 1
ATOM 4464 N N . ALA A 1 589 ? 9.366 9.716 4.420 1.00 94.00 589 ALA A N 1
ATOM 4465 C CA . ALA A 1 589 ? 9.546 10.392 3.136 1.00 94.00 589 ALA A CA 1
ATOM 4466 C C . ALA A 1 589 ? 10.444 11.634 3.263 1.00 94.00 589 ALA A C 1
ATOM 4468 O O . ALA A 1 589 ? 11.485 11.727 2.606 1.00 94.00 589 ALA A O 1
ATOM 4469 N N . TRP A 1 590 ? 10.071 12.560 4.151 1.00 93.88 590 TRP A N 1
ATOM 4470 C CA . TRP A 1 590 ? 10.709 13.874 4.256 1.00 93.88 590 TRP A CA 1
ATOM 4471 C C . TRP A 1 590 ? 12.089 13.857 4.905 1.00 93.88 590 TRP A C 1
ATOM 4473 O O . TRP A 1 590 ? 12.980 14.585 4.473 1.00 93.88 590 TRP A O 1
ATOM 4483 N N . THR A 1 591 ? 12.283 13.038 5.937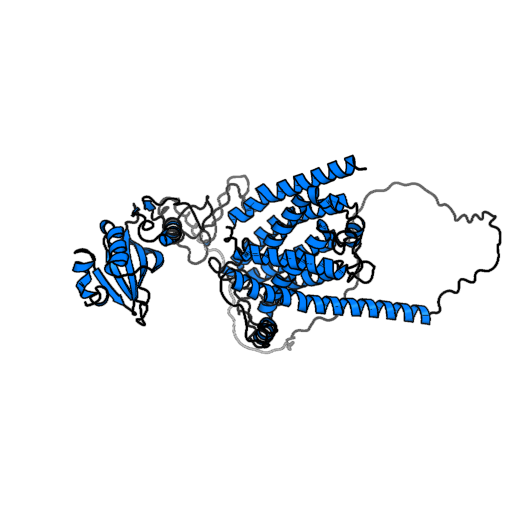 1.00 94.38 591 THR A N 1
ATOM 4484 C CA . THR A 1 591 ? 13.526 13.045 6.725 1.00 94.38 591 THR A CA 1
ATOM 4485 C C . THR A 1 591 ? 14.518 11.970 6.305 1.00 94.38 591 THR A C 1
ATOM 4487 O O . THR A 1 591 ? 15.694 12.078 6.639 1.00 94.38 591 THR A O 1
ATOM 4490 N N . THR A 1 592 ? 14.084 10.942 5.568 1.00 96.31 592 THR A N 1
ATOM 4491 C CA . THR A 1 592 ? 14.954 9.825 5.174 1.00 96.31 592 THR A CA 1
ATOM 4492 C C . THR A 1 592 ? 15.046 9.681 3.659 1.00 96.31 592 THR A C 1
ATOM 4494 O O . THR A 1 592 ? 16.133 9.838 3.106 1.00 96.31 592 THR A O 1
ATOM 4497 N N . LEU A 1 593 ? 13.936 9.426 2.961 1.00 97.38 593 LEU A N 1
ATOM 4498 C CA . LEU A 1 593 ? 13.986 9.076 1.536 1.00 97.38 593 LEU A CA 1
ATOM 4499 C C . LEU A 1 593 ? 14.424 10.240 0.645 1.00 97.38 593 LEU A C 1
ATOM 4501 O O . LEU A 1 593 ? 15.275 10.042 -0.218 1.00 97.38 593 LEU A O 1
ATOM 4505 N N . ILE A 1 594 ? 13.894 11.448 0.859 1.00 97.00 594 ILE A N 1
ATOM 4506 C CA . ILE A 1 594 ? 14.278 12.627 0.066 1.00 97.00 594 ILE A CA 1
ATOM 4507 C C . ILE A 1 594 ? 15.773 12.958 0.242 1.00 97.00 594 ILE A C 1
ATOM 4509 O O . ILE A 1 594 ? 16.470 13.052 -0.773 1.00 97.00 594 ILE A O 1
ATOM 4513 N N . PRO A 1 595 ? 16.319 13.081 1.471 1.00 97.88 595 PRO A N 1
ATOM 4514 C CA . PRO A 1 595 ? 17.754 13.288 1.662 1.00 97.88 595 PRO A CA 1
ATOM 4515 C C . PRO A 1 595 ? 18.622 12.193 1.036 1.00 97.88 595 PRO A C 1
ATOM 4517 O O . PRO A 1 595 ? 19.634 12.509 0.413 1.00 97.88 595 PRO A O 1
ATOM 4520 N N . LEU A 1 596 ? 18.222 10.920 1.141 1.00 98.06 596 LEU A N 1
ATOM 4521 C CA . LEU A 1 596 ? 18.943 9.813 0.507 1.00 98.06 596 LEU A CA 1
ATOM 4522 C C . LEU A 1 596 ? 18.918 9.910 -1.023 1.00 98.06 596 LEU A C 1
ATOM 4524 O O . LEU A 1 596 ? 19.950 9.700 -1.656 1.00 98.06 596 LEU A O 1
ATOM 4528 N N . ALA A 1 597 ? 17.783 10.279 -1.622 1.00 97.69 597 ALA A N 1
ATOM 4529 C CA . ALA A 1 597 ? 17.672 10.482 -3.067 1.00 97.69 597 ALA A CA 1
ATOM 4530 C C . ALA A 1 597 ? 18.576 11.627 -3.556 1.00 97.69 597 ALA A C 1
ATOM 4532 O O . ALA A 1 597 ? 19.245 11.511 -4.584 1.00 97.69 597 ALA A O 1
ATOM 4533 N N . LEU A 1 598 ? 18.637 12.724 -2.792 1.00 97.56 598 LEU A N 1
ATOM 4534 C CA . LEU A 1 598 ? 19.513 13.864 -3.073 1.00 97.56 598 LEU A CA 1
ATOM 4535 C C . LEU A 1 598 ? 20.998 13.508 -2.917 1.00 97.56 598 LEU A C 1
ATOM 4537 O O . LEU A 1 598 ? 21.824 13.890 -3.745 1.00 97.56 598 LEU A O 1
ATOM 4541 N N . ALA A 1 599 ? 21.351 12.743 -1.885 1.00 97.25 599 ALA A N 1
ATOM 4542 C CA . ALA A 1 599 ? 22.710 12.236 -1.723 1.00 97.25 599 ALA A CA 1
ATOM 4543 C C . ALA A 1 599 ? 23.092 11.304 -2.883 1.00 97.25 599 ALA A C 1
ATOM 4545 O O . ALA A 1 599 ? 24.196 11.395 -3.417 1.00 97.25 599 ALA A O 1
ATOM 4546 N N . GLN A 1 600 ? 22.158 10.459 -3.324 1.00 97.25 600 GLN A N 1
ATOM 4547 C CA . GLN A 1 600 ? 22.357 9.529 -4.427 1.00 97.25 600 GLN A CA 1
ATOM 4548 C C . GLN A 1 600 ? 22.586 10.240 -5.769 1.00 97.25 600 GLN A C 1
ATOM 4550 O O . GLN A 1 600 ? 23.510 9.889 -6.509 1.00 97.25 600 GLN A O 1
ATOM 4555 N N . ILE A 1 601 ? 21.780 11.252 -6.102 1.00 95.25 601 ILE A N 1
ATOM 4556 C CA . ILE A 1 601 ? 21.971 12.004 -7.351 1.00 95.25 601 ILE A CA 1
ATOM 4557 C C . ILE A 1 601 ? 23.289 12.793 -7.330 1.00 95.25 601 ILE A C 1
ATOM 4559 O O . ILE A 1 601 ? 23.998 12.817 -8.336 1.00 95.25 601 ILE A O 1
ATOM 4563 N N . ALA A 1 602 ? 23.681 13.350 -6.178 1.00 96.25 602 ALA A N 1
ATOM 4564 C CA . ALA A 1 602 ? 24.976 14.007 -6.011 1.00 96.25 602 ALA A CA 1
ATOM 4565 C C . ALA A 1 602 ? 26.146 13.023 -6.179 1.00 96.25 602 ALA A C 1
ATOM 4567 O O . ALA A 1 602 ? 27.081 13.306 -6.929 1.00 96.25 602 ALA A O 1
ATOM 4568 N N . LEU A 1 603 ? 26.064 11.843 -5.550 1.00 96.06 603 LEU A N 1
ATOM 4569 C CA . LEU A 1 603 ? 27.035 10.759 -5.722 1.00 96.06 603 LEU A CA 1
ATOM 4570 C C . LEU A 1 603 ? 27.169 10.377 -7.198 1.00 96.06 603 LEU A C 1
ATOM 4572 O O . LEU A 1 603 ? 28.280 10.248 -7.703 1.00 96.06 603 LEU A O 1
ATOM 4576 N N . THR A 1 604 ? 26.044 10.262 -7.903 1.00 94.94 604 THR A N 1
ATOM 4577 C CA . THR A 1 604 ? 26.034 9.934 -9.332 1.00 94.94 604 THR A CA 1
ATOM 4578 C C . THR A 1 604 ? 26.758 10.982 -10.164 1.00 94.94 604 THR A C 1
ATOM 4580 O O . THR A 1 604 ? 27.562 10.626 -11.023 1.00 94.94 604 THR A O 1
ATOM 4583 N N . GLY A 1 605 ? 26.525 12.265 -9.882 1.00 93.44 605 GLY A N 1
ATOM 4584 C CA . GLY A 1 605 ? 27.230 13.360 -10.543 1.00 93.44 605 GLY A CA 1
ATOM 4585 C C . GLY A 1 605 ? 28.744 13.290 -10.328 1.00 93.44 605 GLY A C 1
ATOM 4586 O O . GLY A 1 605 ? 29.501 13.385 -11.290 1.00 93.44 605 GLY A O 1
ATOM 4587 N N . ILE A 1 606 ? 29.188 13.053 -9.089 1.00 93.81 606 ILE A N 1
ATOM 4588 C CA . ILE A 1 606 ? 30.616 12.923 -8.750 1.00 93.81 606 ILE A CA 1
ATOM 4589 C C . ILE A 1 606 ? 31.242 11.732 -9.479 1.00 93.81 606 ILE A C 1
ATOM 4591 O O . ILE A 1 606 ? 32.272 11.884 -10.129 1.00 93.81 606 ILE A O 1
ATOM 4595 N N . VAL A 1 607 ? 30.612 10.557 -9.400 1.00 91.56 607 VAL A N 1
ATOM 4596 C CA . VAL A 1 607 ? 31.103 9.326 -10.038 1.00 91.56 607 VAL A CA 1
ATOM 4597 C C . VAL A 1 607 ? 31.183 9.501 -11.552 1.00 91.56 607 VAL A C 1
ATOM 4599 O O . VAL A 1 607 ? 32.186 9.131 -12.157 1.00 91.56 607 VAL A O 1
ATOM 4602 N N . LYS A 1 608 ? 30.174 10.120 -12.176 1.00 87.12 608 LYS A N 1
ATOM 4603 C CA . LYS A 1 608 ? 30.168 10.340 -13.625 1.00 87.12 608 LYS A CA 1
ATOM 4604 C C . LYS A 1 608 ? 31.280 11.287 -14.073 1.00 87.12 608 LYS A C 1
ATOM 4606 O O . LYS A 1 608 ? 31.891 11.032 -15.101 1.00 87.12 608 LYS A O 1
ATOM 4611 N N . VAL A 1 609 ? 31.553 12.344 -13.306 1.00 90.00 609 VAL A N 1
ATOM 4612 C CA . VAL A 1 609 ? 32.659 13.280 -13.577 1.00 90.00 609 VAL A CA 1
ATOM 4613 C C . VAL A 1 609 ? 34.026 12.655 -13.292 1.00 90.00 609 VAL A C 1
ATOM 4615 O O . VAL A 1 609 ? 34.996 13.043 -13.920 1.00 90.00 609 VAL A O 1
ATOM 4618 N N . ALA A 1 610 ? 34.124 11.713 -12.353 1.00 88.62 610 ALA A N 1
ATOM 4619 C CA . ALA A 1 610 ? 35.385 11.047 -12.029 1.00 88.62 610 ALA A CA 1
ATOM 4620 C C . ALA A 1 610 ? 35.768 9.933 -13.022 1.00 88.62 610 ALA A C 1
ATOM 4622 O O . ALA A 1 610 ? 36.943 9.585 -13.115 1.00 88.62 610 ALA A O 1
ATOM 4623 N N . ILE A 1 611 ? 34.780 9.334 -13.698 1.00 82.38 611 ILE A N 1
ATOM 4624 C CA . ILE A 1 611 ? 34.969 8.229 -14.654 1.00 82.38 611 ILE A CA 1
ATOM 4625 C C . ILE A 1 611 ? 35.063 8.728 -16.106 1.00 82.38 611 ILE A C 1
ATOM 4627 O O . ILE A 1 611 ? 35.724 8.078 -16.916 1.00 82.38 611 ILE A O 1
ATOM 4631 N N . ASN A 1 612 ? 34.416 9.855 -16.428 1.00 61.75 612 ASN A N 1
ATOM 4632 C CA . ASN A 1 612 ? 34.629 10.592 -17.682 1.00 61.75 612 ASN A CA 1
ATOM 4633 C C . ASN A 1 612 ? 35.927 11.399 -17.628 1.00 61.75 612 ASN A C 1
ATOM 4635 O O . ASN A 1 612 ? 36.562 11.532 -18.699 1.00 61.75 612 ASN A O 1
#

pLDDT: mean 77.85, std 22.0, range [26.03, 98.06]